Protein AF-A0A0Q8J7Z1-F1 (afdb_monomer)

Foldseek 3Di:
DPPVVVLVVLLVVLLPQLLVVLVVLLVVCCVPQLEPPHDLVNVVVSVVVVVVVLVVSLVVSQVVCVVVVRNVSSVVSSVNSVVSSVVCVVVSVVSSLVSLVVVVVVLLVLLQVLLVVLVVLPLVVNLVSQCVRPPRDQLLLSLCLCQFFFNDWDDDNDDDIDTDGHDRDDLVSSLSSLLSLLPDPDQLLSSLSSLLLSVLSCLVVVVLVCLLVSLQSNLSSDPHSPDAAAAQAHGPDPDDNSPSGPHGVLQSQLVRPQLSSLVSCVVSRYDDDPVSLLSNLLSHQFPVSVVVNCVSPVVNLVCQAPPQVSLQSSLLSCQQCLLVCLVVDPQLQRNLVNLLNSLVSHDAQADDPPPAGSLRSNLVSVVVDDPPDDDPRSVVSSVSNNCSNPPPPRDDDPDPPPDPDDDDDDDDDDDDDDDDDDDDDDDDD

Sequence (429 aa):
MPAARSDWRVFWYSLAVYPIAAALWLLWITLTYGTAEAEVFDYVDAVLVSLAVAAALPVPVLIWGAYMRKPLQALAGLAFGAIAAVIALPLSMELVGSRRYGQFEHDKAQFAAFEQTVRGGDRARIRAQLRALPGGFSAPRALCGLGGGATYTFERWLWFNDHAYGEALPSKDLHTAATAVVEGDWPRAEKQAALLTVLRYLLDREETARFPAWARLWRATLEQPDAPGAMLTAPDFEGDYGGCDLGDPAGPVFRRWHDEGLRMWMQAGFVFADDQHRPALRAVRSKAMLDALFAADPTFAKLLGDEHYLGQEALSAQVDELSARLDRSEHPGELADLVEALAKASVDPTRSVSGVSPCRRFDQTEAQRDTIKDAPQRRAAAERIRTALCPAGSKRSIAPARQPEAKAESAATPGDATQPAPTQPAPQP

Mean predicted aligned error: 13.48 Å

Solvent-accessible surface area (backbone atoms only — not comparable to full-atom values): 24010 Å² total; per-residue (Å²): 142,69,65,72,67,58,55,53,49,51,28,52,52,34,29,45,52,48,35,51,53,43,49,55,49,42,51,48,47,40,66,68,52,18,43,88,84,49,52,74,63,60,52,53,50,50,52,52,50,46,52,55,51,62,65,54,63,53,54,64,49,46,53,50,17,49,76,72,73,39,48,70,47,25,50,50,15,42,53,57,13,49,54,53,37,63,63,45,53,62,54,39,51,52,51,23,50,51,44,35,49,52,50,50,57,48,50,52,51,52,49,54,52,47,53,55,39,36,72,68,61,46,38,69,58,38,46,57,46,52,76,65,42,76,90,75,54,41,65,18,17,49,54,17,9,43,59,41,26,45,64,48,75,47,78,45,92,89,81,53,71,47,70,43,59,35,67,63,50,56,71,70,40,52,50,48,49,45,49,22,47,62,76,43,99,60,58,57,35,50,40,48,43,24,46,42,28,51,48,45,53,34,59,78,67,68,43,67,89,50,45,67,64,52,46,54,55,58,29,67,62,42,97,57,54,82,49,82,62,40,71,71,66,58,58,91,53,94,70,64,32,42,84,37,71,58,64,53,51,52,54,61,41,16,69,74,45,21,49,58,32,51,50,52,40,52,74,66,44,41,44,76,52,84,83,39,50,63,43,49,54,47,18,52,71,40,40,70,49,48,55,49,46,36,72,75,38,58,62,56,52,49,42,19,53,72,35,55,66,58,29,40,49,31,49,38,56,46,34,81,52,39,60,66,46,38,74,72,42,95,56,24,52,51,55,23,49,27,49,40,51,50,37,71,46,22,68,55,45,68,57,54,94,79,87,61,22,41,37,59,52,39,53,53,54,54,71,74,50,90,66,92,80,65,53,70,60,40,55,54,17,52,52,50,34,46,52,47,30,44,54,94,85,62,76,86,76,85,69,75,80,82,70,86,77,76,92,72,87,81,91,79,85,88,82,89,82,86,88,83,85,88,87,81,84,83,89,85,134

pLDDT: mean 79.47, std 17.7, range [27.7, 98.25]

Nearest PDB structures (foldseek):
  8ras-assembly1_F  TM=4.101E-01  e=8.465E+00  Sinapis alba
  3wyf-assembly1_C  TM=2.257E-01  e=3.944E+00  Saccharomyces cerevisiae S288C
  5dhf-assembly1_C  TM=2.117E-01  e=6.028E+00  Saccharomyces cerevisiae S288C

Radius of gyration: 35.11 Å; Cα contacts (8 Å, |Δi|>4): 520; chains: 1; bounding box: 84×71×108 Å

Structure (mmCIF, N/CA/C/O backbone):
data_AF-A0A0Q8J7Z1-F1
#
_entry.id   AF-A0A0Q8J7Z1-F1
#
loop_
_atom_site.group_PDB
_atom_site.id
_atom_site.type_symbol
_atom_site.label_atom_id
_atom_site.label_alt_id
_atom_site.label_comp_id
_atom_site.label_asym_id
_atom_site.label_entity_id
_atom_site.label_seq_id
_atom_site.pdbx_PDB_ins_code
_atom_site.Cartn_x
_atom_site.Cartn_y
_atom_site.Cartn_z
_atom_site.occupancy
_atom_site.B_iso_or_equiv
_atom_site.auth_seq_id
_atom_site.auth_comp_id
_atom_site.auth_asym_id
_atom_site.auth_atom_id
_atom_site.pdbx_PDB_model_num
ATOM 1 N N . MET A 1 1 ? 49.586 25.189 -65.960 1.00 43.09 1 MET A N 1
ATOM 2 C CA . MET A 1 1 ? 48.642 25.574 -64.884 1.00 43.09 1 MET A CA 1
ATOM 3 C C . MET A 1 1 ? 48.133 24.332 -64.131 1.00 43.09 1 MET A C 1
ATOM 5 O O . MET A 1 1 ? 47.144 23.757 -64.562 1.00 43.09 1 MET A O 1
ATOM 9 N N . PRO A 1 2 ? 48.796 23.878 -63.044 1.00 46.88 2 PRO A N 1
ATOM 10 C CA . PRO A 1 2 ? 48.271 22.817 -62.166 1.00 46.88 2 PRO A CA 1
ATOM 11 C C . PRO A 1 2 ? 48.008 23.253 -60.704 1.00 46.88 2 PRO A C 1
ATOM 13 O O . PRO A 1 2 ? 47.405 22.493 -59.950 1.00 46.88 2 PRO A O 1
ATOM 16 N N . ALA A 1 3 ? 48.422 24.457 -60.286 1.00 46.84 3 ALA A N 1
ATOM 17 C CA . ALA A 1 3 ? 48.429 24.872 -58.876 1.00 46.84 3 ALA A CA 1
ATOM 18 C C . ALA A 1 3 ? 47.023 24.946 -58.239 1.00 46.84 3 ALA A C 1
ATOM 20 O O . ALA A 1 3 ? 46.800 24.334 -57.191 1.00 46.84 3 ALA A O 1
ATOM 21 N N . ALA A 1 4 ? 46.053 25.551 -58.938 1.00 51.19 4 ALA A N 1
ATOM 22 C CA . ALA A 1 4 ? 44.705 25.822 -58.423 1.00 51.19 4 ALA A CA 1
ATOM 23 C C . ALA A 1 4 ? 43.892 24.565 -58.042 1.00 51.19 4 ALA A C 1
ATOM 25 O O . ALA A 1 4 ? 43.064 24.608 -57.135 1.00 51.19 4 ALA A O 1
ATOM 26 N N . ARG A 1 5 ? 44.141 23.408 -58.682 1.00 56.38 5 ARG A N 1
ATOM 27 C CA . ARG A 1 5 ? 43.462 22.143 -58.328 1.00 56.38 5 ARG A CA 1
ATOM 28 C C . ARG A 1 5 ? 43.949 21.557 -57.000 1.00 56.38 5 ARG A C 1
ATOM 30 O O . ARG A 1 5 ? 43.199 20.822 -56.363 1.00 56.38 5 ARG A O 1
ATOM 37 N N . SER A 1 6 ? 45.185 21.851 -56.591 1.00 57.88 6 SER A N 1
ATOM 38 C CA . SER A 1 6 ? 45.747 21.360 -55.325 1.00 57.88 6 SER A CA 1
ATOM 39 C C . SER A 1 6 ? 45.312 22.210 -54.126 1.00 57.88 6 SER A C 1
ATOM 41 O O . SER A 1 6 ? 45.139 21.668 -53.040 1.00 57.88 6 SER A O 1
ATOM 43 N N . ASP A 1 7 ? 45.111 23.523 -54.321 1.00 57.31 7 ASP A N 1
ATOM 44 C CA . ASP A 1 7 ? 44.580 24.460 -53.311 1.00 57.31 7 ASP A CA 1
ATOM 45 C C . ASP A 1 7 ? 43.166 24.066 -52.886 1.00 57.31 7 ASP A C 1
ATOM 47 O O . ASP A 1 7 ? 42.866 23.917 -51.704 1.00 57.31 7 ASP A O 1
ATOM 51 N N . TRP A 1 8 ? 42.321 23.787 -53.877 1.00 66.75 8 TRP A N 1
ATOM 52 C CA . TRP A 1 8 ? 40.935 23.396 -53.662 1.00 66.75 8 TRP A CA 1
ATOM 53 C C . TRP A 1 8 ? 40.816 22.082 -52.881 1.00 66.75 8 TRP A C 1
ATOM 55 O O . TRP A 1 8 ? 40.016 21.973 -51.960 1.00 66.75 8 TRP A O 1
ATOM 65 N N . ARG A 1 9 ? 41.653 21.084 -53.191 1.00 70.50 9 ARG A N 1
ATOM 66 C CA . ARG A 1 9 ? 41.617 19.782 -52.506 1.00 70.50 9 ARG A CA 1
ATOM 67 C C . ARG A 1 9 ? 41.949 19.895 -51.019 1.00 70.50 9 ARG A C 1
ATOM 69 O O . ARG A 1 9 ? 41.230 19.312 -50.220 1.00 70.50 9 ARG A O 1
ATOM 76 N N . VAL A 1 10 ? 42.997 20.637 -50.647 1.00 65.00 10 VAL A N 1
ATOM 77 C CA . VAL A 1 10 ? 43.378 20.806 -49.230 1.00 65.00 10 VAL A CA 1
ATOM 78 C C . VAL A 1 10 ? 42.255 21.498 -48.460 1.00 65.00 10 VAL A C 1
ATOM 80 O O . VAL A 1 10 ? 41.877 21.013 -47.402 1.00 65.00 10 VAL A O 1
ATOM 83 N N . PHE A 1 11 ? 41.652 22.543 -49.032 1.00 66.94 11 PHE A N 1
ATOM 84 C CA . PHE A 1 11 ? 40.491 23.204 -48.439 1.00 66.94 11 PHE A CA 1
ATOM 85 C C . PHE A 1 11 ? 39.309 22.243 -48.220 1.00 66.94 11 PHE A C 1
ATOM 87 O O . PHE A 1 11 ? 38.809 22.167 -47.104 1.00 66.94 11 PHE A O 1
ATOM 94 N N . TRP A 1 12 ? 38.894 21.461 -49.226 1.00 72.25 12 TRP A N 1
ATOM 95 C CA . TRP A 1 12 ? 37.756 20.536 -49.083 1.00 72.25 12 TRP A CA 1
ATOM 96 C C . TRP A 1 12 ? 38.023 19.370 -48.132 1.00 72.25 12 TRP A C 1
ATOM 98 O O . TRP A 1 12 ? 37.123 18.986 -47.392 1.00 72.25 12 TRP A O 1
ATOM 108 N N . TYR A 1 13 ? 39.244 18.828 -48.102 1.00 71.06 13 TYR A N 1
ATOM 109 C CA . TYR A 1 13 ? 39.602 17.796 -47.125 1.00 71.06 13 TYR A CA 1
ATOM 110 C C . TYR A 1 13 ? 39.607 18.358 -45.700 1.00 71.06 13 TYR A C 1
ATOM 112 O O . TYR A 1 13 ? 39.004 17.762 -44.812 1.00 71.06 13 TYR A O 1
ATOM 120 N N . SER A 1 14 ? 40.211 19.529 -45.478 1.00 65.00 14 SER A N 1
ATOM 121 C CA . SER A 1 14 ? 40.196 20.200 -44.172 1.00 65.00 14 SER A CA 1
ATOM 122 C C . SER A 1 14 ? 38.784 20.607 -43.739 1.00 65.00 14 SER A C 1
ATOM 124 O O . SER A 1 14 ? 38.459 20.496 -42.560 1.00 65.00 14 SER A O 1
ATOM 126 N N . LEU A 1 15 ? 37.942 21.026 -44.688 1.00 69.56 15 LEU A N 1
ATOM 127 C CA . LEU A 1 15 ? 36.541 21.369 -44.457 1.00 69.56 15 LEU A CA 1
ATOM 128 C C . LEU A 1 15 ? 35.694 20.143 -44.108 1.00 69.56 15 LEU A C 1
ATOM 130 O O . LEU A 1 15 ? 34.785 20.277 -43.306 1.00 69.56 15 LEU A O 1
ATOM 134 N N . ALA A 1 16 ? 35.960 18.973 -44.698 1.00 67.75 16 ALA A N 1
ATOM 135 C CA . ALA A 1 16 ? 35.136 17.776 -44.521 1.00 67.75 16 ALA A CA 1
ATOM 136 C C . ALA A 1 16 ? 35.501 16.948 -43.277 1.00 67.75 16 ALA A C 1
ATOM 138 O O . ALA A 1 16 ? 34.620 16.346 -42.668 1.00 67.75 16 ALA A O 1
ATOM 139 N N . VAL A 1 17 ? 36.777 16.917 -42.876 1.00 70.00 17 VAL A N 1
ATOM 140 C CA . VAL A 1 17 ? 37.250 16.076 -41.757 1.00 70.00 17 VAL A CA 1
ATOM 141 C C . VAL A 1 17 ? 36.538 16.412 -40.447 1.00 70.00 17 VAL A C 1
ATOM 143 O O . VAL A 1 17 ? 36.077 15.514 -39.746 1.00 70.00 17 VAL A O 1
ATOM 146 N N . TYR A 1 18 ? 36.408 17.699 -40.134 1.00 66.25 18 TYR A N 1
ATOM 147 C CA . TYR A 1 18 ? 35.798 18.153 -38.888 1.00 66.25 18 TYR A CA 1
ATOM 148 C C . TYR A 1 18 ? 34.280 17.873 -38.798 1.00 66.25 18 TYR A C 1
ATOM 150 O O . TYR A 1 18 ? 33.862 17.254 -37.822 1.00 66.25 18 TYR A O 1
ATOM 158 N N . 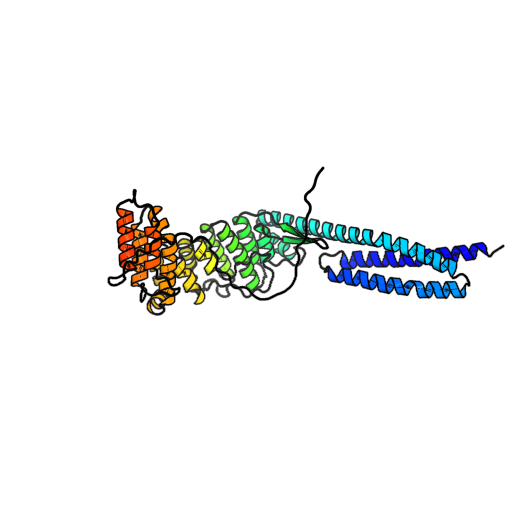PRO A 1 19 ? 33.438 18.226 -39.793 1.00 64.94 19 PRO A N 1
ATOM 159 C CA . PRO A 1 19 ? 32.010 17.919 -39.757 1.00 64.94 19 PRO A CA 1
ATOM 160 C C . PRO A 1 19 ? 31.709 16.421 -39.873 1.00 64.94 19 PRO A C 1
ATOM 162 O O . PRO A 1 19 ? 30.730 15.981 -39.284 1.00 64.94 19 PRO A O 1
ATOM 165 N N . ILE A 1 20 ? 32.529 15.616 -40.566 1.00 71.06 20 ILE A N 1
ATOM 166 C CA . ILE A 1 20 ? 32.345 14.152 -40.589 1.00 71.06 20 ILE A CA 1
ATOM 167 C C . ILE A 1 20 ? 32.663 13.550 -39.217 1.00 71.06 20 ILE A C 1
ATOM 169 O O . ILE A 1 20 ? 31.884 12.740 -38.718 1.00 71.06 20 ILE A O 1
ATOM 173 N N . ALA A 1 21 ? 33.770 13.956 -38.587 1.00 69.31 21 ALA A N 1
ATOM 174 C CA . ALA A 1 21 ? 34.113 13.503 -37.240 1.00 69.31 21 ALA A CA 1
ATOM 175 C C . ALA A 1 21 ? 33.041 13.922 -36.222 1.00 69.31 21 ALA A C 1
ATOM 177 O O . ALA A 1 21 ? 32.598 13.094 -35.430 1.00 69.31 21 ALA A O 1
ATOM 178 N N . ALA A 1 22 ? 32.561 15.167 -36.301 1.00 67.25 22 ALA A N 1
ATOM 179 C CA . ALA A 1 22 ? 31.456 15.650 -35.482 1.00 67.25 22 ALA A CA 1
ATOM 180 C C . ALA A 1 22 ? 30.166 14.855 -35.744 1.00 67.25 22 ALA A C 1
ATOM 182 O O . ALA A 1 22 ? 29.536 14.406 -34.798 1.00 67.25 22 ALA A O 1
ATOM 183 N N . ALA A 1 23 ? 29.792 14.602 -37.001 1.00 67.00 23 ALA A N 1
ATOM 184 C CA . ALA A 1 23 ? 28.587 13.842 -37.335 1.00 67.00 23 ALA A CA 1
ATOM 185 C C . ALA A 1 23 ? 28.642 12.389 -36.835 1.00 67.00 23 ALA A C 1
ATOM 187 O O . ALA A 1 23 ? 27.664 11.904 -36.272 1.00 67.00 23 ALA A O 1
ATOM 188 N N . LEU A 1 24 ? 29.778 11.701 -36.995 1.00 71.81 24 LEU A N 1
ATOM 189 C CA . LEU A 1 24 ? 29.973 10.340 -36.478 1.00 71.81 24 LEU A CA 1
ATOM 190 C C . LEU A 1 24 ? 29.922 10.304 -34.949 1.00 71.81 24 LEU A C 1
ATOM 192 O O . LEU A 1 24 ? 29.344 9.387 -34.369 1.00 71.81 24 LEU A O 1
ATOM 196 N N . TRP A 1 25 ? 30.490 11.317 -34.302 1.00 70.88 25 TRP A N 1
ATOM 197 C CA . TRP A 1 25 ? 30.471 11.444 -32.854 1.00 70.88 25 TRP A CA 1
ATOM 198 C C . TRP A 1 25 ? 29.067 11.748 -32.314 1.00 70.88 25 TRP A C 1
ATOM 200 O O . TRP A 1 25 ? 28.621 11.110 -31.366 1.00 70.88 25 TRP A O 1
ATOM 210 N N . LEU A 1 26 ? 28.316 12.640 -32.963 1.00 65.62 26 LEU A N 1
ATOM 211 C CA . LEU A 1 26 ? 26.919 12.928 -32.626 1.00 65.62 26 LEU A CA 1
ATOM 212 C C . LEU A 1 26 ? 26.000 11.723 -32.872 1.00 65.62 26 LEU A C 1
ATOM 214 O O . LEU A 1 26 ? 25.079 11.476 -32.093 1.00 65.62 26 LEU A O 1
ATOM 218 N N . LEU A 1 27 ? 26.260 10.941 -33.926 1.00 70.31 27 LEU A N 1
ATOM 219 C CA . LEU A 1 27 ? 25.575 9.672 -34.178 1.00 70.31 27 LEU A CA 1
ATOM 220 C C . LEU A 1 27 ? 25.856 8.667 -33.052 1.00 70.31 27 LEU A C 1
ATOM 222 O O . LEU A 1 27 ? 24.944 8.001 -32.572 1.00 70.31 27 LEU A O 1
ATOM 226 N N . TRP A 1 28 ? 27.109 8.576 -32.608 1.00 74.44 28 TRP A N 1
ATOM 227 C CA . TRP A 1 28 ? 27.479 7.725 -31.484 1.00 74.44 28 TRP A CA 1
ATOM 228 C C . TRP A 1 28 ? 26.811 8.191 -30.183 1.00 74.44 28 TRP A C 1
ATOM 230 O O . TRP A 1 28 ? 26.184 7.378 -29.513 1.00 74.44 28 TRP A O 1
ATOM 240 N N . ILE A 1 29 ? 26.830 9.492 -29.873 1.00 69.12 29 ILE A N 1
ATOM 241 C CA . ILE A 1 29 ? 26.147 10.054 -28.697 1.00 69.12 29 ILE A CA 1
ATOM 242 C C . ILE A 1 29 ? 24.642 9.758 -28.736 1.00 69.12 29 ILE A C 1
ATOM 244 O O . ILE A 1 29 ? 24.079 9.303 -27.748 1.00 69.12 29 ILE A O 1
ATOM 248 N N . THR A 1 30 ? 23.978 9.972 -29.874 1.00 67.06 30 THR A N 1
ATOM 249 C CA . THR A 1 30 ? 22.532 9.710 -30.014 1.00 67.06 30 THR A CA 1
ATOM 250 C C . THR A 1 30 ? 22.170 8.229 -29.924 1.00 67.06 30 THR A C 1
ATOM 252 O O . THR A 1 30 ? 21.032 7.906 -29.586 1.00 67.06 30 THR A O 1
ATOM 255 N N . LEU A 1 31 ? 23.082 7.316 -30.265 1.00 69.50 31 LEU A N 1
ATOM 256 C CA . LEU A 1 31 ? 22.872 5.871 -30.124 1.00 69.50 31 LEU A CA 1
ATOM 257 C C . LEU A 1 31 ? 23.146 5.387 -28.699 1.00 69.50 31 LEU A C 1
ATOM 259 O O . LEU A 1 31 ? 22.404 4.546 -28.204 1.00 69.50 31 LEU A O 1
ATOM 263 N N . THR A 1 32 ? 24.174 5.929 -28.051 1.00 68.88 32 THR A N 1
ATOM 264 C CA . THR A 1 32 ? 24.625 5.486 -26.726 1.00 68.88 32 THR A CA 1
ATOM 265 C C . THR A 1 32 ? 23.832 6.152 -25.600 1.00 68.88 32 THR A C 1
ATOM 267 O O . THR A 1 32 ? 23.402 5.475 -24.677 1.00 68.88 32 THR A O 1
ATOM 270 N N . TYR A 1 33 ? 23.577 7.460 -25.705 1.00 67.69 33 TYR A N 1
ATOM 271 C CA . TYR A 1 33 ? 22.907 8.272 -24.677 1.00 67.69 33 TYR A CA 1
ATOM 272 C C . TYR A 1 33 ? 21.481 8.698 -25.063 1.00 67.69 33 TYR A C 1
ATOM 274 O O . TYR A 1 33 ? 20.801 9.401 -24.318 1.00 67.69 33 TYR A O 1
ATOM 282 N N . GLY A 1 34 ? 21.004 8.271 -26.238 1.00 60.28 34 GLY A N 1
ATOM 283 C CA . GLY A 1 34 ? 19.600 8.398 -26.645 1.00 60.28 34 GLY A CA 1
ATOM 284 C C . GLY A 1 34 ? 18.663 7.382 -25.988 1.00 60.28 34 GLY A C 1
ATOM 285 O O . GLY A 1 34 ? 17.490 7.326 -26.353 1.00 60.28 34 GLY A O 1
ATOM 286 N N . THR A 1 35 ? 19.178 6.561 -25.072 1.00 63.41 35 THR A N 1
ATOM 287 C CA . THR A 1 35 ? 18.427 5.550 -24.324 1.00 63.41 35 THR A CA 1
ATOM 288 C C . THR A 1 35 ? 17.868 6.138 -23.026 1.00 63.41 35 THR A C 1
ATOM 290 O O . THR A 1 35 ? 18.269 7.214 -22.579 1.00 63.41 35 THR A O 1
ATOM 293 N N . ALA A 1 36 ? 16.895 5.449 -22.425 1.00 57.75 36 ALA A N 1
ATOM 294 C CA . ALA A 1 36 ? 16.278 5.879 -21.170 1.00 57.75 36 ALA A CA 1
ATOM 295 C C . ALA A 1 36 ? 17.212 5.746 -19.949 1.00 57.75 36 ALA A C 1
ATOM 297 O O . ALA A 1 36 ? 16.973 6.421 -18.956 1.00 57.75 36 ALA A O 1
ATOM 298 N N . GLU A 1 37 ? 18.259 4.918 -20.046 1.00 57.44 37 GLU A N 1
ATOM 299 C CA . GLU A 1 37 ? 19.202 4.595 -18.961 1.00 57.44 37 GLU A CA 1
ATOM 300 C C . GLU A 1 37 ? 20.342 5.614 -18.801 1.00 57.44 37 GLU A C 1
ATOM 302 O O . GLU A 1 37 ? 21.023 5.605 -17.784 1.00 57.44 37 GLU A O 1
ATOM 307 N N . ALA A 1 38 ? 20.570 6.479 -19.793 1.00 56.28 38 ALA A N 1
ATOM 308 C CA . ALA A 1 38 ? 21.654 7.456 -19.755 1.00 56.28 38 ALA A CA 1
ATOM 309 C C . ALA A 1 38 ? 21.315 8.652 -18.853 1.00 56.28 38 ALA A C 1
ATOM 311 O O . ALA A 1 38 ? 20.352 9.390 -19.120 1.00 56.28 38 ALA A O 1
ATOM 312 N N . GLU A 1 39 ? 22.140 8.872 -17.827 1.00 60.62 39 GLU A N 1
ATOM 313 C CA . GLU A 1 39 ? 21.974 9.984 -16.896 1.00 60.62 39 GLU A CA 1
ATOM 314 C C . GLU A 1 39 ? 22.362 11.324 -17.542 1.00 60.62 39 GLU A C 1
ATOM 316 O O . GLU A 1 39 ? 23.131 11.410 -18.504 1.00 60.62 39 GLU A O 1
ATOM 321 N N . VAL A 1 40 ? 21.839 12.423 -16.992 1.00 61.00 40 VAL A N 1
ATOM 322 C CA . VAL A 1 40 ? 22.130 13.783 -17.481 1.00 61.00 40 VAL A CA 1
ATOM 323 C C . VAL A 1 40 ? 23.632 14.094 -17.427 1.00 61.00 40 VAL A C 1
ATOM 325 O O . VAL A 1 40 ? 24.163 14.741 -18.334 1.00 61.00 40 VAL A O 1
ATOM 328 N N . PHE A 1 41 ? 24.323 13.612 -16.391 1.00 59.41 41 PHE A N 1
ATOM 329 C CA . PHE A 1 41 ? 25.760 13.818 -16.215 1.00 59.41 41 PHE A CA 1
ATOM 330 C C . PHE A 1 41 ? 26.592 13.080 -17.268 1.00 59.41 41 PHE A C 1
ATOM 332 O O . PHE A 1 41 ? 27.568 13.648 -17.755 1.00 59.41 41 PHE A O 1
ATOM 339 N N . ASP A 1 42 ? 26.144 11.910 -17.729 1.00 64.50 42 ASP A N 1
ATOM 340 C CA . ASP A 1 42 ? 26.841 11.137 -18.761 1.00 64.50 42 ASP A CA 1
ATOM 341 C C . ASP A 1 42 ? 26.920 11.881 -20.100 1.00 64.50 42 ASP A C 1
ATOM 343 O O . ASP A 1 42 ? 27.913 11.804 -20.825 1.00 64.50 42 ASP A O 1
ATOM 347 N N . TYR A 1 43 ? 25.887 12.651 -20.440 1.00 64.00 43 TYR A N 1
ATOM 348 C CA . TYR A 1 43 ? 25.890 13.461 -21.658 1.00 64.00 43 TYR A CA 1
ATOM 349 C C . TYR A 1 43 ? 26.663 14.765 -21.494 1.00 64.00 43 TYR A C 1
ATOM 351 O O . TYR A 1 43 ? 27.283 15.219 -22.453 1.00 64.00 43 TYR A O 1
ATOM 359 N N . VAL A 1 44 ? 26.652 15.379 -20.305 1.00 64.81 44 VAL A N 1
ATOM 360 C CA . VAL A 1 44 ? 27.527 16.528 -20.021 1.00 64.81 44 VAL A CA 1
ATOM 361 C C . VAL A 1 44 ? 28.985 16.103 -20.176 1.00 64.81 44 VAL A C 1
ATOM 363 O O . VAL A 1 44 ? 29.738 16.779 -20.880 1.00 64.81 44 VAL A O 1
ATOM 366 N N . ASP A 1 45 ? 29.354 14.942 -19.637 1.00 66.69 45 ASP A N 1
ATOM 367 C CA . ASP A 1 45 ? 30.673 14.346 -19.830 1.00 66.69 45 ASP A CA 1
ATOM 368 C C . ASP A 1 45 ? 30.937 14.024 -21.303 1.00 66.69 45 ASP A C 1
ATOM 370 O O . ASP A 1 45 ? 31.995 14.378 -21.826 1.00 66.69 45 ASP A O 1
ATOM 374 N N . ALA A 1 46 ? 29.968 13.463 -22.032 1.00 66.31 46 ALA A N 1
ATOM 375 C CA . ALA A 1 46 ? 30.108 13.232 -23.467 1.00 66.31 46 ALA A CA 1
ATOM 376 C C . ALA A 1 46 ? 30.334 14.537 -24.251 1.00 66.31 46 ALA A C 1
ATOM 378 O O . ALA A 1 46 ? 31.178 14.573 -25.149 1.00 66.31 46 ALA A O 1
ATOM 379 N N . VAL A 1 47 ? 29.647 15.633 -23.911 1.00 65.25 47 VAL A N 1
ATOM 380 C CA . VAL A 1 47 ? 29.843 16.961 -24.520 1.00 65.25 47 VAL A CA 1
ATOM 381 C C . VAL A 1 47 ? 31.212 17.544 -24.150 1.00 65.25 47 VAL A C 1
ATOM 383 O O . VAL A 1 47 ? 31.894 18.089 -25.018 1.00 65.25 47 VAL A O 1
ATOM 386 N N . LEU A 1 48 ? 31.673 17.388 -22.908 1.00 67.38 48 LEU A N 1
ATOM 387 C CA . LEU A 1 48 ? 33.008 17.827 -22.481 1.00 67.38 48 LEU A CA 1
ATOM 388 C C . LEU A 1 48 ? 34.123 17.043 -23.187 1.00 67.38 48 LEU A C 1
ATOM 390 O O . LEU A 1 48 ? 35.076 17.636 -23.697 1.00 67.38 48 LEU A O 1
ATOM 394 N N . VAL A 1 49 ? 33.973 15.723 -23.307 1.00 66.81 49 VAL A N 1
ATOM 395 C CA . VAL A 1 49 ? 34.860 14.870 -24.109 1.00 66.81 49 VAL A CA 1
ATOM 396 C C . VAL A 1 49 ? 34.806 15.285 -25.582 1.00 66.81 49 VAL A C 1
ATOM 398 O O . VAL A 1 49 ? 35.849 15.353 -26.233 1.00 66.81 49 VAL A O 1
ATOM 401 N N . SER A 1 50 ? 33.628 15.662 -26.097 1.00 63.75 50 SER A N 1
ATOM 402 C CA . SER A 1 50 ? 33.478 16.203 -27.457 1.00 63.75 50 SER A CA 1
ATOM 403 C C . SER A 1 50 ? 34.326 17.455 -27.656 1.00 63.75 50 SER A C 1
ATOM 405 O O . SER A 1 50 ? 35.013 17.565 -28.667 1.00 63.75 50 SER A O 1
ATOM 407 N N . LEU A 1 51 ? 34.318 18.383 -26.693 1.00 65.62 51 LEU A N 1
ATOM 408 C CA . LEU A 1 51 ? 35.123 19.606 -26.740 1.00 65.62 51 LEU A CA 1
ATOM 409 C C . LEU A 1 51 ? 36.627 19.293 -26.707 1.00 65.62 51 LEU A C 1
ATOM 411 O O . LEU A 1 51 ? 37.393 19.891 -27.464 1.00 65.62 51 LEU A O 1
ATOM 415 N N . ALA A 1 52 ? 37.048 18.320 -25.895 1.00 66.81 52 ALA A N 1
ATOM 416 C CA . ALA A 1 52 ? 38.443 17.886 -25.822 1.00 66.81 52 ALA A CA 1
ATOM 417 C C . ALA A 1 52 ? 38.923 17.218 -27.129 1.00 66.81 52 ALA A C 1
ATOM 419 O O . ALA A 1 52 ? 39.991 17.552 -27.646 1.00 66.81 52 ALA A O 1
ATOM 420 N N . VAL A 1 53 ? 38.119 16.324 -27.718 1.00 66.12 53 VAL A N 1
ATOM 421 C CA . VAL A 1 53 ? 38.417 15.664 -29.006 1.00 66.12 53 VAL A CA 1
ATOM 422 C C . VAL A 1 53 ? 38.395 16.674 -30.159 1.00 66.12 53 VAL A C 1
ATOM 424 O O . VAL A 1 53 ? 39.285 16.672 -31.015 1.00 66.12 53 VAL A O 1
ATOM 427 N N . ALA A 1 54 ? 37.428 17.594 -30.152 1.00 64.31 54 ALA A N 1
ATOM 428 C CA . ALA A 1 54 ? 37.323 18.692 -31.107 1.00 64.31 54 ALA A CA 1
ATOM 429 C C . ALA A 1 54 ? 38.522 19.652 -31.053 1.00 64.31 54 ALA A C 1
ATOM 431 O O . ALA A 1 54 ? 38.878 20.222 -32.083 1.00 64.31 54 ALA A O 1
ATOM 432 N N . ALA A 1 55 ? 39.169 19.811 -29.894 1.00 67.25 55 ALA A N 1
ATOM 433 C CA . ALA A 1 55 ? 40.398 20.591 -29.752 1.00 67.25 55 ALA A CA 1
ATOM 434 C C . ALA A 1 55 ? 41.648 19.855 -30.277 1.00 67.25 55 ALA A C 1
ATOM 436 O O . ALA A 1 55 ? 42.602 20.502 -30.709 1.00 67.25 55 ALA A O 1
ATOM 437 N N . ALA A 1 56 ? 41.644 18.516 -30.291 1.00 71.19 56 ALA A N 1
ATOM 438 C CA . ALA A 1 56 ? 42.767 17.695 -30.757 1.00 71.19 56 ALA A CA 1
ATOM 439 C C . ALA A 1 56 ? 42.764 17.450 -32.284 1.00 71.19 56 ALA A C 1
ATOM 441 O O . ALA A 1 56 ? 43.821 17.436 -32.918 1.00 71.19 56 ALA A O 1
ATOM 442 N N . LEU A 1 57 ? 41.582 17.306 -32.896 1.00 69.19 57 LEU A N 1
ATOM 443 C CA . LEU A 1 57 ? 41.385 17.069 -34.340 1.00 69.19 57 LEU A CA 1
ATOM 444 C C . LEU A 1 57 ? 42.026 18.101 -35.302 1.00 69.19 57 LEU A C 1
ATOM 446 O O . LEU A 1 57 ? 42.444 17.706 -36.393 1.00 69.19 57 LEU A O 1
ATOM 450 N N . PRO A 1 58 ? 42.142 19.401 -34.965 1.00 70.31 58 PRO A N 1
ATOM 451 C CA . PRO A 1 58 ? 42.800 20.396 -35.811 1.00 70.31 58 PRO A CA 1
ATOM 452 C C . PRO A 1 58 ? 44.309 20.177 -35.976 1.00 70.31 58 PRO A C 1
ATOM 454 O O . PRO A 1 58 ? 44.874 20.586 -36.990 1.00 70.31 58 PRO A O 1
ATOM 457 N N . VAL A 1 59 ? 44.978 19.530 -35.014 1.00 76.31 59 VAL A N 1
ATOM 458 C CA . VAL A 1 59 ? 46.450 19.444 -34.962 1.00 76.31 59 VAL A CA 1
ATOM 459 C C . VAL A 1 59 ? 47.044 18.720 -36.185 1.00 76.31 59 VAL A C 1
ATOM 461 O O . VAL A 1 59 ? 47.907 19.303 -36.846 1.00 76.31 59 VAL A O 1
ATOM 464 N N . PRO A 1 60 ? 46.574 17.523 -36.592 1.00 75.56 60 PRO A N 1
ATOM 465 C CA . PRO A 1 60 ? 47.085 16.839 -37.784 1.00 75.56 60 PRO A CA 1
ATOM 466 C C . PRO A 1 60 ? 46.787 17.594 -39.085 1.00 75.56 60 PRO A C 1
ATOM 468 O O . PRO A 1 60 ? 47.611 17.604 -40.000 1.00 75.56 60 PRO A O 1
ATOM 471 N N . VAL A 1 61 ? 45.630 18.262 -39.166 1.00 71.56 61 VAL A N 1
ATOM 472 C CA . VAL A 1 61 ? 45.216 19.040 -40.345 1.00 71.56 61 VAL A CA 1
ATOM 473 C C . VAL A 1 61 ? 46.082 20.291 -40.504 1.00 71.56 61 VAL A C 1
ATOM 475 O O . VAL A 1 61 ? 46.460 20.639 -41.623 1.00 71.56 61 VAL A O 1
ATOM 478 N N . LEU A 1 62 ? 46.455 20.936 -39.397 1.00 74.12 62 LEU A N 1
ATOM 479 C CA . LEU A 1 62 ? 47.375 22.073 -39.389 1.00 74.12 62 LEU A CA 1
ATOM 480 C C . LEU A 1 62 ? 48.815 21.650 -39.708 1.00 74.12 62 LEU A C 1
ATOM 482 O O . LEU A 1 62 ? 49.472 22.335 -40.491 1.00 74.12 62 LEU A O 1
ATOM 486 N N . ILE A 1 63 ? 49.287 20.508 -39.190 1.00 80.12 63 ILE A N 1
ATOM 487 C CA . ILE A 1 63 ? 50.599 19.931 -39.542 1.00 80.12 63 ILE A CA 1
ATOM 488 C C . ILE A 1 63 ? 50.656 19.612 -41.043 1.00 80.12 63 ILE A C 1
ATOM 490 O O . ILE A 1 63 ? 51.615 19.980 -41.723 1.00 80.12 63 ILE A O 1
ATOM 494 N N . TRP A 1 64 ? 49.605 18.996 -41.586 1.00 78.00 64 TRP A N 1
ATOM 495 C CA . TRP A 1 64 ? 49.484 18.711 -43.016 1.00 78.00 64 TRP A CA 1
ATOM 496 C C . TRP A 1 64 ? 49.413 19.990 -43.863 1.00 78.00 64 TRP A C 1
ATOM 498 O O . TRP A 1 64 ? 50.110 20.118 -44.871 1.00 78.00 64 TRP A O 1
ATOM 508 N N . GLY A 1 65 ? 48.614 20.973 -43.440 1.00 71.00 65 GLY A N 1
ATOM 509 C CA . GLY A 1 65 ? 48.518 22.282 -44.085 1.00 71.00 65 GLY A CA 1
ATOM 510 C C . GLY A 1 65 ? 49.851 23.035 -44.089 1.00 71.00 65 GLY A C 1
ATOM 511 O O . GLY A 1 65 ? 50.203 23.646 -45.099 1.00 71.00 65 GLY A O 1
ATOM 512 N N . ALA A 1 66 ? 50.626 22.948 -43.004 1.00 77.19 66 ALA A N 1
ATOM 513 C CA . ALA A 1 66 ? 51.970 23.510 -42.904 1.00 77.19 66 ALA A CA 1
ATOM 514 C C . ALA A 1 66 ? 52.966 22.783 -43.824 1.00 77.19 66 ALA A C 1
ATOM 516 O O . ALA A 1 66 ? 53.701 23.441 -44.563 1.00 77.19 66 ALA A O 1
ATOM 517 N N . TYR A 1 67 ? 52.932 21.445 -43.860 1.00 83.31 67 TYR A N 1
ATOM 518 C CA . TYR A 1 67 ? 53.742 20.626 -44.771 1.00 83.31 67 TYR A CA 1
ATOM 519 C C . TYR A 1 67 ? 53.467 20.961 -46.246 1.00 83.31 67 TYR A C 1
ATOM 521 O O . TYR A 1 67 ? 54.390 21.113 -47.045 1.00 83.31 67 TYR A O 1
ATOM 529 N N . MET A 1 68 ? 52.197 21.190 -46.593 1.00 78.06 68 MET A N 1
ATOM 530 C CA . MET A 1 68 ? 51.763 21.587 -47.938 1.00 78.06 68 MET A CA 1
ATOM 531 C C . MET A 1 68 ? 51.932 23.090 -48.231 1.00 78.06 68 MET A C 1
ATOM 533 O O . MET A 1 68 ? 51.565 23.533 -49.320 1.00 78.06 68 MET A O 1
ATOM 537 N N . ARG A 1 69 ? 52.494 23.875 -47.294 1.00 78.62 69 ARG A N 1
ATOM 538 C CA . ARG A 1 69 ? 52.687 25.341 -47.363 1.00 78.62 69 ARG A CA 1
ATOM 539 C C . ARG A 1 69 ? 51.395 26.154 -47.557 1.00 78.62 69 ARG A C 1
ATOM 541 O O . ARG A 1 69 ? 51.422 27.225 -48.159 1.00 78.62 69 ARG A O 1
ATOM 548 N N . LYS A 1 70 ? 50.260 25.671 -47.040 1.00 78.31 70 LYS A N 1
ATOM 549 C CA . LYS A 1 70 ? 48.931 26.315 -47.143 1.00 78.31 70 LYS A CA 1
ATOM 550 C C . LYS A 1 70 ? 48.196 26.406 -45.793 1.00 78.31 70 LYS A C 1
ATOM 552 O O . LYS A 1 70 ? 47.052 25.961 -45.683 1.00 78.31 70 LYS A O 1
ATOM 557 N N . PRO A 1 71 ? 48.806 27.006 -44.754 1.00 73.56 71 PRO A N 1
ATOM 558 C CA . PRO A 1 71 ? 48.222 27.047 -43.410 1.00 73.56 71 PRO A CA 1
ATOM 559 C C . PRO A 1 71 ? 46.923 27.866 -43.345 1.00 73.56 71 PRO A C 1
ATOM 561 O O . PRO A 1 71 ? 45.991 27.476 -42.652 1.00 73.56 71 PRO A O 1
ATOM 564 N N . LEU A 1 72 ? 46.820 28.957 -44.116 1.00 72.81 72 LEU A N 1
ATOM 565 C CA . LEU A 1 72 ? 45.629 29.819 -44.162 1.00 72.81 72 LEU A CA 1
ATOM 566 C C . LEU A 1 72 ? 44.388 29.100 -44.715 1.00 72.81 72 LEU A C 1
ATOM 568 O O . LEU A 1 72 ? 43.289 29.301 -44.209 1.00 72.81 72 LEU A O 1
ATOM 572 N N . GLN A 1 73 ? 44.552 28.235 -45.720 1.00 73.75 73 GLN A N 1
ATOM 573 C CA . GLN A 1 73 ? 43.442 27.463 -46.296 1.00 73.75 73 GLN A CA 1
ATOM 574 C C . GLN A 1 73 ? 43.000 26.327 -45.363 1.00 73.75 73 GLN A C 1
ATOM 576 O O . GLN A 1 73 ? 41.805 26.067 -45.247 1.00 73.75 73 GLN A O 1
ATOM 581 N N . ALA A 1 74 ? 43.949 25.689 -44.667 1.00 69.88 74 ALA A N 1
ATOM 582 C CA . ALA A 1 74 ? 43.650 24.698 -43.635 1.00 69.88 74 ALA A CA 1
ATOM 583 C C . ALA A 1 74 ? 42.915 25.335 -42.441 1.00 69.88 74 ALA A C 1
ATOM 585 O O . ALA A 1 74 ? 41.914 24.788 -41.989 1.00 69.88 74 ALA A O 1
ATOM 586 N N . LEU A 1 75 ? 43.350 26.520 -41.989 1.00 75.62 75 LEU A N 1
ATOM 587 C CA . LEU A 1 75 ? 42.664 27.305 -40.955 1.00 75.62 75 LEU A CA 1
ATOM 588 C C . LEU A 1 75 ? 41.250 27.710 -41.381 1.00 75.62 75 LEU A C 1
ATOM 590 O O . LEU A 1 75 ? 40.318 27.547 -40.600 1.00 75.62 75 LEU A O 1
ATOM 594 N N . ALA A 1 76 ? 41.069 28.188 -42.617 1.00 74.50 76 ALA A N 1
ATOM 595 C CA . ALA A 1 76 ? 39.748 28.532 -43.136 1.00 74.50 76 ALA A CA 1
ATOM 596 C C . ALA A 1 76 ? 38.821 27.303 -43.193 1.00 74.50 76 ALA A C 1
ATOM 598 O O . ALA A 1 76 ? 37.688 27.375 -42.723 1.00 74.50 76 ALA A O 1
ATOM 599 N N . GLY A 1 77 ? 39.305 26.162 -43.700 1.00 71.88 77 GLY A N 1
ATOM 600 C CA . GLY A 1 77 ? 38.543 24.908 -43.723 1.00 71.88 77 GLY A CA 1
ATOM 601 C C . GLY A 1 77 ? 38.149 24.424 -42.322 1.00 71.88 77 GLY A C 1
ATOM 602 O O . GLY A 1 77 ? 36.999 24.050 -42.107 1.00 71.88 77 GLY A O 1
ATOM 603 N N . LEU A 1 78 ? 39.065 24.513 -41.352 1.00 72.94 78 LEU A N 1
ATOM 604 C CA . LEU A 1 78 ? 38.800 24.174 -39.950 1.00 72.94 78 LEU A CA 1
ATOM 605 C C . LEU A 1 78 ? 37.790 25.128 -39.294 1.00 72.94 78 LEU A C 1
ATOM 607 O O . LEU A 1 78 ? 36.909 24.665 -38.578 1.00 72.94 78 LEU A O 1
ATOM 611 N N . ALA A 1 79 ? 37.870 26.435 -39.561 1.00 72.56 79 ALA A N 1
ATOM 612 C CA . ALA A 1 79 ? 36.940 27.422 -39.010 1.00 72.56 79 ALA A CA 1
ATOM 613 C C . ALA A 1 79 ? 35.505 27.216 -39.526 1.00 72.56 79 ALA A C 1
ATOM 615 O O . ALA A 1 79 ? 34.560 27.209 -38.740 1.00 72.56 79 ALA A O 1
ATOM 616 N N . PHE A 1 80 ? 35.333 26.982 -40.832 1.00 70.81 80 PHE A N 1
ATOM 617 C CA . PHE A 1 80 ? 34.017 26.667 -41.398 1.00 70.81 80 PHE A CA 1
ATOM 618 C C . PHE A 1 80 ? 33.493 25.301 -40.929 1.00 70.81 80 PHE A C 1
ATOM 620 O O . PHE A 1 80 ? 32.302 25.169 -40.649 1.00 70.81 80 PHE A O 1
ATOM 627 N N . GLY A 1 81 ? 34.373 24.306 -40.773 1.00 67.50 81 GLY A N 1
ATOM 628 C CA . GLY A 1 81 ? 34.024 23.014 -40.178 1.00 67.50 81 GLY A CA 1
ATOM 629 C C . GLY A 1 81 ? 33.556 23.139 -38.723 1.00 67.50 81 GLY A C 1
ATOM 630 O O . GLY A 1 81 ? 32.563 22.515 -38.348 1.00 67.50 81 GLY A O 1
ATOM 631 N N . ALA A 1 82 ? 34.210 23.991 -37.925 1.00 68.50 82 ALA A N 1
ATOM 632 C CA . ALA A 1 82 ? 33.836 24.265 -36.538 1.00 68.50 82 ALA A CA 1
ATOM 633 C C . ALA A 1 82 ? 32.433 24.867 -36.418 1.00 68.50 82 ALA A C 1
ATOM 635 O O . ALA A 1 82 ? 31.632 24.403 -35.610 1.00 68.50 82 ALA A O 1
ATOM 636 N N . ILE A 1 83 ? 32.099 25.834 -37.275 1.00 70.38 83 ILE A N 1
ATOM 637 C CA . ILE A 1 83 ? 30.757 26.432 -37.322 1.00 70.38 83 ILE A CA 1
ATOM 638 C C . ILE A 1 83 ? 29.698 25.366 -37.645 1.00 70.38 83 ILE A C 1
ATOM 640 O O . ILE A 1 83 ? 28.665 25.309 -36.980 1.00 70.38 83 ILE A O 1
ATOM 644 N N . ALA A 1 84 ? 29.965 24.482 -38.612 1.00 68.25 84 ALA A N 1
ATOM 645 C CA . ALA A 1 84 ? 29.042 23.403 -38.965 1.00 68.25 84 ALA A CA 1
ATOM 646 C C . ALA A 1 84 ? 28.802 22.422 -37.801 1.00 68.25 84 ALA A C 1
ATOM 648 O O . ALA A 1 84 ? 27.671 21.989 -37.591 1.00 68.25 84 ALA A O 1
ATOM 649 N N . ALA A 1 85 ? 29.831 22.104 -37.010 1.00 65.88 85 ALA A N 1
ATOM 650 C CA . ALA A 1 85 ? 29.680 21.234 -35.843 1.00 65.88 85 ALA A CA 1
ATOM 651 C C . ALA A 1 85 ? 28.922 21.904 -34.688 1.00 65.88 85 ALA A C 1
ATOM 653 O O . ALA A 1 85 ? 28.107 21.253 -34.039 1.00 65.88 85 ALA A O 1
ATOM 654 N N . VAL A 1 86 ? 29.143 23.205 -34.455 1.00 68.38 86 VAL A N 1
ATOM 655 C CA . VAL A 1 86 ? 28.392 23.976 -33.448 1.00 68.38 86 VAL A CA 1
ATOM 656 C C . VAL A 1 86 ? 26.899 23.991 -33.779 1.00 68.38 86 VAL A C 1
ATOM 658 O O . VAL A 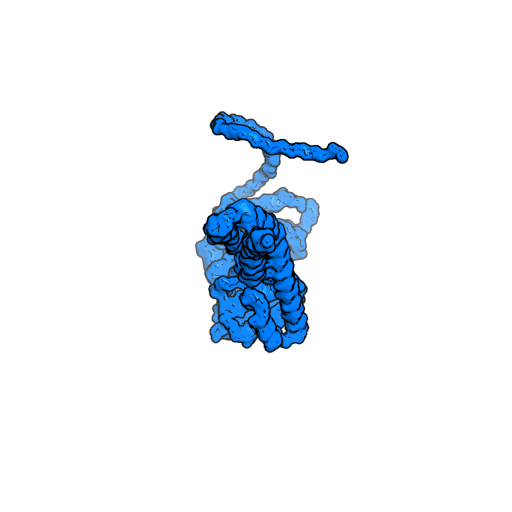1 86 ? 26.073 23.847 -32.884 1.00 68.38 86 VAL A O 1
ATOM 661 N N . ILE A 1 87 ? 26.547 24.087 -35.064 1.00 68.81 87 ILE A N 1
ATOM 662 C CA . ILE A 1 87 ? 25.155 24.010 -35.533 1.00 68.81 87 ILE A CA 1
ATOM 663 C C . ILE A 1 87 ? 24.584 22.583 -35.407 1.00 68.81 87 ILE A C 1
ATOM 665 O O . ILE A 1 87 ? 23.381 22.419 -35.227 1.00 68.81 87 ILE A O 1
ATOM 669 N N . ALA A 1 88 ? 25.417 21.542 -35.462 1.00 67.19 88 ALA A N 1
ATOM 670 C CA . ALA A 1 88 ? 24.970 20.152 -35.352 1.00 67.19 88 ALA A CA 1
ATOM 671 C C . ALA A 1 88 ? 24.661 19.704 -33.905 1.00 67.19 88 ALA A C 1
ATOM 673 O O . ALA A 1 88 ? 23.851 18.799 -33.710 1.00 67.19 88 ALA A O 1
ATOM 674 N N . LEU A 1 89 ? 25.250 20.348 -32.890 1.00 67.19 89 LEU A N 1
ATOM 675 C CA . LEU A 1 89 ? 24.998 20.068 -31.465 1.00 67.19 89 LEU A CA 1
ATOM 676 C C . LEU A 1 89 ? 23.526 20.232 -31.016 1.00 67.19 89 LEU A C 1
ATOM 678 O O . LEU A 1 89 ? 23.017 19.343 -30.334 1.00 67.19 89 LEU A O 1
ATOM 682 N N . PRO A 1 90 ? 22.794 21.310 -31.363 1.00 67.81 90 PRO A N 1
ATOM 683 C CA . PRO A 1 90 ? 21.372 21.400 -31.019 1.00 67.81 90 PRO A CA 1
ATOM 684 C C . PRO A 1 90 ? 20.533 20.321 -31.724 1.00 67.81 90 PRO A C 1
ATOM 686 O O . PRO A 1 90 ? 19.620 19.769 -31.117 1.00 67.81 90 PRO A O 1
ATOM 689 N N . LEU A 1 91 ? 20.889 19.936 -32.956 1.00 69.31 91 LEU A N 1
ATOM 690 C CA . LEU A 1 91 ? 20.201 18.860 -33.681 1.00 69.31 91 LEU A CA 1
ATOM 691 C C . LEU A 1 91 ? 20.381 17.498 -32.998 1.00 69.31 91 LEU A C 1
ATOM 693 O O . LEU A 1 91 ? 19.442 16.705 -32.952 1.00 69.31 91 LEU A O 1
ATOM 697 N N . SER A 1 92 ? 21.560 17.210 -32.436 1.00 66.38 92 SER A N 1
ATOM 698 C CA . SER A 1 92 ? 21.761 15.966 -31.685 1.00 66.38 92 SER A CA 1
ATOM 699 C C . SER A 1 92 ? 20.963 15.937 -30.386 1.00 66.38 92 SER A C 1
ATOM 701 O O . SER A 1 92 ? 20.450 14.880 -30.029 1.00 66.38 92 SER A O 1
ATOM 703 N N . MET A 1 93 ? 20.810 17.079 -29.706 1.00 68.19 93 MET A N 1
ATOM 704 C CA . MET A 1 93 ? 19.944 17.186 -28.526 1.00 68.19 93 MET A CA 1
ATOM 705 C C . MET A 1 93 ? 18.477 16.914 -28.883 1.00 68.19 93 MET A C 1
ATOM 707 O O . MET A 1 93 ? 17.813 16.148 -28.187 1.00 68.19 93 MET A O 1
ATOM 711 N N . GLU A 1 94 ? 17.982 17.465 -29.995 1.00 73.50 94 GLU A N 1
ATOM 712 C CA . GLU A 1 94 ? 16.625 17.184 -30.487 1.00 73.50 94 GLU A CA 1
ATOM 713 C C . GLU A 1 94 ? 16.440 15.708 -30.880 1.00 73.50 94 GLU A C 1
ATOM 715 O O . GLU A 1 94 ? 15.418 15.093 -30.567 1.00 73.50 94 GLU A O 1
ATOM 720 N N . LEU A 1 95 ? 17.441 15.093 -31.516 1.00 73.38 95 LEU A N 1
ATOM 721 C CA . LEU A 1 95 ? 17.424 13.670 -31.876 1.00 73.38 95 LEU A CA 1
ATOM 722 C C . LEU A 1 95 ? 17.439 12.751 -30.644 1.00 73.38 95 LEU A C 1
ATOM 724 O O . LEU A 1 95 ? 16.677 11.786 -30.602 1.00 73.38 95 LEU A O 1
ATOM 728 N N . VAL A 1 96 ? 18.252 13.056 -29.626 1.00 72.88 96 VAL A N 1
ATOM 729 C CA . VAL A 1 96 ? 18.232 12.351 -28.330 1.00 72.88 96 VAL A CA 1
ATOM 730 C C . VAL A 1 96 ? 16.861 12.499 -27.672 1.00 72.88 96 VAL A C 1
ATOM 732 O O . VAL A 1 96 ? 16.257 11.500 -27.284 1.00 72.88 96 VAL A O 1
ATOM 735 N N . GLY A 1 97 ? 16.338 13.726 -27.601 1.00 74.94 97 GLY A N 1
ATOM 736 C CA . GLY A 1 97 ? 15.032 14.010 -27.010 1.00 74.94 97 GLY A CA 1
ATOM 737 C C . GLY A 1 97 ? 13.894 13.264 -27.708 1.00 74.94 97 GLY A C 1
ATOM 738 O O . GLY A 1 97 ? 13.088 12.617 -27.046 1.00 74.94 97 GLY A O 1
ATOM 739 N N . SER A 1 98 ? 13.860 13.285 -29.043 1.00 79.19 98 SER A N 1
ATOM 740 C CA . SER A 1 98 ? 12.838 12.584 -29.833 1.00 79.19 98 SER A CA 1
ATOM 741 C C . SER A 1 98 ? 12.916 11.062 -29.696 1.00 79.19 98 SER A C 1
ATOM 743 O O . SER A 1 98 ? 11.875 10.418 -29.581 1.00 79.19 98 SER A O 1
ATOM 745 N N . ARG A 1 99 ? 14.122 10.476 -29.639 1.00 78.56 99 ARG A N 1
ATOM 746 C CA . ARG A 1 99 ? 14.295 9.038 -29.377 1.00 78.56 99 ARG A CA 1
ATOM 747 C C . ARG A 1 99 ? 13.814 8.650 -27.986 1.00 78.56 99 ARG A C 1
ATOM 749 O O . ARG A 1 99 ? 13.048 7.698 -27.872 1.00 78.56 99 ARG A O 1
ATOM 756 N N . ARG A 1 100 ? 14.200 9.400 -26.949 1.00 78.25 100 ARG A N 1
ATOM 757 C CA . ARG A 1 100 ? 13.751 9.138 -25.572 1.00 78.25 100 ARG A CA 1
ATOM 758 C C . ARG A 1 100 ? 12.240 9.302 -25.434 1.00 78.25 100 ARG A C 1
ATOM 760 O O . ARG A 1 100 ? 11.604 8.483 -24.784 1.00 78.25 100 ARG A O 1
ATOM 767 N N . TYR A 1 101 ? 11.659 10.309 -26.085 1.00 82.44 101 TYR A N 1
ATOM 768 C CA . TYR A 1 101 ? 10.210 10.498 -26.098 1.00 82.44 101 TYR A CA 1
ATOM 769 C C . TYR A 1 101 ? 9.491 9.359 -26.837 1.00 82.44 101 TYR A C 1
ATOM 771 O O . TYR A 1 101 ? 8.501 8.827 -26.343 1.00 82.44 101 TYR A O 1
ATOM 779 N N . GLY A 1 102 ? 10.021 8.924 -27.985 1.00 84.06 102 GLY A N 1
ATOM 780 C CA . GLY A 1 102 ? 9.503 7.767 -28.716 1.00 84.06 102 GLY A CA 1
ATOM 781 C C . GLY A 1 102 ? 9.560 6.474 -27.897 1.00 84.06 102 GLY A C 1
ATOM 782 O O . GLY A 1 102 ? 8.593 5.716 -27.899 1.00 84.06 102 GLY A O 1
ATOM 783 N N . GLN A 1 103 ? 10.651 6.250 -27.156 1.00 84.31 103 GLN A N 1
ATOM 784 C CA . GLN A 1 103 ? 10.779 5.128 -26.224 1.00 84.31 103 GLN A CA 1
ATOM 785 C C . GLN A 1 103 ? 9.755 5.228 -25.086 1.00 84.31 103 GLN A C 1
ATOM 787 O O . GLN A 1 103 ? 9.064 4.258 -24.802 1.00 84.31 103 GLN A O 1
ATOM 792 N N . PHE A 1 104 ? 9.596 6.408 -24.487 1.00 86.19 104 PHE A N 1
ATOM 793 C CA . PHE A 1 104 ? 8.617 6.638 -23.426 1.00 86.19 104 PHE A CA 1
ATOM 794 C C . PHE A 1 104 ? 7.175 6.358 -23.878 1.00 86.19 104 PHE A C 1
ATOM 796 O O . PHE A 1 104 ? 6.444 5.649 -23.188 1.00 86.19 104 PHE A O 1
ATOM 803 N N . GLU A 1 105 ? 6.757 6.854 -25.049 1.00 88.81 105 GLU A N 1
ATOM 804 C CA . GLU A 1 105 ? 5.420 6.553 -25.584 1.00 88.81 105 GLU A CA 1
ATOM 805 C C . GLU A 1 105 ? 5.273 5.070 -25.959 1.00 88.81 105 GLU A C 1
ATOM 807 O O . GLU A 1 105 ? 4.193 4.499 -25.791 1.00 88.81 105 GLU A O 1
ATOM 812 N N . HIS A 1 106 ? 6.347 4.421 -26.421 1.00 90.19 106 HIS A N 1
ATOM 813 C CA . HIS A 1 106 ? 6.349 2.981 -26.667 1.00 90.19 106 HIS A CA 1
ATOM 814 C C . HIS A 1 106 ? 6.134 2.183 -25.374 1.00 90.19 106 HIS A C 1
ATOM 816 O O . HIS A 1 106 ? 5.243 1.337 -25.323 1.00 90.19 106 HIS A O 1
ATOM 822 N N . ASP A 1 107 ? 6.888 2.487 -24.320 1.00 90.69 107 ASP A N 1
ATOM 823 C CA . ASP A 1 107 ? 6.810 1.807 -23.024 1.00 90.69 107 ASP A CA 1
ATOM 824 C C . ASP A 1 107 ? 5.443 2.025 -22.360 1.00 90.69 107 ASP A C 1
ATOM 826 O O . ASP A 1 107 ? 4.800 1.083 -21.887 1.00 90.69 107 ASP A O 1
ATOM 830 N N . LYS A 1 108 ? 4.921 3.252 -22.434 1.00 90.62 108 LYS A N 1
ATOM 831 C CA . LYS A 1 108 ? 3.554 3.590 -22.022 1.00 90.62 108 LYS A CA 1
ATOM 832 C C . LYS A 1 108 ? 2.504 2.779 -22.786 1.00 90.62 108 LYS A C 1
ATOM 834 O O . LYS A 1 108 ? 1.568 2.266 -22.174 1.00 90.62 108 LYS A O 1
ATOM 839 N N . ALA A 1 109 ? 2.650 2.621 -24.103 1.00 92.44 109 ALA A N 1
ATOM 840 C CA . ALA A 1 109 ? 1.741 1.799 -24.900 1.00 92.44 109 ALA A CA 1
ATOM 841 C C . ALA A 1 109 ? 1.828 0.307 -24.531 1.00 92.44 109 ALA A C 1
ATOM 843 O O . ALA A 1 109 ? 0.803 -0.379 -24.514 1.00 92.44 109 ALA A O 1
ATOM 844 N N . GLN A 1 110 ? 3.019 -0.197 -24.190 1.00 93.69 110 GLN A N 1
ATOM 845 C CA . GLN A 1 110 ? 3.177 -1.564 -23.692 1.00 93.69 110 GLN A CA 1
ATOM 846 C C . GLN A 1 110 ? 2.473 -1.767 -22.345 1.00 93.69 110 GLN A C 1
ATOM 848 O O . GLN A 1 110 ? 1.797 -2.781 -22.156 1.00 93.69 110 GLN A O 1
ATOM 853 N N . PHE A 1 111 ? 2.553 -0.793 -21.437 1.00 94.94 111 PHE A N 1
ATOM 854 C CA . PHE A 1 111 ? 1.827 -0.857 -20.169 1.00 94.94 111 PHE A CA 1
ATOM 855 C C . PHE A 1 111 ? 0.311 -0.801 -20.364 1.00 94.94 111 PHE A C 1
ATOM 857 O O . PHE A 1 111 ? -0.412 -1.609 -19.785 1.00 94.94 111 PHE A O 1
ATOM 864 N N . ALA A 1 112 ? -0.181 0.061 -21.255 1.00 94.81 112 ALA A N 1
ATOM 865 C CA . ALA A 1 112 ? -1.598 0.086 -21.614 1.00 94.81 112 ALA A CA 1
ATOM 866 C C . ALA A 1 112 ? -2.068 -1.263 -22.202 1.00 94.81 112 ALA A C 1
ATOM 868 O O . ALA A 1 112 ? -3.176 -1.725 -21.928 1.00 94.81 112 ALA A O 1
ATOM 869 N N . ALA A 1 113 ? -1.223 -1.955 -22.975 1.00 95.06 113 ALA A N 1
ATOM 870 C CA . ALA A 1 113 ? -1.523 -3.308 -23.449 1.00 95.06 113 ALA A CA 1
ATOM 871 C C . ALA A 1 113 ? -1.557 -4.340 -22.304 1.00 95.06 113 ALA A C 1
ATOM 873 O O . ALA A 1 113 ? -2.404 -5.239 -22.311 1.00 95.06 113 ALA A O 1
ATOM 874 N N . PHE A 1 114 ? -0.677 -4.198 -21.310 1.00 96.56 114 PHE A N 1
ATOM 875 C CA . PHE A 1 114 ? -0.699 -5.006 -20.092 1.00 96.56 114 PHE A CA 1
ATOM 876 C C . PHE A 1 114 ? -1.986 -4.787 -19.281 1.00 96.56 114 PHE A C 1
ATOM 878 O O . PHE A 1 114 ? -2.612 -5.763 -18.866 1.00 96.56 114 PHE A O 1
ATOM 885 N N . GLU A 1 115 ? -2.462 -3.547 -19.148 1.00 96.94 115 GLU A N 1
ATOM 886 C CA . GLU A 1 115 ? -3.753 -3.238 -18.516 1.00 96.94 115 GLU A CA 1
ATOM 887 C C . GLU A 1 115 ? -4.920 -3.963 -19.203 1.00 96.94 115 GLU A C 1
ATOM 889 O O . GLU A 1 115 ? -5.765 -4.560 -18.531 1.00 96.94 115 GLU A O 1
ATOM 894 N N . GLN A 1 116 ? -4.952 -3.988 -20.542 1.00 96.88 116 GLN A N 1
ATOM 895 C CA . GLN A 1 116 ? -5.987 -4.727 -21.280 1.00 96.88 116 GLN A CA 1
ATOM 896 C C . GLN A 1 116 ? -5.910 -6.238 -21.032 1.00 96.88 116 GLN A C 1
ATOM 898 O O . GLN A 1 116 ? -6.940 -6.906 -20.913 1.00 96.88 116 GLN A O 1
ATOM 903 N N . THR A 1 117 ? -4.705 -6.793 -20.905 1.00 96.81 117 THR A N 1
ATOM 904 C CA . THR A 1 117 ? -4.523 -8.201 -20.529 1.00 96.81 117 THR A CA 1
ATOM 905 C C . THR A 1 117 ? -5.037 -8.483 -19.121 1.00 96.81 117 THR A C 1
ATOM 907 O O . THR A 1 117 ? -5.695 -9.504 -18.913 1.00 96.81 117 THR A O 1
ATOM 910 N N . VAL A 1 118 ? -4.795 -7.580 -18.166 1.00 97.25 118 VAL A N 1
ATOM 911 C CA . VAL A 1 118 ? -5.307 -7.707 -16.795 1.00 97.25 118 VAL A CA 1
ATOM 912 C C . VAL A 1 118 ? -6.836 -7.697 -16.780 1.00 97.25 118 VAL A C 1
ATOM 914 O O . VAL A 1 118 ? -7.434 -8.568 -16.148 1.00 97.25 118 VAL A O 1
ATOM 917 N N . ARG A 1 119 ? -7.475 -6.804 -17.547 1.00 96.19 119 ARG A N 1
ATOM 918 C CA . ARG A 1 119 ? -8.942 -6.777 -17.720 1.00 96.19 119 ARG A CA 1
ATOM 919 C C . ARG A 1 119 ? -9.500 -8.069 -18.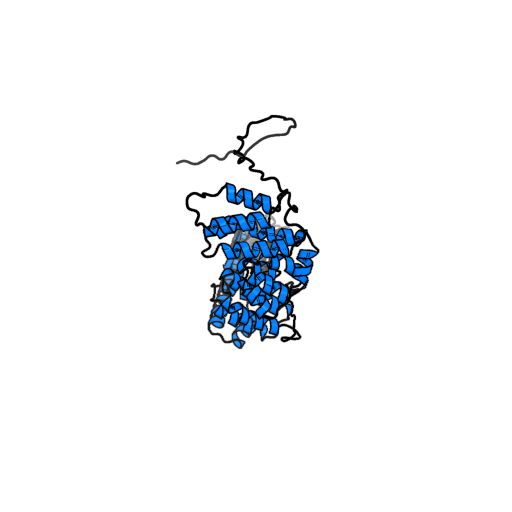316 1.00 96.19 119 ARG A C 1
ATOM 921 O O . ARG A 1 119 ? -10.608 -8.477 -17.977 1.00 96.19 119 ARG A O 1
ATOM 928 N N . GLY A 1 120 ? -8.735 -8.724 -19.191 1.00 94.25 120 GLY A N 1
ATOM 929 C CA . GLY A 1 120 ? -9.086 -10.026 -19.763 1.00 94.25 120 GLY A CA 1
ATOM 930 C C . GLY A 1 120 ? -9.071 -11.180 -18.750 1.00 94.25 120 GLY A C 1
ATOM 931 O O . GLY A 1 120 ? -9.709 -12.202 -18.988 1.00 94.25 120 GLY A O 1
ATOM 932 N N . GLY A 1 121 ? -8.374 -11.027 -17.619 1.00 94.31 121 GLY A N 1
ATOM 933 C CA . GLY A 1 121 ? -8.406 -11.958 -16.486 1.00 94.31 121 GLY A CA 1
ATOM 934 C C . GLY A 1 121 ? -7.618 -13.265 -16.652 1.00 94.31 121 GLY A C 1
ATOM 935 O O . GLY A 1 121 ? -7.643 -14.108 -15.753 1.00 94.31 121 GLY A O 1
ATOM 936 N N . ASP A 1 122 ? -6.897 -13.451 -17.761 1.00 96.44 122 ASP A N 1
ATOM 937 C CA . ASP A 1 122 ? -6.040 -14.622 -17.977 1.00 96.44 122 ASP A CA 1
ATOM 938 C C . ASP A 1 122 ? -4.743 -14.500 -17.166 1.00 96.44 122 ASP A C 1
ATOM 940 O O . ASP A 1 122 ? -3.806 -13.795 -17.543 1.00 96.44 122 ASP A O 1
ATOM 944 N N . ARG A 1 123 ? -4.669 -15.236 -16.053 1.00 96.69 123 ARG A N 1
ATOM 945 C CA . ARG A 1 123 ? -3.526 -15.207 -15.128 1.00 96.69 123 ARG A CA 1
ATOM 946 C C . ARG A 1 123 ? -2.214 -15.622 -15.787 1.00 96.69 123 ARG A C 1
ATOM 948 O O . ARG A 1 123 ? -1.186 -15.024 -15.487 1.00 96.69 123 ARG A O 1
ATOM 955 N N . ALA A 1 124 ? -2.217 -16.611 -16.682 1.00 96.62 124 ALA A N 1
ATOM 956 C CA . ALA A 1 124 ? -0.988 -17.051 -17.339 1.00 96.62 124 ALA A CA 1
ATOM 957 C C . ALA A 1 124 ? -0.456 -15.961 -18.277 1.00 96.62 124 ALA A C 1
ATOM 959 O O . ALA A 1 124 ? 0.743 -15.669 -18.275 1.00 96.62 124 ALA A O 1
ATOM 960 N N . ARG A 1 125 ? -1.360 -15.303 -19.009 1.00 97.00 125 ARG A N 1
ATOM 961 C CA . ARG A 1 125 ? -1.018 -14.174 -19.877 1.00 97.00 125 ARG A CA 1
ATOM 962 C C . ARG A 1 125 ? -0.574 -12.944 -19.087 1.00 97.00 125 ARG A C 1
ATOM 964 O O . ARG A 1 125 ? 0.404 -12.316 -19.480 1.00 97.00 125 ARG A O 1
ATOM 971 N N . ILE A 1 126 ? -1.230 -12.636 -17.964 1.00 97.50 126 ILE A N 1
ATOM 972 C CA . ILE A 1 126 ? -0.813 -11.565 -17.043 1.00 97.50 126 ILE A CA 1
ATOM 973 C C . ILE A 1 126 ? 0.619 -11.819 -16.571 1.00 97.50 126 ILE A C 1
ATOM 975 O O . ILE A 1 126 ? 1.455 -10.928 -16.680 1.00 97.50 126 ILE A O 1
ATOM 979 N N . ARG A 1 127 ? 0.937 -13.040 -16.116 1.00 96.06 127 ARG A N 1
ATOM 980 C CA . ARG A 1 127 ? 2.300 -13.386 -15.681 1.00 96.06 127 ARG A CA 1
ATOM 981 C C . ARG A 1 127 ? 3.333 -13.208 -16.791 1.00 96.06 127 ARG A C 1
ATOM 983 O O . ARG A 1 127 ? 4.392 -12.633 -16.555 1.00 96.06 127 ARG A O 1
ATOM 990 N N . ALA A 1 128 ? 3.028 -13.715 -17.985 1.00 95.50 128 ALA A N 1
ATOM 991 C CA . ALA A 1 128 ? 3.930 -13.636 -19.127 1.00 95.50 128 ALA A CA 1
ATOM 992 C C . ALA A 1 128 ? 4.194 -12.183 -19.546 1.00 95.50 128 ALA A C 1
ATOM 994 O O . ALA A 1 128 ? 5.342 -11.818 -19.775 1.00 95.50 128 ALA A O 1
ATOM 995 N N . GLN A 1 129 ? 3.151 -11.350 -19.605 1.00 95.62 129 GLN A N 1
ATOM 996 C CA . GLN A 1 129 ? 3.300 -9.946 -19.984 1.00 95.62 129 GLN A CA 1
ATOM 997 C C . GLN A 1 129 ? 3.962 -9.101 -18.902 1.00 95.62 129 GLN A C 1
ATOM 999 O O . GLN A 1 129 ? 4.782 -8.259 -19.243 1.00 95.62 129 GLN A O 1
ATOM 1004 N N . LEU A 1 130 ? 3.678 -9.356 -17.622 1.00 94.94 130 LEU A N 1
ATOM 1005 C CA . LEU A 1 130 ? 4.332 -8.666 -16.511 1.00 94.94 130 LEU A CA 1
ATOM 1006 C C . LEU A 1 130 ? 5.859 -8.821 -16.580 1.00 94.94 130 LEU A C 1
ATOM 1008 O O . LEU A 1 130 ? 6.580 -7.837 -16.481 1.00 94.94 130 LEU A O 1
ATOM 1012 N N . ARG A 1 131 ? 6.353 -10.042 -16.830 1.00 92.31 131 ARG A N 1
ATOM 1013 C CA . ARG A 1 131 ? 7.794 -10.310 -17.006 1.00 92.31 131 ARG A CA 1
ATOM 1014 C C . ARG A 1 131 ? 8.388 -9.671 -18.267 1.00 92.31 131 ARG A C 1
ATOM 1016 O O . ARG A 1 131 ? 9.602 -9.530 -18.351 1.00 92.31 131 ARG A O 1
ATOM 1023 N N . ALA A 1 132 ? 7.553 -9.345 -19.251 1.00 92.62 132 ALA A N 1
ATOM 1024 C CA . ALA A 1 132 ? 7.966 -8.745 -20.514 1.00 92.62 132 ALA A CA 1
ATOM 1025 C C . ALA A 1 132 ? 7.875 -7.209 -20.512 1.00 92.62 132 ALA A C 1
ATOM 1027 O O . ALA A 1 132 ? 8.200 -6.600 -21.530 1.00 92.62 132 ALA A O 1
ATOM 1028 N N . LEU A 1 133 ? 7.427 -6.584 -19.413 1.00 92.25 133 LEU A N 1
ATOM 1029 C CA . LEU A 1 133 ? 7.339 -5.128 -19.327 1.00 92.25 133 LEU A CA 1
ATOM 1030 C C . LEU A 1 133 ? 8.737 -4.479 -19.442 1.00 92.25 133 LEU A C 1
ATOM 1032 O O . LEU A 1 133 ? 9.680 -4.939 -18.788 1.00 92.25 133 LEU A O 1
ATOM 1036 N N . PRO A 1 134 ? 8.884 -3.392 -20.224 1.00 86.56 134 PRO A N 1
ATOM 1037 C CA . PRO A 1 134 ? 10.143 -2.667 -20.373 1.00 86.56 134 PRO A CA 1
ATOM 1038 C C . PRO A 1 134 ? 10.635 -2.079 -19.055 1.00 86.56 134 PRO A C 1
ATOM 1040 O O . PRO A 1 134 ? 9.830 -1.710 -18.199 1.00 86.56 134 PRO A O 1
ATOM 1043 N N . GLY A 1 135 ? 11.954 -1.927 -18.921 1.00 78.19 135 GLY A N 1
ATOM 1044 C CA . GLY A 1 135 ? 12.573 -1.250 -17.777 1.00 78.19 135 GLY A CA 1
ATOM 1045 C C . GLY A 1 135 ? 12.640 -2.083 -16.495 1.00 78.19 135 GLY A C 1
ATOM 1046 O O . GLY A 1 135 ? 12.851 -1.520 -15.427 1.00 78.19 135 GLY A O 1
ATOM 1047 N N . GLY A 1 136 ? 12.448 -3.405 -16.582 1.00 77.88 136 GLY A N 1
ATOM 1048 C CA . GLY A 1 136 ? 12.641 -4.308 -15.444 1.00 77.88 136 GLY A CA 1
ATOM 1049 C C . GLY A 1 136 ? 11.636 -4.080 -14.315 1.00 77.88 136 GLY A C 1
ATOM 1050 O O . GLY A 1 136 ? 12.020 -4.026 -13.150 1.00 77.88 136 GLY A O 1
ATOM 1051 N N . PHE A 1 137 ? 10.353 -3.920 -14.653 1.00 86.75 137 PHE A N 1
ATOM 1052 C CA . PHE A 1 137 ? 9.306 -3.721 -13.652 1.00 86.75 137 PHE A CA 1
ATOM 1053 C C . PHE A 1 137 ? 9.283 -4.870 -12.647 1.00 86.75 137 PHE A C 1
ATOM 1055 O O . PHE A 1 137 ? 9.078 -6.030 -13.008 1.00 86.75 137 PHE A O 1
ATOM 1062 N N . SER A 1 138 ? 9.406 -4.520 -11.371 1.00 92.44 138 SER A N 1
ATOM 1063 C CA . SER A 1 138 ? 9.022 -5.414 -10.289 1.00 92.44 138 SER A CA 1
ATOM 1064 C C . SER A 1 138 ? 7.504 -5.632 -10.315 1.00 92.44 138 SER A C 1
ATOM 1066 O O . SER A 1 138 ? 6.730 -4.770 -10.759 1.00 92.44 138 SER A O 1
ATOM 1068 N N . ALA A 1 139 ? 7.050 -6.770 -9.792 1.00 95.31 139 ALA A N 1
ATOM 1069 C CA . ALA A 1 139 ? 5.625 -7.005 -9.595 1.00 95.31 139 ALA A CA 1
ATOM 1070 C C . ALA A 1 139 ? 4.929 -5.873 -8.798 1.00 95.31 139 ALA A C 1
ATOM 1072 O O . ALA A 1 139 ? 3.915 -5.368 -9.288 1.00 95.31 139 ALA A O 1
ATOM 1073 N N . PRO A 1 140 ? 5.436 -5.406 -7.634 1.00 96.31 140 PRO A N 1
ATOM 1074 C CA . PRO A 1 140 ? 4.805 -4.304 -6.903 1.00 96.31 140 PRO A CA 1
ATOM 1075 C C . PRO A 1 140 ? 4.716 -3.003 -7.707 1.00 96.31 140 PRO A C 1
ATOM 1077 O O . PRO A 1 140 ? 3.644 -2.399 -7.734 1.00 96.31 140 PRO A O 1
ATOM 1080 N N . ARG A 1 141 ? 5.765 -2.599 -8.440 1.00 95.44 141 ARG A N 1
ATOM 1081 C CA . ARG A 1 141 ? 5.714 -1.404 -9.301 1.00 95.44 141 ARG A CA 1
ATOM 1082 C C . ARG A 1 141 ? 4.649 -1.530 -10.388 1.00 95.44 141 ARG A C 1
ATOM 1084 O O . ARG A 1 141 ? 3.907 -0.583 -10.640 1.00 95.44 141 ARG A O 1
ATOM 1091 N N . ALA A 1 142 ? 4.525 -2.697 -11.018 1.00 95.94 142 ALA A N 1
ATOM 1092 C CA . ALA A 1 142 ? 3.492 -2.907 -12.027 1.00 95.94 142 ALA A CA 1
ATOM 1093 C C . ALA A 1 142 ? 2.081 -2.833 -11.429 1.00 95.94 142 ALA A C 1
ATOM 1095 O O . ALA A 1 142 ? 1.214 -2.172 -11.995 1.00 95.94 142 ALA A O 1
ATOM 1096 N N . LEU A 1 143 ? 1.847 -3.452 -10.267 1.00 96.88 143 LEU A N 1
ATOM 1097 C CA . LEU A 1 143 ? 0.562 -3.359 -9.565 1.00 96.88 143 LEU A CA 1
ATOM 1098 C C . LEU A 1 143 ? 0.256 -1.939 -9.068 1.00 96.88 143 LEU A C 1
ATOM 1100 O O . LEU A 1 143 ? -0.911 -1.553 -9.058 1.00 96.88 143 LEU A O 1
ATOM 1104 N N . CYS A 1 144 ? 1.278 -1.155 -8.719 1.00 96.31 144 CYS A N 1
ATOM 1105 C CA . CYS A 1 144 ? 1.150 0.276 -8.448 1.00 96.31 144 CYS A CA 1
ATOM 1106 C C . CYS A 1 144 ? 0.650 1.018 -9.695 1.00 96.31 144 CYS A C 1
ATOM 1108 O O . CYS A 1 144 ? -0.357 1.719 -9.650 1.00 96.31 144 CYS A O 1
ATOM 1110 N N . GLY A 1 145 ? 1.269 0.778 -10.852 1.00 95.19 145 GLY A N 1
ATOM 1111 C CA . GLY A 1 145 ? 0.795 1.326 -12.123 1.00 95.19 145 GLY A CA 1
ATOM 1112 C C . GLY A 1 145 ? -0.672 0.984 -12.413 1.00 95.19 145 GLY A C 1
ATOM 1113 O O . GLY A 1 145 ? -1.465 1.881 -12.683 1.00 95.19 145 GLY A O 1
ATOM 1114 N N . LEU A 1 146 ? -1.073 -0.285 -12.248 1.00 96.69 146 LEU A N 1
ATOM 1115 C CA . LEU A 1 146 ? -2.459 -0.732 -12.470 1.00 96.69 146 LEU A CA 1
ATOM 1116 C C . LEU A 1 146 ? -3.482 -0.049 -11.547 1.00 96.69 146 LEU A C 1
ATOM 1118 O O . LEU A 1 146 ? -4.677 -0.054 -11.836 1.00 96.69 146 LEU A O 1
ATOM 1122 N N . GLY A 1 147 ? -3.056 0.489 -10.403 1.00 94.25 147 GLY A N 1
ATOM 1123 C CA . GLY A 1 147 ? -3.927 1.227 -9.492 1.00 94.25 147 GLY A CA 1
ATOM 1124 C C . GLY A 1 147 ? -3.961 2.738 -9.742 1.00 94.25 147 GLY A C 1
ATOM 1125 O O . GLY A 1 147 ? -4.614 3.450 -8.980 1.00 94.25 147 GLY A O 1
ATOM 1126 N N . GLY A 1 148 ? -3.307 3.224 -10.802 1.00 92.12 148 GLY A N 1
ATOM 1127 C CA . GLY A 1 148 ? -3.202 4.645 -11.150 1.00 92.12 148 GLY A CA 1
ATOM 1128 C C . GLY A 1 148 ? -1.896 5.308 -10.705 1.00 92.12 148 GLY A C 1
ATOM 1129 O O . GLY A 1 148 ? -1.779 6.530 -10.758 1.00 92.12 148 GLY A O 1
ATOM 1130 N N . GLY A 1 149 ? -0.932 4.523 -10.216 1.00 90.88 149 GLY A N 1
ATOM 1131 C CA . GLY A 1 149 ? 0.397 4.997 -9.841 1.00 90.88 149 GLY A CA 1
ATOM 1132 C C . GLY A 1 149 ? 1.277 5.342 -11.045 1.00 90.88 149 GLY A C 1
ATOM 1133 O O . GLY A 1 149 ? 0.922 5.095 -12.202 1.00 90.88 149 GLY A O 1
ATOM 1134 N N . ALA A 1 150 ? 2.443 5.924 -10.758 1.00 86.81 150 ALA A N 1
ATOM 1135 C CA . ALA A 1 150 ? 3.435 6.236 -11.780 1.00 86.81 150 ALA A CA 1
ATOM 1136 C C . ALA A 1 150 ? 4.012 4.941 -12.376 1.00 86.81 150 ALA A C 1
ATOM 1138 O O . ALA A 1 150 ? 4.334 4.000 -11.651 1.00 86.81 150 ALA A O 1
ATOM 1139 N N . THR A 1 151 ? 4.151 4.893 -13.699 1.00 86.06 151 THR A N 1
ATOM 1140 C CA . THR A 1 151 ? 4.700 3.738 -14.422 1.00 86.06 151 THR A CA 1
ATOM 1141 C C . THR A 1 151 ? 6.104 4.050 -14.917 1.00 86.06 151 THR A C 1
ATOM 1143 O O . THR A 1 151 ? 7.084 3.499 -14.410 1.00 86.06 151 THR A O 1
ATOM 1146 N N . TYR A 1 152 ? 6.216 4.977 -15.863 1.00 82.69 152 TYR A N 1
ATOM 1147 C CA . TYR A 1 152 ? 7.472 5.399 -16.476 1.00 82.69 152 TYR A CA 1
ATOM 1148 C C . TYR A 1 152 ? 7.728 6.876 -16.215 1.00 82.69 152 TYR A C 1
ATOM 1150 O O . TYR A 1 152 ? 6.798 7.679 -16.164 1.00 82.69 152 TYR A O 1
ATOM 1158 N N . THR A 1 153 ? 8.999 7.237 -16.096 1.00 80.94 153 THR A N 1
ATOM 1159 C CA . THR A 1 153 ? 9.431 8.626 -15.959 1.00 80.94 153 THR A CA 1
ATOM 1160 C C . THR A 1 153 ? 10.149 9.039 -17.232 1.00 80.94 153 THR A C 1
ATOM 1162 O O . THR A 1 153 ? 11.090 8.382 -17.669 1.00 80.94 153 THR A O 1
ATOM 1165 N N . PHE A 1 154 ? 9.700 10.134 -17.826 1.00 76.44 154 PHE A N 1
ATOM 1166 C CA . PHE A 1 154 ? 10.401 10.854 -18.868 1.00 76.44 154 PHE A CA 1
ATOM 1167 C C . PHE A 1 154 ? 11.169 12.012 -18.233 1.00 76.44 154 PHE A C 1
ATOM 1169 O O . PHE A 1 154 ? 10.613 13.063 -17.912 1.00 76.44 154 PHE A O 1
ATOM 1176 N N . GLU A 1 155 ? 12.467 11.812 -18.034 1.00 67.44 155 GLU A N 1
ATOM 1177 C CA . GLU A 1 155 ? 13.347 12.861 -17.527 1.00 67.44 155 GLU A CA 1
ATOM 1178 C C . GLU A 1 155 ? 13.628 13.877 -18.634 1.00 67.44 155 GLU A C 1
ATOM 1180 O O . GLU A 1 155 ? 14.390 13.625 -19.577 1.00 67.44 155 GLU A O 1
ATOM 1185 N N . ARG A 1 156 ? 12.985 15.044 -18.547 1.00 60.72 156 ARG A N 1
ATOM 1186 C CA . ARG A 1 156 ? 13.193 16.113 -19.515 1.00 60.72 156 ARG A CA 1
ATOM 1187 C C . ARG A 1 156 ? 14.410 16.918 -19.090 1.00 60.72 156 ARG A C 1
ATOM 1189 O O . ARG A 1 156 ? 14.360 17.661 -18.111 1.00 60.72 156 ARG A O 1
ATOM 1196 N N . TRP A 1 157 ? 15.488 16.751 -19.858 1.00 59.22 157 TRP A N 1
ATOM 1197 C CA . TRP A 1 157 ? 16.767 17.452 -19.747 1.00 59.22 157 TRP A CA 1
ATOM 1198 C C . TRP A 1 157 ? 16.582 18.877 -19.198 1.00 59.22 157 TRP A C 1
ATOM 1200 O O . TRP A 1 157 ? 16.118 19.774 -19.902 1.00 59.22 157 TRP A O 1
ATOM 1210 N N . LEU A 1 158 ? 16.949 19.027 -17.922 1.00 48.88 158 LEU A N 1
ATOM 1211 C CA . LEU A 1 158 ? 17.136 20.240 -17.119 1.00 48.88 158 LEU A CA 1
ATOM 1212 C C . LEU A 1 158 ? 16.035 20.766 -16.188 1.00 48.88 158 LEU A C 1
ATOM 1214 O O . LEU A 1 158 ? 16.440 21.483 -15.279 1.00 48.88 158 LEU A O 1
ATOM 1218 N N . TRP A 1 159 ? 14.731 20.461 -16.291 1.00 46.88 159 TRP A N 1
ATOM 1219 C CA . TRP A 1 159 ? 13.786 21.169 -15.386 1.00 46.88 159 TRP A CA 1
ATOM 1220 C C . TRP A 1 159 ? 12.551 20.412 -14.883 1.00 46.88 159 TRP A C 1
ATOM 1222 O O . TRP A 1 159 ? 12.051 20.787 -13.824 1.00 46.88 159 TRP A O 1
ATOM 1232 N N . PHE A 1 160 ? 12.063 19.360 -15.553 1.00 55.50 160 PHE A N 1
ATOM 1233 C CA . PHE A 1 160 ? 10.866 18.631 -15.100 1.00 55.50 160 PHE A CA 1
ATOM 1234 C C . PHE A 1 160 ? 10.904 17.158 -15.517 1.00 55.50 160 PHE A C 1
ATOM 1236 O O . PHE A 1 160 ? 11.228 16.843 -16.661 1.00 55.50 160 PHE A O 1
ATOM 1243 N N . ASN A 1 161 ? 10.528 16.273 -14.598 1.00 66.00 161 ASN A N 1
ATOM 1244 C CA . ASN A 1 161 ? 10.234 14.879 -14.906 1.00 66.00 161 ASN A CA 1
ATOM 1245 C C . ASN A 1 161 ? 8.752 14.783 -15.278 1.00 66.00 161 ASN A C 1
ATOM 1247 O O . ASN A 1 161 ? 7.895 15.120 -14.462 1.00 66.00 161 ASN A O 1
ATOM 1251 N N . ASP A 1 162 ? 8.452 14.347 -16.499 1.00 71.69 162 ASP A N 1
ATOM 1252 C CA . ASP A 1 162 ? 7.092 13.965 -16.870 1.00 71.69 162 ASP A CA 1
ATOM 1253 C C . ASP A 1 162 ? 6.885 12.504 -16.463 1.00 71.69 162 ASP A C 1
ATOM 1255 O O . ASP A 1 162 ? 7.732 11.650 -16.716 1.00 71.69 162 ASP A O 1
ATOM 1259 N N . HIS A 1 163 ? 5.763 12.189 -15.826 1.00 81.38 163 HIS A N 1
ATOM 1260 C CA . HIS A 1 163 ? 5.442 10.819 -15.434 1.00 81.38 163 HIS A CA 1
ATOM 1261 C C . HIS A 1 163 ? 4.293 10.288 -16.289 1.00 81.38 163 HIS A C 1
ATOM 1263 O O . HIS A 1 163 ? 3.263 10.944 -16.455 1.00 81.38 163 HIS A O 1
ATOM 1269 N N . ALA A 1 164 ? 4.459 9.078 -16.818 1.00 84.00 164 ALA A N 1
ATOM 1270 C CA . ALA A 1 164 ? 3.330 8.272 -17.244 1.00 84.00 164 ALA A CA 1
ATOM 1271 C C . ALA A 1 164 ? 2.662 7.677 -16.004 1.00 84.00 164 ALA A C 1
ATOM 1273 O O . ALA A 1 164 ? 3.326 7.280 -15.044 1.00 84.00 164 ALA A O 1
ATOM 1274 N N . TYR A 1 165 ? 1.342 7.585 -16.064 1.00 86.75 165 TYR A N 1
ATOM 1275 C CA . TYR A 1 165 ? 0.521 6.936 -15.054 1.00 86.75 165 TYR A CA 1
ATOM 1276 C C . TYR A 1 165 ? -0.286 5.840 -15.729 1.00 86.75 165 TYR A C 1
ATOM 1278 O O . TYR A 1 165 ? -0.691 5.995 -16.885 1.00 86.75 165 TYR A O 1
ATOM 1286 N N . GLY A 1 166 ? -0.492 4.735 -15.018 1.00 88.19 166 GLY A N 1
ATOM 1287 C CA . GLY A 1 166 ? -1.434 3.719 -15.470 1.00 88.19 166 GLY A CA 1
ATOM 1288 C C . GLY A 1 166 ? -2.880 4.189 -15.310 1.00 88.19 166 GLY A C 1
ATOM 1289 O O . GLY A 1 166 ? -3.178 5.130 -14.568 1.00 88.19 166 GLY A O 1
ATOM 1290 N N . GLU A 1 167 ? -3.801 3.530 -16.001 1.00 91.12 167 GLU A N 1
ATOM 1291 C CA . GLU A 1 167 ? -5.226 3.708 -15.753 1.00 91.12 167 GLU A CA 1
ATOM 1292 C C . GLU A 1 167 ? -5.599 3.039 -14.423 1.00 91.12 167 GLU A C 1
ATOM 1294 O O . GLU A 1 167 ? -5.280 1.874 -14.186 1.00 91.12 167 GLU A O 1
ATOM 1299 N N . ALA A 1 168 ? -6.308 3.757 -13.545 1.00 93.38 168 ALA A N 1
ATOM 1300 C CA . ALA A 1 168 ? -6.723 3.225 -12.251 1.00 93.38 168 ALA A CA 1
ATOM 1301 C C . ALA A 1 168 ? -7.769 2.106 -12.412 1.00 93.38 168 ALA A C 1
ATOM 1303 O O . ALA A 1 168 ? -8.975 2.356 -12.472 1.00 93.38 168 ALA A O 1
ATOM 1304 N N . LEU A 1 169 ? -7.311 0.853 -12.449 1.00 96.25 169 LEU A N 1
ATOM 1305 C CA . LEU A 1 169 ? -8.177 -0.306 -12.619 1.00 96.25 169 LEU A CA 1
ATOM 1306 C C . LEU A 1 169 ? -9.000 -0.601 -11.354 1.00 96.25 169 LEU A C 1
ATOM 1308 O O . LEU A 1 169 ? -8.529 -0.379 -10.228 1.00 96.25 169 LEU A O 1
ATOM 1312 N N . PRO A 1 170 ? -10.213 -1.168 -11.497 1.00 96.06 170 PRO A N 1
ATOM 1313 C CA . PRO A 1 170 ? -11.019 -1.627 -10.372 1.00 96.06 170 PRO A CA 1
ATOM 1314 C C . PRO A 1 170 ? -10.288 -2.638 -9.482 1.00 96.06 170 PRO A C 1
ATOM 1316 O O . PRO A 1 170 ? -9.481 -3.447 -9.937 1.00 96.06 170 PRO A O 1
ATOM 1319 N N . SER A 1 171 ? -10.635 -2.676 -8.195 1.00 94.62 171 SER A N 1
ATOM 1320 C CA . SER A 1 171 ? -9.967 -3.537 -7.202 1.00 94.62 171 SER A CA 1
ATOM 1321 C C . SER A 1 171 ? -10.102 -5.035 -7.504 1.00 94.62 171 SER A C 1
ATOM 1323 O O . SER A 1 171 ? -9.273 -5.839 -7.084 1.00 94.62 171 SER A O 1
ATOM 1325 N N . LYS A 1 172 ? -11.126 -5.429 -8.274 1.00 95.88 172 LYS A N 1
ATOM 1326 C CA . LYS A 1 172 ? -11.284 -6.797 -8.797 1.00 95.88 172 LYS A CA 1
ATOM 1327 C C . LYS A 1 172 ? -10.142 -7.183 -9.744 1.00 95.88 172 LYS A C 1
ATOM 1329 O O . LYS A 1 172 ? -9.643 -8.308 -9.673 1.00 95.88 172 LYS A O 1
ATOM 1334 N N . ASP A 1 173 ? -9.733 -6.258 -10.598 1.00 97.06 173 ASP A N 1
ATOM 1335 C CA . ASP A 1 173 ? -8.711 -6.488 -11.613 1.00 97.06 173 ASP A CA 1
ATOM 1336 C C . ASP A 1 173 ? -7.325 -6.468 -10.959 1.00 97.06 173 ASP A C 1
ATOM 1338 O O . ASP A 1 173 ? -6.527 -7.375 -11.193 1.00 97.06 173 ASP A O 1
ATOM 1342 N N . LEU A 1 174 ? -7.100 -5.550 -10.006 1.00 96.62 174 LEU A N 1
ATOM 1343 C CA . LEU A 1 174 ? -5.916 -5.560 -9.132 1.00 96.62 174 LEU A CA 1
ATOM 1344 C C . LEU A 1 174 ? -5.766 -6.889 -8.381 1.00 96.62 174 LEU A C 1
ATOM 1346 O O . LEU A 1 174 ? -4.684 -7.471 -8.342 1.00 96.62 174 LEU A O 1
ATOM 1350 N N . HIS A 1 175 ? -6.859 -7.415 -7.824 1.00 96.50 175 HIS A N 1
ATOM 1351 C CA . HIS A 1 175 ? -6.844 -8.707 -7.140 1.00 96.50 175 HIS A CA 1
ATOM 1352 C C . HIS A 1 175 ? -6.538 -9.869 -8.099 1.00 96.50 175 HIS A C 1
ATOM 1354 O O . HIS A 1 175 ? -5.836 -10.813 -7.734 1.00 96.50 175 HIS A O 1
ATOM 1360 N N . THR A 1 176 ? -7.022 -9.793 -9.342 1.00 97.50 176 THR A N 1
ATOM 1361 C CA . THR A 1 176 ? -6.728 -10.786 -10.386 1.00 97.50 176 THR A CA 1
ATOM 1362 C C . THR A 1 176 ? -5.248 -10.762 -10.771 1.00 97.50 176 THR A C 1
ATOM 1364 O O . THR A 1 176 ? -4.621 -11.821 -10.838 1.00 97.50 176 THR A O 1
ATOM 1367 N N . ALA A 1 177 ? -4.665 -9.572 -10.933 1.00 97.56 177 ALA A N 1
ATOM 1368 C CA . ALA A 1 177 ? -3.236 -9.403 -11.178 1.00 97.56 177 ALA A CA 1
ATOM 1369 C C . ALA A 1 177 ? -2.383 -9.913 -10.004 1.00 97.56 177 ALA A C 1
ATOM 1371 O O . ALA A 1 177 ? -1.444 -10.678 -10.214 1.00 97.56 177 ALA A O 1
ATOM 1372 N N . ALA A 1 178 ? -2.751 -9.587 -8.761 1.00 98.00 178 ALA A N 1
ATOM 1373 C CA . ALA A 1 178 ? -2.055 -10.087 -7.575 1.00 98.00 178 ALA A CA 1
ATOM 1374 C C . ALA A 1 178 ? -2.130 -11.613 -7.451 1.00 98.00 178 ALA A C 1
ATOM 1376 O O . ALA A 1 178 ? -1.138 -12.255 -7.115 1.00 98.00 178 ALA A O 1
ATOM 1377 N N . THR A 1 179 ? -3.278 -12.210 -7.780 1.00 98.25 179 THR A N 1
ATOM 1378 C CA . THR A 1 179 ? -3.413 -13.672 -7.829 1.00 98.25 179 THR A CA 1
ATOM 1379 C C . THR A 1 179 ? -2.441 -14.270 -8.846 1.00 98.25 179 THR A C 1
ATOM 1381 O O . THR A 1 179 ? -1.763 -15.250 -8.546 1.00 98.25 179 THR A O 1
ATOM 1384 N N . ALA A 1 180 ? -2.320 -13.656 -10.028 1.00 98.00 180 ALA A N 1
ATOM 1385 C CA . ALA A 1 180 ? -1.380 -14.098 -11.050 1.00 98.00 180 ALA A CA 1
ATOM 1386 C C . ALA A 1 180 ? 0.077 -14.049 -10.552 1.00 98.00 180 ALA A C 1
ATOM 1388 O O . ALA A 1 180 ? 0.817 -15.001 -10.799 1.00 98.00 180 ALA A O 1
ATOM 1389 N N . VAL A 1 181 ? 0.464 -12.997 -9.817 1.00 97.75 181 VAL A N 1
ATOM 1390 C CA . VAL A 1 181 ? 1.796 -12.860 -9.193 1.00 97.75 181 VAL A CA 1
ATOM 1391 C C . VAL A 1 181 ? 2.037 -13.928 -8.126 1.00 97.75 181 VAL A C 1
ATOM 1393 O O . VAL A 1 181 ? 3.059 -14.608 -8.146 1.00 97.75 181 VAL A O 1
ATOM 1396 N N . VAL A 1 182 ? 1.092 -14.138 -7.211 1.00 97.81 182 VAL A N 1
ATOM 1397 C CA . VAL A 1 182 ? 1.245 -15.130 -6.132 1.00 97.81 182 VAL A CA 1
ATOM 1398 C C . VAL A 1 182 ? 1.393 -16.552 -6.684 1.00 97.81 182 VAL A C 1
ATOM 1400 O O . VAL A 1 182 ? 2.220 -17.318 -6.186 1.00 97.81 182 VAL A O 1
ATOM 1403 N N . GLU A 1 183 ? 0.655 -16.885 -7.744 1.00 96.12 183 GLU A N 1
ATOM 1404 C CA . GLU A 1 183 ? 0.719 -18.184 -8.425 1.00 96.12 183 GLU A CA 1
ATOM 1405 C C . GLU A 1 183 ? 1.983 -18.400 -9.276 1.00 96.12 183 GLU A C 1
ATOM 1407 O O . GLU A 1 183 ? 2.264 -19.538 -9.640 1.00 96.12 183 GLU A O 1
ATOM 1412 N N . GLY A 1 184 ? 2.713 -17.349 -9.660 1.00 94.31 184 GLY A N 1
ATOM 1413 C CA . GLY A 1 184 ? 3.908 -17.504 -10.496 1.00 94.31 184 GLY A CA 1
ATOM 1414 C C . GLY A 1 184 ? 5.209 -17.630 -9.710 1.00 94.31 184 GLY A C 1
ATOM 1415 O O . GLY A 1 184 ? 5.240 -17.571 -8.480 1.00 94.31 184 GLY A O 1
ATOM 1416 N N . ASP A 1 185 ? 6.313 -17.761 -10.443 1.00 94.19 185 ASP A N 1
ATOM 1417 C CA . ASP A 1 185 ? 7.646 -18.001 -9.871 1.00 94.19 185 ASP A CA 1
ATOM 1418 C C . ASP A 1 185 ? 8.353 -16.683 -9.520 1.00 94.19 185 ASP A C 1
ATOM 1420 O O . ASP A 1 185 ? 9.360 -16.324 -10.124 1.00 94.19 185 ASP A O 1
ATOM 1424 N N . TRP A 1 186 ? 7.781 -15.923 -8.586 1.00 94.75 186 TRP A N 1
ATOM 1425 C CA . TRP A 1 186 ? 8.444 -14.768 -7.969 1.00 94.75 186 TRP A CA 1
ATOM 1426 C C . TRP A 1 186 ? 8.983 -15.114 -6.576 1.00 94.75 186 TRP A C 1
ATOM 1428 O O . TRP A 1 186 ? 8.404 -15.971 -5.894 1.00 94.75 186 TRP A O 1
ATOM 1438 N N . PRO A 1 187 ? 10.047 -14.438 -6.109 1.00 95.31 187 PRO A N 1
ATOM 1439 C CA . PRO A 1 187 ? 10.488 -14.531 -4.723 1.00 95.31 187 PRO A CA 1
ATOM 1440 C C . PRO A 1 187 ? 9.371 -14.156 -3.742 1.00 95.31 187 PRO A C 1
ATOM 1442 O O . PRO A 1 187 ? 8.530 -13.300 -4.025 1.00 95.31 187 PRO A O 1
ATOM 1445 N N . ARG A 1 188 ? 9.379 -14.767 -2.552 1.00 95.44 188 ARG A N 1
ATOM 1446 C CA . ARG A 1 188 ? 8.365 -14.520 -1.512 1.00 95.44 188 ARG A CA 1
ATOM 1447 C C . ARG A 1 188 ? 8.243 -13.036 -1.151 1.00 95.44 188 ARG A C 1
ATOM 1449 O O . ARG A 1 188 ? 7.123 -12.536 -1.097 1.00 95.44 188 ARG A O 1
ATOM 1456 N N . ALA A 1 189 ? 9.368 -12.348 -0.955 1.00 95.94 189 ALA A N 1
ATOM 1457 C CA . ALA A 1 189 ? 9.388 -10.928 -0.606 1.00 95.94 189 ALA A CA 1
ATOM 1458 C C . ALA A 1 189 ? 8.700 -10.063 -1.678 1.00 95.94 189 ALA A C 1
ATOM 1460 O O . ALA A 1 189 ? 7.887 -9.207 -1.348 1.00 95.94 189 ALA A O 1
ATOM 1461 N N . GLU A 1 190 ? 8.924 -10.357 -2.963 1.00 96.62 190 GLU A N 1
ATOM 1462 C CA . GLU A 1 190 ? 8.291 -9.637 -4.073 1.00 96.62 190 GLU A CA 1
ATOM 1463 C C . GLU A 1 190 ? 6.783 -9.924 -4.176 1.00 96.62 190 GLU A C 1
ATOM 1465 O O . GLU A 1 190 ? 5.989 -9.009 -4.397 1.00 96.62 190 GLU A O 1
ATOM 1470 N N . LYS A 1 191 ? 6.355 -11.175 -3.943 1.00 97.44 191 LYS A N 1
ATOM 1471 C CA . LYS A 1 191 ? 4.923 -11.525 -3.860 1.00 97.44 191 LYS A CA 1
ATOM 1472 C C . LYS A 1 191 ? 4.226 -10.764 -2.733 1.00 97.44 191 LYS A C 1
ATOM 1474 O O . LYS A 1 191 ? 3.125 -10.253 -2.920 1.00 97.44 191 LYS A O 1
ATOM 1479 N N . GLN A 1 192 ? 4.860 -10.695 -1.566 1.00 97.00 192 GLN A N 1
ATOM 1480 C CA . GLN A 1 192 ? 4.337 -9.981 -0.405 1.00 97.00 192 GLN A CA 1
ATOM 1481 C C . GLN A 1 192 ? 4.298 -8.467 -0.647 1.00 97.00 192 GLN A C 1
ATOM 1483 O O . GLN A 1 192 ? 3.268 -7.848 -0.393 1.00 97.00 192 GLN A O 1
ATOM 1488 N N . ALA A 1 193 ? 5.349 -7.888 -1.230 1.00 97.31 193 ALA A N 1
ATOM 1489 C CA . ALA A 1 193 ? 5.391 -6.480 -1.618 1.00 97.31 193 ALA A CA 1
ATOM 1490 C C . ALA A 1 193 ? 4.255 -6.128 -2.596 1.00 97.31 193 ALA A C 1
ATOM 1492 O O . ALA A 1 193 ? 3.504 -5.180 -2.367 1.00 97.31 193 ALA A O 1
ATOM 1493 N N . ALA A 1 194 ? 4.045 -6.954 -3.627 1.00 97.44 194 ALA A N 1
ATOM 1494 C CA . ALA A 1 194 ? 2.932 -6.816 -4.567 1.00 97.44 194 ALA A CA 1
ATOM 1495 C C . ALA A 1 194 ? 1.558 -6.854 -3.875 1.00 97.44 194 ALA A C 1
ATOM 1497 O O . ALA A 1 194 ? 0.655 -6.085 -4.216 1.00 97.44 194 ALA A O 1
ATOM 1498 N N . LEU A 1 195 ? 1.387 -7.730 -2.881 1.00 98.12 195 LEU A N 1
ATOM 1499 C CA . LEU A 1 195 ? 0.161 -7.785 -2.092 1.00 98.12 195 LEU A CA 1
ATOM 1500 C C . LEU A 1 195 ? -0.016 -6.541 -1.215 1.00 98.12 195 LEU A C 1
ATOM 1502 O O . LEU A 1 195 ? -1.138 -6.041 -1.146 1.00 98.12 195 LEU A O 1
ATOM 1506 N N . LEU A 1 196 ? 1.038 -6.004 -0.594 1.00 97.56 196 LEU A N 1
ATOM 1507 C CA . LEU A 1 196 ? 0.945 -4.751 0.166 1.00 97.56 196 LEU A CA 1
ATOM 1508 C C . LEU A 1 196 ? 0.566 -3.562 -0.725 1.00 97.56 196 LEU A C 1
ATOM 1510 O O . LEU A 1 196 ? -0.270 -2.751 -0.325 1.00 97.56 196 LEU A O 1
ATOM 1514 N N . THR A 1 197 ? 1.066 -3.507 -1.963 1.00 97.06 197 THR A N 1
ATOM 1515 C CA . THR A 1 197 ? 0.620 -2.517 -2.955 1.00 97.06 197 THR A CA 1
ATOM 1516 C C . THR A 1 197 ? -0.881 -2.625 -3.233 1.00 97.06 197 THR A C 1
ATOM 1518 O O . THR A 1 197 ? -1.580 -1.615 -3.269 1.00 97.06 197 THR A O 1
ATOM 1521 N N . VAL A 1 198 ? -1.432 -3.838 -3.364 1.00 97.56 198 VAL A N 1
ATOM 1522 C CA . VAL A 1 198 ? -2.891 -4.006 -3.512 1.00 97.56 198 VAL A CA 1
ATOM 1523 C C . VAL A 1 198 ? -3.640 -3.627 -2.239 1.00 97.56 198 VAL A C 1
ATOM 1525 O O . VAL A 1 198 ? -4.691 -2.995 -2.332 1.00 97.56 198 VAL A O 1
ATOM 1528 N N . LEU A 1 199 ? -3.114 -3.964 -1.058 1.00 97.56 199 LEU A N 1
ATOM 1529 C CA . LEU A 1 199 ? -3.725 -3.588 0.218 1.00 97.56 199 LEU A CA 1
ATOM 1530 C C . LEU A 1 199 ? -3.837 -2.068 0.356 1.00 97.56 199 LEU A C 1
ATOM 1532 O O . LEU A 1 199 ? -4.884 -1.583 0.779 1.00 97.56 199 LEU A O 1
ATOM 1536 N N . ARG A 1 200 ? -2.815 -1.319 -0.072 1.00 96.44 200 ARG A N 1
ATOM 1537 C CA . ARG A 1 200 ? -2.862 0.146 -0.140 1.00 96.44 200 ARG A CA 1
ATOM 1538 C C . ARG A 1 200 ? -4.080 0.635 -0.926 1.00 96.44 200 ARG A C 1
ATOM 1540 O O . ARG A 1 200 ? -4.839 1.451 -0.417 1.00 96.44 200 ARG A O 1
ATOM 1547 N N . TYR A 1 201 ? -4.333 0.089 -2.116 1.00 96.06 201 TYR A N 1
ATOM 1548 C CA . TYR A 1 201 ? -5.507 0.481 -2.905 1.00 96.06 201 TYR A CA 1
ATOM 1549 C C . TYR A 1 201 ? -6.833 0.079 -2.268 1.00 96.06 201 TYR A C 1
ATOM 1551 O O . TYR A 1 201 ? -7.805 0.825 -2.378 1.00 96.06 201 TYR A O 1
ATOM 1559 N N . LEU A 1 202 ? -6.896 -1.070 -1.589 1.00 96.31 202 LEU A N 1
ATOM 1560 C CA . LEU A 1 202 ? -8.089 -1.435 -0.822 1.00 96.31 202 LEU A CA 1
ATOM 1561 C C . LEU A 1 202 ? -8.348 -0.422 0.302 1.00 96.31 202 LEU A C 1
ATOM 1563 O O . LEU A 1 202 ? -9.500 -0.058 0.528 1.00 96.31 202 LEU A O 1
ATOM 1567 N N . LEU A 1 203 ? -7.296 0.059 0.973 1.00 95.88 203 LEU A N 1
ATOM 1568 C CA . LEU A 1 203 ? -7.388 1.079 2.022 1.00 95.88 203 LEU A CA 1
ATOM 1569 C C . LEU A 1 203 ? -7.831 2.436 1.474 1.00 95.88 203 LEU A C 1
ATOM 1571 O O . LEU A 1 203 ? -8.735 3.056 2.039 1.00 95.88 203 LEU A O 1
ATOM 1575 N N . ASP A 1 204 ? -7.230 2.875 0.369 1.00 94.19 204 ASP A N 1
ATOM 1576 C CA . ASP A 1 204 ? -7.552 4.148 -0.280 1.00 94.19 204 ASP A CA 1
ATOM 1577 C C . ASP A 1 204 ? -9.015 4.175 -0.750 1.00 94.19 204 ASP A C 1
ATOM 1579 O O . ASP A 1 204 ? -9.691 5.195 -0.617 1.00 94.19 204 ASP A O 1
ATOM 1583 N N . ARG A 1 205 ? -9.524 3.030 -1.227 1.00 94.94 205 ARG A N 1
ATOM 1584 C CA . ARG A 1 205 ? -10.897 2.852 -1.735 1.00 94.94 205 ARG A CA 1
ATOM 1585 C C . ARG A 1 205 ? -11.913 2.413 -0.674 1.00 94.94 205 ARG A C 1
ATOM 1587 O O . ARG A 1 205 ? -13.073 2.210 -1.012 1.00 94.94 205 ARG A O 1
ATOM 1594 N N . GLU A 1 206 ? -11.490 2.253 0.581 1.00 94.06 206 GLU A N 1
ATOM 1595 C CA . GLU A 1 206 ? -12.330 1.790 1.700 1.00 94.06 206 GLU A CA 1
ATOM 1596 C C . GLU A 1 206 ? -13.030 0.429 1.443 1.00 94.06 206 GLU A C 1
ATOM 1598 O O . GLU A 1 206 ? -14.145 0.178 1.889 1.00 94.06 206 GLU A O 1
ATOM 1603 N N . GLU A 1 207 ? -12.365 -0.498 0.743 1.00 94.44 207 GLU A N 1
ATOM 1604 C CA . GLU A 1 207 ? -12.938 -1.790 0.325 1.00 94.44 207 GLU A CA 1
ATOM 1605 C C . GLU A 1 207 ? -12.651 -2.945 1.309 1.00 94.44 207 GLU A C 1
ATOM 1607 O O . GLU A 1 207 ? -12.064 -3.975 0.952 1.00 94.44 207 GLU A O 1
ATOM 1612 N N . THR A 1 208 ? -13.111 -2.810 2.554 1.00 92.62 208 THR A N 1
ATOM 1613 C CA . THR A 1 208 ? -12.923 -3.808 3.632 1.00 92.62 208 THR A CA 1
ATOM 1614 C C . THR A 1 208 ? -13.401 -5.214 3.250 1.00 92.62 208 THR A C 1
ATOM 1616 O O . THR A 1 208 ? -12.740 -6.208 3.553 1.00 92.62 208 THR A O 1
ATOM 1619 N N . ALA A 1 209 ? -14.506 -5.319 2.505 1.00 91.88 209 ALA A N 1
ATOM 1620 C CA . ALA A 1 209 ? -15.104 -6.588 2.084 1.00 91.88 209 ALA A CA 1
ATOM 1621 C C . ALA A 1 209 ? -14.174 -7.469 1.223 1.00 91.88 209 ALA A C 1
ATOM 1623 O O . ALA A 1 209 ? -14.388 -8.679 1.119 1.00 91.88 209 ALA A O 1
ATOM 1624 N N . ARG A 1 210 ? -13.133 -6.896 0.600 1.00 94.00 210 ARG A N 1
ATOM 1625 C CA . ARG A 1 210 ? -12.140 -7.652 -0.184 1.00 94.00 210 ARG A CA 1
ATOM 1626 C C . ARG A 1 210 ? -10.965 -8.160 0.642 1.00 94.00 210 ARG A C 1
ATOM 1628 O O . ARG A 1 210 ? -10.237 -9.034 0.161 1.00 94.00 210 ARG A O 1
ATOM 1635 N N . PHE A 1 211 ? -10.794 -7.675 1.871 1.00 94.69 211 PHE A N 1
ATOM 1636 C CA . PHE A 1 211 ? -9.686 -8.068 2.737 1.00 94.69 211 PHE A CA 1
ATOM 1637 C C . PHE A 1 211 ? -9.589 -9.588 2.947 1.00 94.69 211 PHE A C 1
ATOM 1639 O O . PHE A 1 211 ? -8.487 -10.110 2.807 1.00 94.69 211 PHE A O 1
ATOM 1646 N N . PRO A 1 212 ? -10.682 -10.355 3.157 1.00 93.50 212 PRO A N 1
ATOM 1647 C CA . PRO A 1 212 ? -10.571 -11.806 3.319 1.00 93.50 212 PRO A CA 1
ATOM 1648 C C . PRO A 1 212 ? -9.997 -12.519 2.088 1.00 93.50 212 PRO A C 1
ATOM 1650 O O . PRO A 1 212 ? -9.268 -13.500 2.216 1.00 93.50 212 PRO A O 1
ATOM 1653 N N . ALA A 1 213 ? -10.312 -12.040 0.881 1.00 94.94 213 ALA A N 1
ATOM 1654 C CA . ALA A 1 213 ? -9.745 -12.599 -0.343 1.00 94.94 213 ALA A CA 1
ATOM 1655 C C . ALA A 1 213 ? -8.258 -12.260 -0.467 1.00 94.94 213 ALA A C 1
ATOM 1657 O O . ALA A 1 213 ? -7.453 -13.128 -0.799 1.00 94.94 213 ALA A O 1
ATOM 1658 N N . TRP A 1 214 ? -7.892 -11.018 -0.153 1.00 97.19 214 TRP A N 1
ATOM 1659 C CA . TRP A 1 214 ? -6.502 -10.574 -0.113 1.00 97.19 214 TRP A CA 1
ATOM 1660 C C . TRP A 1 214 ? -5.672 -11.349 0.926 1.00 97.19 214 TRP A C 1
ATOM 1662 O O . TRP A 1 214 ? -4.597 -11.848 0.605 1.00 97.19 214 TRP A O 1
ATOM 1672 N N . ALA A 1 215 ? -6.205 -11.555 2.131 1.00 95.50 215 ALA A N 1
ATOM 1673 C CA . ALA A 1 215 ? -5.531 -12.277 3.205 1.00 95.50 215 ALA A CA 1
ATOM 1674 C C . ALA A 1 215 ? -5.238 -13.737 2.830 1.00 95.50 215 ALA A C 1
ATOM 1676 O O . ALA A 1 215 ? -4.167 -14.251 3.144 1.00 95.50 215 ALA A O 1
ATOM 1677 N N . ARG A 1 216 ? -6.141 -14.402 2.090 1.00 95.00 216 ARG A N 1
ATOM 1678 C CA . ARG A 1 216 ? -5.878 -15.749 1.552 1.00 95.00 216 ARG A CA 1
ATOM 1679 C C . ARG A 1 216 ? -4.681 -15.771 0.601 1.00 95.00 216 ARG A C 1
ATOM 1681 O O . ARG A 1 216 ? -3.881 -16.699 0.672 1.00 95.00 216 ARG A O 1
ATOM 1688 N N . LEU A 1 217 ? -4.534 -14.754 -0.251 1.00 96.69 217 LEU A N 1
ATOM 1689 C CA . LEU A 1 217 ? -3.366 -14.636 -1.127 1.00 96.69 217 LEU A CA 1
ATOM 1690 C C . LEU A 1 217 ? -2.082 -14.416 -0.323 1.00 96.69 217 LEU A C 1
ATOM 1692 O O . LEU A 1 217 ? -1.079 -15.056 -0.615 1.00 96.69 217 LEU A O 1
ATOM 1696 N N . TRP A 1 218 ? -2.120 -13.576 0.716 1.00 96.25 218 TRP A N 1
ATOM 1697 C CA . TRP A 1 218 ? -0.975 -13.378 1.609 1.00 96.25 218 TRP A CA 1
ATOM 1698 C C . TRP A 1 218 ? -0.535 -14.681 2.264 1.00 96.25 218 TRP A C 1
ATOM 1700 O O . TRP A 1 218 ? 0.640 -15.038 2.216 1.00 96.25 218 TRP A O 1
ATOM 1710 N N . ARG A 1 219 ? -1.486 -15.436 2.814 1.00 94.38 219 ARG A N 1
ATOM 1711 C CA . ARG A 1 219 ? -1.211 -16.734 3.435 1.00 94.38 219 ARG A CA 1
ATOM 1712 C C . ARG A 1 219 ? -0.594 -17.721 2.447 1.00 94.38 219 ARG A C 1
ATOM 1714 O O . ARG A 1 219 ? 0.354 -18.405 2.804 1.00 94.38 219 ARG A O 1
ATOM 1721 N N . ALA A 1 220 ? -1.034 -17.720 1.189 1.00 94.88 220 ALA A N 1
ATOM 1722 C CA . ALA A 1 220 ? -0.441 -18.551 0.141 1.00 94.88 220 ALA A CA 1
ATOM 1723 C C . ALA A 1 220 ? 1.034 -18.220 -0.178 1.00 94.88 220 ALA A C 1
ATOM 1725 O O . ALA A 1 220 ? 1.704 -19.021 -0.823 1.00 94.88 220 ALA A O 1
ATOM 1726 N N . THR A 1 221 ? 1.562 -17.073 0.270 1.00 94.88 221 THR A N 1
ATOM 1727 C CA . THR A 1 221 ? 2.999 -16.754 0.155 1.00 94.88 221 THR A CA 1
ATOM 1728 C C . THR A 1 221 ? 3.851 -17.304 1.300 1.00 94.88 221 THR A C 1
ATOM 1730 O O . THR A 1 221 ? 5.079 -17.284 1.210 1.00 94.88 221 THR A O 1
ATOM 1733 N N . LEU A 1 222 ? 3.228 -17.758 2.390 1.00 92.75 222 LEU A N 1
ATOM 1734 C CA . LEU A 1 222 ? 3.928 -18.284 3.557 1.00 92.75 222 LEU A CA 1
ATOM 1735 C C . LEU A 1 222 ? 4.387 -19.721 3.291 1.00 92.75 222 LEU A C 1
ATOM 1737 O O . LEU A 1 222 ? 3.732 -20.465 2.568 1.00 92.75 222 LEU A O 1
ATOM 1741 N N . GLU A 1 223 ? 5.479 -20.137 3.936 1.00 88.94 223 GLU A N 1
ATOM 1742 C CA . GLU A 1 223 ? 5.940 -21.538 3.894 1.00 88.94 223 GLU A CA 1
ATOM 1743 C C . GLU A 1 223 ? 4.873 -22.518 4.388 1.00 88.94 223 GLU A C 1
ATOM 1745 O O . GLU A 1 223 ? 4.737 -23.620 3.863 1.00 88.94 223 GLU A O 1
ATOM 1750 N N . GLN A 1 224 ? 4.102 -22.096 5.390 1.00 87.75 224 GLN A N 1
ATOM 1751 C CA . GLN A 1 224 ? 2.962 -22.828 5.922 1.00 87.75 224 GLN A CA 1
ATOM 1752 C C . GLN A 1 224 ? 1.709 -21.954 5.779 1.00 87.75 224 GLN A C 1
ATOM 1754 O O . GLN A 1 224 ? 1.413 -21.157 6.674 1.00 87.75 224 GLN A O 1
ATOM 1759 N N . PRO A 1 225 ? 0.959 -22.079 4.667 1.00 87.00 225 PRO A N 1
ATOM 1760 C CA . PRO A 1 225 ? -0.211 -21.241 4.410 1.00 87.00 225 PRO A CA 1
ATOM 1761 C C . PRO A 1 225 ? -1.278 -21.312 5.505 1.00 87.00 225 PRO A C 1
ATOM 1763 O O . PRO A 1 225 ? -1.929 -20.314 5.807 1.00 87.00 225 PRO A O 1
ATOM 1766 N N . ASP A 1 226 ? -1.407 -22.461 6.165 1.00 86.38 226 ASP A N 1
ATOM 1767 C CA . ASP A 1 226 ? -2.405 -22.706 7.211 1.00 86.38 226 ASP A CA 1
ATOM 1768 C C . ASP A 1 226 ? -1.835 -22.591 8.635 1.00 86.38 226 ASP A C 1
ATOM 1770 O O . ASP A 1 226 ? -2.515 -22.942 9.597 1.00 86.38 226 ASP A O 1
ATOM 1774 N N . ALA A 1 227 ? -0.608 -22.073 8.800 1.00 82.25 227 ALA A N 1
ATOM 1775 C CA . ALA A 1 227 ? -0.009 -21.922 10.125 1.00 82.25 227 ALA A CA 1
ATOM 1776 C C . ALA A 1 227 ? -0.880 -21.038 11.040 1.00 82.25 227 ALA A C 1
ATOM 1778 O O . ALA A 1 227 ? -1.197 -19.896 10.674 1.00 82.25 227 ALA A O 1
ATOM 1779 N N . PRO A 1 228 ? -1.273 -21.526 12.230 1.00 77.94 228 PRO A N 1
ATOM 1780 C CA . PRO A 1 228 ? -1.953 -20.687 13.202 1.00 77.94 228 PRO A CA 1
ATOM 1781 C C . PRO A 1 228 ? -1.006 -19.569 13.645 1.00 77.94 228 PRO A C 1
ATOM 1783 O O . PRO A 1 228 ? 0.187 -19.794 13.831 1.00 77.94 228 PRO A O 1
ATOM 1786 N N . GLY A 1 229 ? -1.539 -18.359 13.800 1.00 76.88 229 GLY A N 1
ATOM 1787 C CA . GLY A 1 229 ? -0.746 -17.219 14.256 1.00 76.88 229 GLY A CA 1
ATOM 1788 C C . GLY A 1 229 ? 0.280 -16.715 13.245 1.00 76.88 229 GLY A C 1
ATOM 1789 O O . GLY A 1 229 ? 1.382 -16.323 13.616 1.00 76.88 229 GLY A O 1
ATOM 1790 N N . ALA A 1 230 ? -0.077 -16.702 11.961 1.00 87.06 230 ALA A N 1
ATOM 1791 C CA . ALA A 1 230 ? 0.726 -16.012 10.963 1.00 87.06 230 ALA A CA 1
ATOM 1792 C C . ALA A 1 230 ? 0.793 -14.511 11.291 1.00 87.06 230 ALA A C 1
ATOM 1794 O O . ALA A 1 230 ? -0.237 -13.872 11.504 1.00 87.06 230 ALA A O 1
ATOM 1795 N N . MET A 1 231 ? 1.997 -13.948 11.305 1.00 87.12 231 MET A N 1
ATOM 1796 C CA . MET A 1 231 ? 2.185 -12.503 11.397 1.00 87.12 231 MET A CA 1
ATOM 1797 C C . MET A 1 231 ? 2.070 -11.873 10.009 1.00 87.12 231 MET A C 1
ATOM 1799 O O . MET A 1 231 ? 2.487 -12.451 8.998 1.00 87.12 231 MET A O 1
ATOM 1803 N N . LEU A 1 232 ? 1.495 -10.676 9.968 1.00 92.31 232 LEU A N 1
ATOM 1804 C CA . LEU A 1 232 ? 1.416 -9.848 8.775 1.00 92.31 232 LEU A CA 1
ATOM 1805 C C . LEU A 1 232 ? 2.257 -8.592 9.019 1.00 92.31 232 LEU A C 1
ATOM 1807 O O . LEU A 1 232 ? 1.793 -7.639 9.633 1.00 92.31 232 LEU A O 1
ATOM 1811 N N . THR A 1 233 ? 3.503 -8.628 8.555 1.00 90.81 233 THR A N 1
ATOM 1812 C CA . THR A 1 233 ? 4.495 -7.549 8.676 1.00 90.81 233 THR A CA 1
ATOM 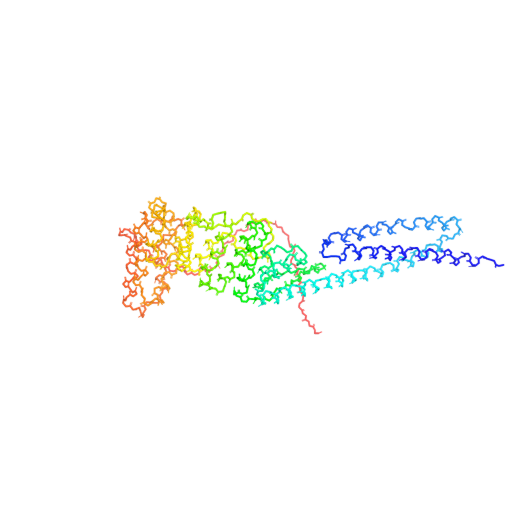1813 C C . THR A 1 233 ? 5.010 -7.155 7.293 1.00 90.81 233 THR A C 1
ATOM 1815 O O . THR A 1 233 ? 4.793 -7.874 6.311 1.00 90.81 233 THR A O 1
ATOM 1818 N N . ALA A 1 234 ? 5.706 -6.022 7.208 1.00 90.81 234 ALA A N 1
ATOM 1819 C CA . ALA A 1 234 ? 6.400 -5.636 5.983 1.00 90.81 234 ALA A CA 1
ATOM 1820 C C . ALA A 1 234 ? 7.431 -6.712 5.561 1.00 90.81 234 ALA A C 1
ATOM 1822 O O . ALA A 1 234 ? 8.128 -7.253 6.428 1.00 90.81 234 ALA A O 1
ATOM 1823 N N . PRO A 1 235 ? 7.522 -7.058 4.262 1.00 91.94 235 PRO A N 1
ATOM 1824 C CA . PRO A 1 235 ? 8.553 -7.952 3.753 1.00 91.94 235 PRO A CA 1
ATOM 1825 C C . PRO A 1 235 ? 9.901 -7.233 3.642 1.00 91.94 235 PRO A C 1
ATOM 1827 O O . PRO A 1 235 ? 9.954 -6.025 3.417 1.00 91.94 235 PRO A O 1
ATOM 1830 N N . ASP A 1 236 ? 10.985 -8.002 3.699 1.00 91.06 236 ASP A N 1
ATOM 1831 C CA . ASP A 1 236 ? 12.333 -7.526 3.378 1.00 91.06 236 ASP A CA 1
ATOM 1832 C C . ASP A 1 236 ? 12.528 -7.492 1.850 1.00 91.06 236 ASP A C 1
ATOM 1834 O O . ASP A 1 236 ? 13.123 -8.385 1.246 1.00 91.06 236 ASP A O 1
ATOM 1838 N N . PHE A 1 237 ? 11.873 -6.532 1.193 1.00 93.75 237 PHE A N 1
ATOM 1839 C CA . PHE A 1 237 ? 11.942 -6.337 -0.255 1.00 93.75 237 PHE A CA 1
ATOM 1840 C C . PHE A 1 237 ? 12.636 -5.012 -0.571 1.00 93.75 237 PHE A C 1
ATOM 1842 O O . PHE A 1 237 ? 12.081 -3.943 -0.327 1.00 93.75 237 PHE A O 1
ATOM 1849 N N . GLU A 1 238 ? 13.828 -5.102 -1.162 1.00 89.75 238 GLU A N 1
ATOM 1850 C CA . GLU A 1 238 ? 14.667 -3.954 -1.543 1.00 89.75 238 GLU A CA 1
ATOM 1851 C C . GLU A 1 238 ? 14.358 -3.404 -2.949 1.00 89.75 238 GLU A C 1
ATOM 1853 O O . GLU A 1 238 ? 15.014 -2.477 -3.421 1.00 89.75 238 GLU A O 1
ATOM 1858 N N . GLY A 1 239 ? 13.388 -3.991 -3.657 1.00 88.50 239 GLY A N 1
ATOM 1859 C CA . GLY A 1 239 ? 13.018 -3.549 -4.998 1.00 88.50 239 GLY A CA 1
ATOM 1860 C C . GLY A 1 239 ? 12.084 -2.337 -5.006 1.00 88.50 239 GLY A C 1
ATOM 1861 O O . GLY A 1 239 ? 11.600 -1.859 -3.983 1.00 88.50 239 GLY A O 1
ATOM 1862 N N . ASP A 1 240 ? 11.790 -1.850 -6.209 1.00 88.50 240 ASP A N 1
ATOM 1863 C CA . ASP A 1 240 ? 10.954 -0.666 -6.408 1.00 88.50 240 ASP A CA 1
ATOM 1864 C C . ASP A 1 240 ? 9.453 -0.972 -6.232 1.00 88.50 240 ASP A C 1
ATOM 1866 O O . ASP A 1 240 ? 8.942 -1.943 -6.791 1.00 88.50 240 ASP A O 1
ATOM 1870 N N . TYR A 1 241 ? 8.733 -0.121 -5.498 1.00 89.56 241 TYR A N 1
ATOM 1871 C CA . TYR A 1 241 ? 7.275 -0.177 -5.308 1.00 89.56 241 TYR A CA 1
ATOM 1872 C C . TYR A 1 241 ? 6.496 0.774 -6.234 1.00 89.56 241 TYR A C 1
ATOM 1874 O O . TYR A 1 241 ? 5.268 0.836 -6.156 1.00 89.56 241 TYR A O 1
ATOM 1882 N N . GLY A 1 242 ? 7.171 1.577 -7.062 1.00 82.56 242 GLY A N 1
ATOM 1883 C CA . GLY A 1 242 ? 6.542 2.607 -7.897 1.00 82.56 242 GLY A CA 1
ATOM 1884 C C . GLY A 1 242 ? 5.924 3.764 -7.101 1.00 82.56 242 GLY A C 1
ATOM 1885 O O . GLY A 1 242 ? 5.021 4.438 -7.587 1.00 82.56 242 GLY A O 1
ATOM 1886 N N . GLY A 1 243 ? 6.358 3.975 -5.852 1.00 85.31 243 GLY A N 1
ATOM 1887 C CA . GLY A 1 243 ? 5.763 4.951 -4.927 1.00 85.31 243 GLY A CA 1
ATOM 1888 C C . GLY A 1 243 ? 4.521 4.453 -4.173 1.00 85.31 243 GLY A C 1
ATOM 1889 O O . GLY A 1 243 ? 3.949 5.200 -3.379 1.00 85.31 243 GLY A O 1
ATOM 1890 N N . CYS A 1 244 ? 4.118 3.193 -4.368 1.00 91.81 244 CYS A N 1
ATOM 1891 C CA . CYS A 1 244 ? 2.997 2.570 -3.658 1.00 91.81 244 CYS A CA 1
ATOM 1892 C C . CYS A 1 244 ? 3.425 1.703 -2.467 1.00 91.81 244 CYS A C 1
ATOM 1894 O O . CYS A 1 244 ? 2.717 0.754 -2.115 1.00 91.81 244 CYS A O 1
ATOM 1896 N N . ASP A 1 245 ? 4.564 2.011 -1.850 1.00 92.56 245 ASP A N 1
ATOM 1897 C CA . ASP A 1 245 ? 4.951 1.352 -0.607 1.00 92.56 245 ASP A CA 1
ATOM 1898 C C . ASP A 1 245 ? 3.937 1.694 0.502 1.00 92.56 245 ASP A C 1
ATOM 1900 O O . ASP A 1 245 ? 3.449 2.828 0.614 1.00 92.56 245 ASP A O 1
ATOM 1904 N N . LEU A 1 246 ? 3.566 0.674 1.270 1.00 91.38 246 LEU A N 1
ATOM 1905 C CA . LEU A 1 246 ? 2.662 0.769 2.413 1.00 91.38 246 LEU A CA 1
ATOM 1906 C C . LEU A 1 246 ? 3.430 0.713 3.744 1.00 91.38 246 LEU A C 1
ATOM 1908 O O . LEU A 1 246 ? 2.903 1.176 4.756 1.00 91.38 246 LEU A O 1
ATOM 1912 N N . GLY A 1 247 ? 4.653 0.174 3.752 1.00 91.00 247 GLY A N 1
ATOM 1913 C CA . GLY A 1 247 ? 5.379 -0.167 4.971 1.00 91.00 247 GLY A CA 1
ATOM 1914 C C . GLY A 1 247 ? 4.658 -1.239 5.794 1.00 91.00 247 GLY A C 1
ATOM 1915 O O . GLY A 1 247 ? 3.999 -2.127 5.246 1.00 91.00 247 GLY A O 1
ATOM 1916 N N . ASP A 1 248 ? 4.771 -1.161 7.126 1.00 92.81 248 ASP A N 1
ATOM 1917 C CA . ASP A 1 248 ? 4.034 -2.065 8.013 1.00 92.81 248 ASP A CA 1
ATOM 1918 C C . ASP A 1 248 ? 2.510 -1.867 7.852 1.00 92.81 248 ASP A C 1
ATOM 1920 O O . ASP A 1 248 ? 2.003 -0.754 8.040 1.00 92.81 248 ASP A O 1
ATOM 1924 N N . PRO A 1 249 ? 1.755 -2.930 7.519 1.00 93.81 249 PRO A N 1
ATOM 1925 C CA . PRO A 1 249 ? 0.340 -2.813 7.182 1.00 93.81 249 PRO A CA 1
ATOM 1926 C C . PRO A 1 249 ? -0.573 -2.538 8.384 1.00 93.81 249 PRO A C 1
ATOM 1928 O O . PRO A 1 249 ? -1.673 -2.016 8.181 1.00 93.81 249 PRO A O 1
ATOM 1931 N N . ALA A 1 250 ? -0.169 -2.848 9.622 1.00 93.38 250 ALA A N 1
ATOM 1932 C CA . ALA A 1 250 ? -1.038 -2.700 10.790 1.00 93.38 250 ALA A CA 1
ATOM 1933 C C . ALA A 1 250 ? -1.422 -1.232 11.016 1.00 93.38 250 ALA A C 1
ATOM 1935 O O . ALA A 1 250 ? -2.593 -0.903 11.214 1.00 93.38 250 ALA A O 1
ATOM 1936 N N . GLY A 1 251 ? -0.450 -0.321 10.920 1.00 90.44 251 GLY A N 1
ATOM 1937 C CA . GLY A 1 251 ? -0.675 1.115 11.099 1.00 90.44 251 GLY A CA 1
ATOM 1938 C C . GLY A 1 251 ? -1.745 1.688 10.154 1.00 90.44 251 GLY A C 1
ATOM 1939 O O . GLY A 1 251 ? -2.743 2.235 10.640 1.00 90.44 251 GLY A O 1
ATOM 1940 N N . PRO A 1 252 ? -1.569 1.589 8.824 1.00 93.75 252 PRO A N 1
ATOM 1941 C CA . PRO A 1 252 ? -2.544 2.047 7.837 1.00 93.75 252 PRO A CA 1
ATOM 1942 C C . PRO A 1 252 ? -3.909 1.355 7.949 1.00 93.75 252 PRO A C 1
ATOM 1944 O O . PRO A 1 252 ? -4.929 2.046 7.962 1.00 93.75 252 PRO A O 1
ATOM 1947 N N . VAL A 1 253 ? -3.948 0.022 8.096 1.00 95.75 253 VAL A N 1
ATOM 1948 C CA . VAL A 1 253 ? -5.205 -0.745 8.183 1.00 95.75 253 VAL A CA 1
ATOM 1949 C C . VAL A 1 253 ? -6.024 -0.331 9.400 1.00 95.75 253 VAL A C 1
ATOM 1951 O O . VAL A 1 253 ? -7.193 0.038 9.275 1.00 95.75 253 VAL A O 1
ATOM 1954 N N . PHE A 1 254 ? -5.414 -0.336 10.583 1.00 94.94 254 PHE A N 1
ATOM 1955 C CA . PHE A 1 254 ? -6.116 -0.053 11.832 1.00 94.94 254 PHE A CA 1
ATOM 1956 C C . PHE A 1 254 ? -6.512 1.424 11.942 1.00 94.94 254 PHE A C 1
ATOM 1958 O O . PHE A 1 254 ? -7.585 1.757 12.452 1.00 94.94 254 PHE A O 1
ATOM 1965 N N . ARG A 1 255 ? -5.699 2.336 11.398 1.00 91.81 255 ARG A N 1
ATOM 1966 C CA . ARG A 1 255 ? -6.050 3.760 11.350 1.00 91.81 255 ARG A CA 1
ATOM 1967 C C . ARG A 1 255 ? -7.200 4.046 10.389 1.00 91.81 255 ARG A C 1
ATOM 1969 O O . ARG A 1 255 ? -8.003 4.916 10.696 1.00 91.81 255 ARG A O 1
ATOM 1976 N N . ARG A 1 256 ? -7.267 3.362 9.242 1.00 93.88 256 ARG A N 1
ATOM 1977 C CA . ARG A 1 256 ? -8.270 3.642 8.204 1.00 93.88 256 ARG A CA 1
ATOM 1978 C C . ARG A 1 256 ? -9.602 2.945 8.467 1.00 93.88 256 ARG A C 1
ATOM 1980 O O . ARG A 1 256 ? -10.642 3.562 8.277 1.00 93.88 256 ARG A O 1
ATOM 1987 N N . TRP A 1 257 ? -9.573 1.682 8.893 1.00 95.00 257 TRP A N 1
ATOM 1988 C CA . TRP A 1 257 ? -10.772 0.844 9.040 1.00 95.00 257 TRP A CA 1
ATOM 1989 C C . TRP A 1 257 ? -11.178 0.575 10.493 1.00 95.00 257 TRP A C 1
ATOM 1991 O O . TRP A 1 257 ? -12.235 -0.008 10.733 1.00 95.00 257 TRP A O 1
ATOM 2001 N N . HIS A 1 258 ? -10.368 0.990 11.471 1.00 93.50 258 HIS A N 1
ATOM 2002 C CA . HIS A 1 258 ? -10.690 0.898 12.899 1.00 93.50 258 HIS A CA 1
ATOM 2003 C C . HIS A 1 258 ? -11.138 -0.514 13.330 1.00 93.50 258 HIS A C 1
ATOM 2005 O O . HIS A 1 258 ? -10.462 -1.498 13.018 1.00 93.50 258 HIS A O 1
ATOM 2011 N N . ASP A 1 259 ? -12.282 -0.624 14.017 1.00 95.00 259 ASP A N 1
ATOM 2012 C CA . ASP A 1 259 ? -12.872 -1.886 14.472 1.00 95.00 259 ASP A CA 1
ATOM 2013 C C . ASP A 1 259 ? -13.066 -2.894 13.341 1.00 95.00 259 ASP A C 1
ATOM 2015 O O . ASP A 1 259 ? -12.911 -4.093 13.553 1.00 95.00 259 ASP A O 1
ATOM 2019 N N . GLU A 1 260 ? -13.413 -2.441 12.137 1.00 95.62 260 GLU A N 1
ATOM 2020 C CA . GLU A 1 260 ? -13.572 -3.350 11.008 1.00 95.62 260 GLU A CA 1
ATOM 2021 C C . GLU A 1 260 ? -12.237 -3.910 10.534 1.00 95.62 260 GLU A C 1
ATOM 2023 O O . GLU A 1 260 ? -12.142 -5.112 10.295 1.00 95.62 260 GLU A O 1
ATOM 2028 N N . GLY A 1 261 ? -11.192 -3.082 10.506 1.00 95.25 261 GLY A N 1
ATOM 2029 C CA . GLY A 1 261 ? -9.831 -3.531 10.222 1.00 95.25 261 GLY A CA 1
ATOM 2030 C C . GLY A 1 261 ? -9.352 -4.576 11.228 1.00 95.25 261 GLY A C 1
ATOM 2031 O O . GLY A 1 261 ? -8.901 -5.645 10.824 1.00 95.25 261 GLY A O 1
ATOM 2032 N N . LEU A 1 262 ? -9.525 -4.312 12.527 1.00 95.94 262 LEU A N 1
ATOM 2033 C CA . LEU A 1 262 ? -9.180 -5.256 13.599 1.00 95.94 262 LEU A CA 1
ATOM 2034 C C . LEU A 1 262 ? -9.961 -6.568 13.480 1.00 95.94 262 LEU A C 1
ATOM 2036 O O . LEU A 1 262 ? -9.385 -7.653 13.564 1.00 95.94 262 LEU A O 1
ATOM 2040 N N . ARG A 1 263 ? -11.272 -6.483 13.234 1.00 96.00 263 ARG A N 1
ATOM 2041 C CA . ARG A 1 263 ? -12.128 -7.660 13.059 1.00 96.00 263 ARG A CA 1
ATOM 2042 C C . ARG A 1 263 ? -11.660 -8.520 11.896 1.00 96.00 263 ARG A C 1
ATOM 2044 O O . ARG A 1 263 ? -11.523 -9.727 12.058 1.00 96.00 263 ARG A O 1
ATOM 2051 N N . MET A 1 264 ? -11.418 -7.903 10.742 1.00 94.06 264 MET A N 1
ATOM 2052 C CA . MET A 1 264 ? -10.981 -8.600 9.536 1.00 94.06 264 MET A CA 1
ATOM 2053 C C . MET A 1 264 ? -9.586 -9.209 9.714 1.00 94.06 264 MET A C 1
ATOM 2055 O O . MET A 1 264 ? -9.357 -10.332 9.273 1.00 94.06 264 MET A O 1
ATOM 2059 N N . TRP A 1 265 ? -8.683 -8.516 10.415 1.00 94.38 265 TRP A N 1
ATOM 2060 C CA . TRP A 1 265 ? -7.353 -9.016 10.769 1.00 94.38 265 TRP A CA 1
ATOM 2061 C C . TRP A 1 265 ? -7.425 -10.294 11.610 1.00 94.38 265 TRP A C 1
ATOM 2063 O O . TRP A 1 265 ? -6.860 -11.322 11.232 1.00 94.38 265 TRP A O 1
ATOM 2073 N N . MET A 1 266 ? -8.199 -10.260 12.700 1.00 94.00 266 MET A N 1
ATOM 2074 C CA . MET A 1 266 ? -8.392 -11.413 13.584 1.00 94.00 266 MET A CA 1
ATOM 2075 C C . MET A 1 266 ? -9.137 -12.558 12.881 1.00 94.00 266 MET A C 1
ATOM 2077 O O . MET A 1 266 ? -8.756 -13.718 13.015 1.00 94.00 266 MET A O 1
ATOM 2081 N N . GLN A 1 267 ? -10.163 -12.259 12.076 1.00 92.56 267 GLN A N 1
ATOM 2082 C CA . GLN A 1 267 ? -10.899 -13.267 11.298 1.00 92.56 267 GLN A CA 1
ATOM 2083 C C . GLN A 1 267 ? -10.043 -13.929 10.212 1.00 92.56 267 GLN A C 1
ATOM 2085 O O . GLN A 1 267 ? -10.261 -15.095 9.887 1.00 92.56 267 GLN A O 1
ATOM 2090 N N . ALA A 1 268 ? -9.058 -13.214 9.665 1.00 91.50 268 ALA A N 1
ATOM 2091 C CA . ALA A 1 268 ? -8.063 -13.775 8.756 1.00 91.50 268 ALA A CA 1
ATOM 2092 C C . ALA A 1 268 ? -7.016 -14.662 9.469 1.00 91.50 268 ALA A C 1
ATOM 2094 O O . ALA A 1 268 ? -6.177 -15.286 8.809 1.00 91.50 268 ALA A O 1
ATOM 2095 N N . GLY A 1 269 ? -7.071 -14.744 10.804 1.00 90.81 269 GLY A N 1
ATOM 2096 C CA . GLY A 1 2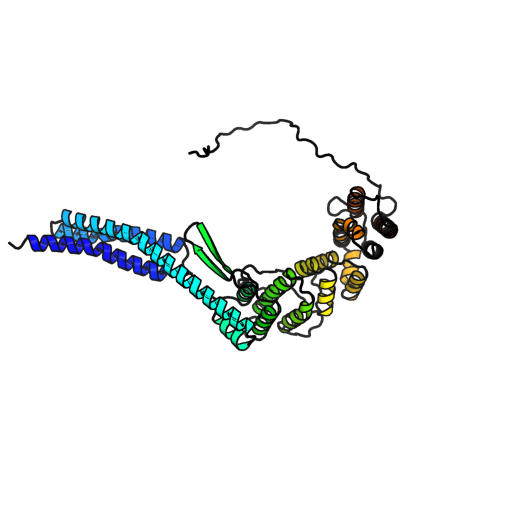69 ? -6.175 -15.557 11.622 1.00 90.81 269 GLY A CA 1
ATOM 2097 C C . GLY A 1 269 ? -4.769 -14.973 11.754 1.00 90.81 269 GLY A C 1
ATOM 2098 O O . GLY A 1 269 ? -3.827 -15.736 11.983 1.00 90.81 269 GLY A O 1
ATOM 2099 N N . PHE A 1 270 ? -4.618 -13.658 11.559 1.00 92.94 270 PHE A N 1
ATOM 2100 C CA . PHE A 1 270 ? -3.359 -12.964 11.806 1.00 92.94 270 PHE A CA 1
ATOM 2101 C C . PHE A 1 270 ? -3.216 -12.622 13.289 1.00 92.94 270 PHE A C 1
ATOM 2103 O O . PHE A 1 270 ? -4.164 -12.146 13.916 1.00 92.94 270 PHE A O 1
ATOM 2110 N N . VAL A 1 271 ? -2.023 -12.849 13.836 1.00 93.00 271 VAL A N 1
ATOM 2111 C CA . VAL A 1 271 ? -1.640 -12.371 15.176 1.00 93.00 271 VAL A CA 1
ATOM 2112 C C . VAL A 1 271 ? -0.926 -11.028 15.073 1.00 93.00 271 VAL A C 1
ATOM 2114 O O . VAL A 1 271 ? -0.589 -10.578 13.975 1.00 93.00 271 VAL A O 1
ATOM 2117 N N . PHE A 1 272 ? -0.729 -10.382 16.216 1.00 93.25 272 PHE A N 1
ATOM 2118 C CA . PHE A 1 272 ? -0.084 -9.082 16.315 1.00 93.25 272 PHE A CA 1
ATOM 2119 C C . PHE A 1 272 ? 1.397 -9.265 16.646 1.00 93.25 272 PHE A C 1
ATOM 2121 O O . PHE A 1 272 ? 1.749 -10.021 17.549 1.00 93.25 272 PHE A O 1
ATOM 2128 N N . ALA A 1 273 ? 2.267 -8.580 15.910 1.00 91.75 273 ALA A N 1
ATOM 2129 C CA . ALA A 1 273 ? 3.650 -8.400 16.337 1.00 91.75 273 ALA A CA 1
ATOM 2130 C C . ALA A 1 273 ? 3.732 -7.363 17.476 1.00 91.75 273 ALA A C 1
ATOM 2132 O O . ALA A 1 273 ? 2.811 -6.564 17.672 1.00 91.75 273 ALA A O 1
ATOM 2133 N N . ASP A 1 274 ? 4.836 -7.355 18.228 1.00 88.50 274 ASP A N 1
ATOM 2134 C CA . ASP A 1 274 ? 5.019 -6.487 19.402 1.00 88.50 274 ASP A CA 1
ATOM 2135 C C . ASP A 1 274 ? 4.762 -5.001 19.090 1.00 88.50 274 ASP A C 1
ATOM 2137 O O . ASP A 1 274 ? 4.039 -4.316 19.817 1.00 88.50 274 ASP A O 1
ATOM 2141 N N . ASP A 1 275 ? 5.256 -4.521 17.952 1.00 88.94 275 ASP A N 1
ATOM 2142 C CA . ASP A 1 275 ? 5.087 -3.153 17.460 1.00 88.94 275 ASP A CA 1
ATOM 2143 C C . ASP A 1 275 ? 3.667 -2.835 16.948 1.00 88.94 275 ASP A C 1
ATOM 2145 O O . ASP A 1 275 ? 3.279 -1.663 16.873 1.00 88.94 275 ASP A O 1
ATOM 2149 N N . GLN A 1 276 ? 2.847 -3.855 16.683 1.00 93.25 276 GLN A N 1
ATOM 2150 C CA . GLN A 1 276 ? 1.473 -3.725 16.189 1.00 93.25 276 GLN A CA 1
ATOM 2151 C C . GLN A 1 276 ? 0.433 -3.577 17.311 1.00 93.25 276 GLN A C 1
ATOM 2153 O O . GLN A 1 276 ? -0.690 -3.128 17.057 1.00 93.25 276 GLN A O 1
ATOM 2158 N N . HIS A 1 277 ? 0.795 -3.852 18.569 1.00 91.44 277 HIS A N 1
ATOM 2159 C CA . HIS A 1 277 ? -0.126 -3.702 19.701 1.00 91.44 277 HIS A CA 1
ATOM 2160 C C . HIS A 1 277 ? -0.573 -2.247 19.900 1.00 91.44 277 HIS A C 1
ATOM 2162 O O . HIS A 1 277 ? -1.753 -1.955 20.114 1.00 91.44 277 HIS A O 1
ATOM 2168 N N . ARG A 1 278 ? 0.363 -1.297 19.784 1.00 89.25 278 ARG A N 1
ATOM 2169 C CA . ARG A 1 278 ? 0.066 0.135 19.921 1.00 89.25 278 ARG A CA 1
ATOM 2170 C C . ARG A 1 278 ? -0.936 0.632 18.866 1.00 89.25 278 ARG A C 1
ATOM 2172 O O . ARG A 1 278 ? -1.937 1.236 19.264 1.00 89.25 278 ARG A O 1
ATOM 2179 N N . PRO A 1 279 ? -0.724 0.442 17.546 1.00 91.88 279 PRO A N 1
ATOM 2180 C CA . PRO A 1 279 ? -1.705 0.866 16.551 1.00 91.88 279 PRO A CA 1
ATOM 2181 C C . PRO A 1 279 ? -3.038 0.116 16.678 1.00 91.88 279 PRO A C 1
ATOM 2183 O O . PRO A 1 279 ? -4.076 0.742 16.464 1.00 91.88 279 PRO A O 1
ATOM 2186 N N . ALA A 1 280 ? -3.041 -1.157 17.092 1.00 93.88 280 ALA A N 1
ATOM 2187 C CA . ALA A 1 280 ? -4.274 -1.911 17.310 1.00 93.88 280 ALA A CA 1
ATOM 2188 C C . ALA A 1 280 ? -5.135 -1.308 18.434 1.00 93.88 280 ALA A C 1
ATOM 2190 O O . ALA A 1 280 ? -6.306 -0.998 18.216 1.00 93.88 280 ALA A O 1
ATOM 2191 N N . LEU A 1 281 ? -4.548 -1.028 19.604 1.00 92.19 281 LEU A N 1
ATOM 2192 C CA . LEU A 1 281 ? -5.260 -0.397 20.726 1.00 92.19 281 LEU A CA 1
ATOM 2193 C C . LEU A 1 281 ? -5.823 0.985 20.366 1.00 92.19 281 LEU A C 1
ATOM 2195 O O . LEU A 1 281 ? -6.943 1.326 20.746 1.00 92.19 281 LEU A O 1
ATOM 2199 N N . ARG A 1 282 ? -5.074 1.786 19.596 1.00 90.19 282 ARG A N 1
ATOM 2200 C CA . ARG A 1 282 ? -5.525 3.116 19.145 1.00 90.19 282 ARG A CA 1
ATOM 2201 C C . ARG A 1 282 ? -6.695 3.057 18.160 1.00 90.19 282 ARG A C 1
ATOM 2203 O O . ARG A 1 282 ? -7.411 4.050 18.014 1.00 90.19 282 ARG A O 1
ATOM 2210 N N . ALA A 1 283 ? -6.884 1.934 17.477 1.00 92.81 283 ALA A N 1
ATOM 2211 C CA . ALA A 1 283 ? -7.915 1.755 16.463 1.00 92.81 283 ALA A CA 1
ATOM 2212 C C . ALA A 1 283 ? -9.257 1.263 17.002 1.00 92.81 283 ALA A C 1
ATOM 2214 O O . ALA A 1 283 ? -10.253 1.384 16.294 1.00 92.81 283 ALA A O 1
ATOM 2215 N N . VAL A 1 284 ? -9.304 0.771 18.243 1.00 93.75 284 VAL A N 1
ATOM 2216 C CA . VAL A 1 284 ? -10.545 0.329 18.890 1.00 93.75 284 VAL A CA 1
ATOM 2217 C C . VAL A 1 284 ? -11.540 1.494 18.985 1.00 93.75 284 VAL A C 1
ATOM 2219 O O . VAL A 1 284 ? -11.178 2.617 19.349 1.00 93.75 284 VAL A O 1
ATOM 2222 N N . ARG A 1 285 ? -12.802 1.253 18.632 1.00 91.38 285 ARG A N 1
ATOM 2223 C CA . ARG A 1 285 ? -13.910 2.223 18.624 1.00 91.38 285 ARG A CA 1
ATOM 2224 C C . ARG A 1 285 ? -15.143 1.740 19.382 1.00 91.38 285 ARG A C 1
ATOM 2226 O O . ARG A 1 285 ? -15.990 2.585 19.675 1.00 91.38 285 ARG A O 1
ATOM 2233 N N . SER A 1 286 ? -15.200 0.467 19.775 1.00 93.38 286 SER A N 1
ATOM 2234 C CA . SER A 1 286 ? -16.266 -0.120 20.594 1.00 93.38 286 SER A CA 1
ATOM 2235 C C . SER A 1 286 ? -15.721 -1.028 21.699 1.00 93.38 286 SER A C 1
ATOM 2237 O O . SER A 1 286 ? -14.672 -1.659 21.556 1.00 93.38 286 SER A O 1
ATOM 2239 N N . LYS A 1 287 ? -16.467 -1.142 22.806 1.00 95.12 287 LYS A N 1
ATOM 2240 C CA . LYS A 1 287 ? -16.142 -2.079 23.893 1.00 95.12 287 LYS A CA 1
ATOM 2241 C C . LYS A 1 287 ? -16.106 -3.530 23.403 1.00 95.12 287 LYS A C 1
ATOM 2243 O O . LYS A 1 287 ? -15.200 -4.269 23.761 1.00 95.12 287 LYS A O 1
ATOM 2248 N N . ALA A 1 288 ? -17.048 -3.919 22.543 1.00 95.75 288 ALA A N 1
ATOM 2249 C CA . ALA A 1 288 ? -17.089 -5.269 21.986 1.00 95.75 288 ALA A CA 1
ATOM 2250 C C . ALA A 1 288 ? -15.803 -5.618 21.218 1.00 95.75 288 ALA A C 1
ATOM 2252 O O . ALA A 1 288 ? -15.330 -6.748 21.303 1.00 95.75 288 ALA A O 1
ATOM 2253 N N . MET A 1 289 ? -15.214 -4.653 20.500 1.00 96.19 289 MET A N 1
ATOM 2254 C CA . MET A 1 289 ? -13.930 -4.862 19.832 1.00 96.19 289 MET A CA 1
ATOM 2255 C C . MET A 1 289 ? -12.762 -4.938 20.819 1.00 96.19 289 MET A C 1
ATOM 2257 O O . MET A 1 289 ? -11.871 -5.755 20.619 1.00 96.19 289 MET A O 1
ATOM 2261 N N . LEU A 1 290 ? -12.773 -4.145 21.897 1.00 95.25 290 LEU A N 1
ATOM 2262 C CA . LEU A 1 290 ? -11.769 -4.256 22.963 1.00 95.25 290 LEU A CA 1
ATOM 2263 C C . LEU A 1 290 ? -11.784 -5.651 23.605 1.00 95.25 290 LEU A C 1
ATOM 2265 O O . LEU A 1 290 ? -10.741 -6.286 23.737 1.00 95.25 290 LEU A O 1
ATOM 2269 N N . ASP A 1 291 ? -12.975 -6.137 23.955 1.00 95.50 291 ASP A N 1
ATOM 2270 C CA . ASP A 1 291 ? -13.164 -7.459 24.552 1.00 95.50 291 ASP A CA 1
ATOM 2271 C C . ASP A 1 291 ? -12.733 -8.567 23.571 1.00 95.50 291 ASP A C 1
ATOM 2273 O O . ASP A 1 291 ? -12.062 -9.523 23.964 1.00 95.50 291 ASP A O 1
ATOM 2277 N N . ALA A 1 292 ? -13.056 -8.421 22.278 1.00 95.75 292 ALA A N 1
ATOM 2278 C CA . ALA A 1 292 ? -12.603 -9.339 21.232 1.00 95.75 292 ALA A CA 1
ATOM 2279 C C . ALA A 1 292 ? -11.074 -9.334 21.070 1.00 95.75 292 ALA A C 1
ATOM 2281 O O . ALA A 1 292 ? -10.482 -10.396 20.891 1.00 95.75 292 ALA A O 1
ATOM 2282 N N . LEU A 1 293 ? -10.437 -8.165 21.175 1.00 95.19 293 LEU A N 1
ATOM 2283 C CA . LEU A 1 293 ? -8.986 -8.023 21.093 1.00 95.19 293 LEU A CA 1
ATOM 2284 C C . LEU A 1 293 ? -8.290 -8.727 22.268 1.00 95.19 293 LEU A C 1
ATOM 2286 O O . LEU A 1 293 ? -7.339 -9.470 22.052 1.00 95.19 293 LEU A O 1
ATOM 2290 N N . PHE A 1 294 ? -8.806 -8.572 23.492 1.00 94.31 294 PHE A N 1
ATOM 2291 C CA . PHE A 1 294 ? -8.293 -9.286 24.671 1.00 94.31 294 PHE A CA 1
ATOM 2292 C C . PHE A 1 294 ? -8.497 -10.799 24.591 1.00 94.31 294 PHE A C 1
ATOM 2294 O O . PHE A 1 294 ? -7.666 -11.559 25.085 1.00 94.31 294 PHE A O 1
ATOM 2301 N N . ALA A 1 295 ? -9.602 -11.243 23.988 1.00 93.56 295 ALA A N 1
ATOM 2302 C CA . ALA A 1 295 ? -9.860 -12.661 23.774 1.00 93.56 295 ALA A CA 1
ATOM 2303 C C . ALA A 1 295 ? -8.938 -13.264 22.703 1.00 93.56 295 ALA A C 1
ATOM 2305 O O . ALA A 1 295 ? -8.551 -14.426 22.822 1.00 93.56 295 ALA A O 1
ATOM 2306 N N . ALA A 1 296 ? -8.595 -12.490 21.669 1.00 91.25 296 ALA A N 1
ATOM 2307 C CA . ALA A 1 296 ? -7.684 -12.913 20.612 1.00 91.25 296 ALA A CA 1
ATOM 2308 C C . ALA A 1 296 ? -6.223 -12.948 21.080 1.00 91.25 296 ALA A C 1
ATOM 2310 O O . ALA A 1 296 ? -5.500 -13.878 20.728 1.00 91.25 296 ALA A O 1
ATOM 2311 N N . ASP A 1 297 ? -5.802 -11.968 21.883 1.00 91.69 297 ASP A N 1
ATOM 2312 C CA . ASP A 1 297 ? -4.456 -11.909 22.447 1.00 91.69 297 ASP A CA 1
ATOM 2313 C C . ASP A 1 297 ? -4.466 -11.306 23.873 1.00 91.69 297 ASP A C 1
ATOM 2315 O O . ASP A 1 297 ? -4.619 -10.091 24.058 1.00 91.69 297 ASP A O 1
ATOM 2319 N N . PRO A 1 298 ? -4.271 -12.138 24.918 1.00 90.12 298 PRO A N 1
ATOM 2320 C CA . PRO A 1 298 ? -4.225 -11.684 26.309 1.00 90.12 298 PRO A CA 1
ATOM 2321 C C . PRO A 1 298 ? -3.106 -10.673 26.608 1.00 90.12 298 PRO A C 1
ATOM 2323 O O . PRO A 1 298 ? -3.171 -9.970 27.623 1.00 90.12 298 PRO A O 1
ATOM 2326 N N . THR A 1 299 ? -2.090 -10.574 25.744 1.00 90.62 299 THR A N 1
ATOM 2327 C CA . THR A 1 299 ? -0.977 -9.625 25.880 1.00 90.62 299 THR A CA 1
ATOM 2328 C C . THR A 1 299 ? -1.480 -8.188 25.904 1.00 90.62 299 THR A C 1
ATOM 2330 O O . THR A 1 299 ? -0.961 -7.383 26.669 1.00 90.62 299 THR A O 1
ATOM 2333 N N . PHE A 1 300 ? -2.561 -7.863 25.188 1.00 91.19 300 PHE A N 1
ATOM 2334 C CA . PHE A 1 300 ? -3.162 -6.527 25.234 1.00 91.19 300 PHE A CA 1
ATOM 2335 C C . PHE A 1 300 ? -3.627 -6.121 26.635 1.00 91.19 300 PHE A C 1
ATOM 2337 O O . PHE A 1 300 ? -3.366 -4.997 27.066 1.00 91.19 300 PHE A O 1
ATOM 2344 N N . ALA A 1 301 ? -4.289 -7.024 27.364 1.00 87.44 301 ALA A N 1
ATOM 2345 C CA . ALA A 1 301 ? -4.744 -6.742 28.724 1.00 87.44 301 ALA A CA 1
ATOM 2346 C C . ALA A 1 301 ? -3.552 -6.553 29.673 1.00 87.44 301 ALA A C 1
ATOM 2348 O O . ALA A 1 301 ? -3.552 -5.645 30.504 1.00 87.44 301 ALA A O 1
ATOM 2349 N N . LYS A 1 302 ? -2.507 -7.371 29.500 1.00 87.06 302 LYS A N 1
ATOM 2350 C CA . LYS A 1 302 ? -1.257 -7.245 30.251 1.00 87.06 302 LYS A CA 1
ATOM 2351 C C . LYS A 1 302 ? -0.554 -5.915 29.962 1.00 87.06 302 LYS A C 1
ATOM 2353 O O . LYS A 1 302 ? -0.193 -5.212 30.894 1.00 87.06 302 LYS A O 1
ATOM 2358 N N . LEU A 1 303 ? -0.419 -5.529 28.694 1.00 86.12 303 LEU A N 1
ATOM 2359 C CA . LEU A 1 303 ? 0.212 -4.272 28.283 1.00 86.12 303 LEU A CA 1
ATOM 2360 C C . LEU A 1 303 ? -0.522 -3.052 28.844 1.00 86.12 303 LEU A C 1
ATOM 2362 O O . LEU A 1 303 ? 0.119 -2.120 29.315 1.00 86.12 303 LEU A O 1
ATOM 2366 N N . LEU A 1 304 ? -1.857 -3.056 28.862 1.00 84.88 304 LEU A N 1
ATOM 2367 C CA . LEU A 1 304 ? -2.627 -1.972 29.482 1.00 84.88 304 LEU A CA 1
ATOM 2368 C C . LEU A 1 304 ? -2.430 -1.906 31.009 1.00 84.88 304 LEU A C 1
ATOM 2370 O O . LEU A 1 304 ? -2.407 -0.806 31.570 1.00 84.88 304 LEU A O 1
ATOM 2374 N N . GLY A 1 305 ? -2.271 -3.063 31.661 1.00 79.62 305 GLY A N 1
ATOM 2375 C CA . GLY A 1 305 ? -2.078 -3.201 33.108 1.00 79.62 305 GLY A CA 1
ATOM 2376 C C . GLY A 1 305 ? -0.634 -3.045 33.606 1.00 79.62 305 GLY A C 1
ATOM 2377 O O . GLY A 1 305 ? -0.436 -2.742 34.779 1.00 79.62 305 GLY A O 1
ATOM 2378 N N . ASP A 1 306 ? 0.368 -3.206 32.745 1.00 77.75 306 ASP A N 1
ATOM 2379 C CA . ASP A 1 306 ? 1.786 -3.100 33.113 1.00 77.75 306 ASP A CA 1
ATOM 2380 C C . ASP A 1 306 ? 2.407 -1.806 32.551 1.00 77.75 306 ASP A C 1
ATOM 2382 O O . ASP A 1 306 ? 3.165 -1.114 33.239 1.00 77.75 306 ASP A O 1
ATOM 2386 N N . GLU A 1 307 ? 2.041 -1.404 31.328 1.00 75.12 307 GLU A N 1
ATOM 2387 C CA . GLU A 1 307 ? 2.614 -0.248 30.635 1.00 75.12 307 GLU A CA 1
ATOM 2388 C C . GLU A 1 307 ? 1.693 0.974 30.687 1.00 75.12 307 GLU A C 1
ATOM 2390 O O . GLU A 1 307 ? 0.816 1.190 29.845 1.00 75.12 307 GLU A O 1
ATOM 2395 N N . HIS A 1 308 ? 1.955 1.862 31.650 1.00 68.62 308 HIS A N 1
ATOM 2396 C CA . HIS A 1 308 ? 1.153 3.076 31.855 1.00 68.62 308 HIS A CA 1
ATOM 2397 C C . HIS A 1 308 ? 1.056 3.952 30.595 1.00 68.62 308 HIS A C 1
ATOM 2399 O O . HIS A 1 308 ? 0.038 4.602 30.360 1.00 68.62 308 HIS A O 1
ATOM 2405 N N . TYR A 1 309 ? 2.112 3.963 29.776 1.00 76.44 309 TYR A N 1
ATOM 2406 C CA . TYR A 1 309 ? 2.173 4.732 28.538 1.00 76.44 309 TYR A CA 1
ATOM 2407 C C . TYR A 1 309 ? 1.148 4.241 27.506 1.00 76.44 309 TYR A C 1
ATOM 2409 O O . TYR A 1 309 ? 0.411 5.057 26.959 1.00 76.44 309 TYR A O 1
ATOM 2417 N N . LEU A 1 310 ? 1.038 2.928 27.271 1.00 76.94 310 LEU A N 1
ATOM 2418 C CA . LEU A 1 310 ? 0.140 2.376 26.250 1.00 76.94 310 LEU A CA 1
ATOM 2419 C C . LEU A 1 310 ? -1.336 2.568 26.608 1.00 76.94 310 LEU A C 1
ATOM 2421 O O . LEU A 1 310 ? -2.122 2.982 25.754 1.00 76.94 310 LEU A O 1
ATOM 2425 N N . GLY A 1 311 ? -1.708 2.332 27.871 1.00 76.06 311 GLY A N 1
ATOM 2426 C CA . GLY A 1 311 ? -3.075 2.574 28.342 1.00 76.06 311 GLY A CA 1
ATOM 2427 C C . GLY A 1 311 ? -3.478 4.040 28.233 1.00 76.06 311 GLY A C 1
ATOM 2428 O O . GLY A 1 311 ? -4.565 4.363 27.750 1.00 76.06 311 GLY A O 1
ATOM 2429 N N . GLN A 1 312 ? -2.564 4.943 28.583 1.00 77.12 312 GLN A N 1
ATOM 2430 C CA . GLN A 1 312 ? -2.789 6.364 28.398 1.00 77.12 312 GLN A CA 1
ATOM 2431 C C . GLN A 1 312 ? -2.922 6.750 26.921 1.00 77.12 312 GLN A C 1
ATOM 2433 O O . GLN A 1 312 ? -3.811 7.527 26.580 1.00 77.12 312 GLN A O 1
ATOM 2438 N N . GLU A 1 313 ? -2.049 6.260 26.046 1.00 79.69 313 GLU A N 1
ATOM 2439 C CA . GLU A 1 313 ? -2.117 6.583 24.624 1.00 79.69 313 GLU A CA 1
ATOM 2440 C C . GLU A 1 313 ? -3.410 6.090 23.978 1.00 79.69 313 GLU A C 1
ATOM 2442 O O . GLU A 1 313 ? -3.998 6.814 23.175 1.00 79.69 313 GLU A O 1
ATOM 2447 N N . ALA A 1 314 ? -3.875 4.894 24.350 1.00 82.75 314 ALA A N 1
ATOM 2448 C CA . ALA A 1 314 ? -5.154 4.362 23.898 1.00 82.75 314 ALA A CA 1
ATOM 2449 C C . ALA A 1 314 ? -6.317 5.265 24.341 1.00 82.75 314 ALA A C 1
ATOM 2451 O O . ALA A 1 314 ? -7.157 5.626 23.517 1.00 82.75 314 ALA A O 1
ATOM 2452 N N . LEU A 1 315 ? -6.330 5.704 25.607 1.00 84.31 315 LEU A N 1
ATOM 2453 C CA . LEU A 1 315 ? -7.323 6.654 26.123 1.00 84.31 315 LEU A CA 1
ATOM 2454 C C . LEU A 1 315 ? -7.229 8.023 25.433 1.00 84.31 315 LEU A C 1
ATOM 2456 O O . LEU A 1 315 ? -8.245 8.574 25.017 1.00 84.31 315 LEU A O 1
ATOM 2460 N N . SER A 1 316 ? -6.025 8.572 25.265 1.00 81.06 316 SER A N 1
ATOM 2461 C CA . SER A 1 316 ? -5.806 9.842 24.562 1.00 81.06 316 SER A CA 1
ATOM 2462 C C . SER A 1 316 ? -6.279 9.785 23.110 1.00 81.06 316 SER A C 1
ATOM 2464 O O . SER A 1 316 ? -6.927 10.726 22.663 1.00 81.06 316 SER A O 1
ATOM 2466 N N . ALA A 1 317 ? -6.035 8.676 22.406 1.00 80.69 317 ALA A N 1
ATOM 2467 C CA . ALA A 1 317 ? -6.503 8.479 21.036 1.00 80.69 317 ALA A CA 1
ATOM 2468 C C . ALA A 1 317 ? -8.036 8.457 20.920 1.00 80.69 317 ALA A C 1
ATOM 2470 O O . ALA A 1 317 ? -8.567 8.812 19.871 1.00 80.69 317 ALA A O 1
ATOM 2471 N N . GLN A 1 318 ? -8.760 8.068 21.979 1.00 83.81 318 GLN A N 1
ATOM 2472 C CA . GLN A 1 318 ? -10.219 8.199 21.992 1.00 83.81 318 GLN A CA 1
ATOM 2473 C C . GLN A 1 318 ? -10.650 9.649 22.202 1.00 83.81 318 GLN A C 1
ATOM 2475 O O . GLN A 1 318 ? -11.554 10.116 21.515 1.00 83.81 318 GLN A O 1
ATOM 2480 N N . VAL A 1 319 ? -10.024 10.344 23.156 1.00 81.50 319 VAL A N 1
ATOM 2481 C CA . VAL A 1 319 ? -10.498 11.632 23.680 1.00 81.50 319 VAL A CA 1
ATOM 2482 C C . VAL A 1 319 ? -10.460 12.763 22.652 1.00 81.50 319 VAL A C 1
ATOM 2484 O O . VAL A 1 319 ? -11.372 13.588 22.666 1.00 81.50 319 VAL A O 1
ATOM 2487 N N . ASP A 1 320 ? -9.470 12.790 21.756 1.00 75.19 320 ASP A N 1
ATOM 2488 C CA . ASP A 1 320 ? -9.283 13.904 20.810 1.00 75.19 320 ASP A CA 1
ATOM 2489 C C . ASP A 1 320 ? -10.514 14.123 19.896 1.00 75.19 320 ASP A C 1
ATOM 2491 O O . ASP A 1 320 ? -10.839 15.258 19.553 1.00 75.19 320 ASP A O 1
ATOM 2495 N N . GLU A 1 321 ? -11.262 13.062 19.576 1.00 81.81 321 GLU A N 1
ATOM 2496 C CA . GLU A 1 321 ? -12.482 13.128 18.754 1.00 81.81 321 GLU A CA 1
ATOM 2497 C C . GLU A 1 321 ? -13.763 12.764 19.527 1.00 81.81 321 GLU A C 1
ATOM 2499 O O . GLU A 1 321 ? -14.861 12.777 18.963 1.00 81.81 321 GLU A O 1
ATOM 2504 N N . LEU A 1 322 ? -13.656 12.420 20.815 1.00 86.88 322 LEU A N 1
ATOM 2505 C CA . LEU A 1 322 ? -14.748 11.806 21.580 1.00 86.88 322 LEU A CA 1
ATOM 2506 C C . LEU A 1 322 ? -15.968 12.716 21.710 1.00 86.88 322 LEU A C 1
ATOM 2508 O O . LEU A 1 322 ? -17.094 12.253 21.548 1.00 86.88 322 LEU A O 1
ATOM 2512 N N . SER A 1 323 ? -15.745 14.008 21.957 1.00 85.62 323 SER A N 1
ATOM 2513 C CA . SER A 1 323 ? -16.817 15.003 22.070 1.00 85.62 323 SER A CA 1
ATOM 2514 C C . SER A 1 323 ? -17.633 15.107 20.770 1.00 85.62 323 SER A C 1
ATOM 2516 O O . SER A 1 323 ? -18.855 14.964 20.784 1.00 85.62 323 SER A O 1
ATOM 2518 N N . ALA A 1 324 ? -16.953 15.208 19.621 1.00 86.06 324 ALA A N 1
ATOM 2519 C CA . ALA A 1 324 ? -17.591 15.242 18.302 1.00 86.06 324 ALA A CA 1
ATOM 2520 C C . ALA A 1 324 ? -18.242 13.900 17.910 1.00 86.06 324 ALA A C 1
ATOM 2522 O O . ALA A 1 324 ? -19.207 13.864 17.143 1.00 86.06 324 ALA A O 1
ATOM 2523 N N . ARG A 1 325 ? -17.722 12.770 18.406 1.00 87.94 325 ARG A N 1
ATOM 2524 C CA . ARG A 1 325 ? -18.348 11.448 18.234 1.00 87.94 325 ARG A CA 1
ATOM 2525 C C . ARG A 1 325 ? -19.619 11.314 19.071 1.00 87.94 325 ARG A C 1
ATOM 2527 O O . ARG A 1 325 ? -20.592 10.768 18.566 1.00 87.94 325 ARG A O 1
ATOM 2534 N N . LEU A 1 326 ? -19.643 11.840 20.297 1.00 89.94 326 LEU A N 1
ATOM 2535 C CA . LEU A 1 326 ? -20.841 11.868 21.144 1.00 89.94 326 LEU A CA 1
ATOM 2536 C C . LEU A 1 326 ? -21.984 12.662 20.502 1.00 89.94 326 LEU A C 1
ATOM 2538 O O . LEU A 1 326 ? -23.136 12.263 20.637 1.00 89.94 326 LEU A O 1
ATOM 2542 N N . ASP A 1 327 ? -21.673 13.749 19.794 1.00 87.56 327 ASP A N 1
ATOM 2543 C CA . ASP A 1 327 ? -22.684 14.581 19.127 1.00 87.56 327 ASP A CA 1
ATOM 2544 C C . ASP A 1 327 ? -23.294 13.915 17.889 1.00 87.56 327 ASP A C 1
ATOM 2546 O O . ASP A 1 327 ? -24.465 14.126 17.584 1.00 87.56 327 ASP A O 1
ATOM 2550 N N . ARG A 1 328 ? -22.496 13.123 17.163 1.00 88.56 328 ARG A N 1
ATOM 2551 C CA . ARG A 1 328 ? -22.917 12.443 15.928 1.00 88.56 328 ARG A CA 1
ATOM 2552 C C . ARG A 1 328 ? -23.470 11.035 16.160 1.00 88.56 328 ARG A C 1
ATOM 2554 O O . ARG A 1 328 ? -23.981 10.438 15.220 1.00 88.56 328 ARG A O 1
ATOM 2561 N N . SER A 1 329 ? -23.323 10.485 17.365 1.00 87.75 329 SER A N 1
ATOM 2562 C CA . SER A 1 329 ? -23.695 9.101 17.663 1.00 87.75 329 SER A CA 1
ATOM 2563 C C . SER A 1 329 ? -25.180 8.963 17.988 1.00 87.75 329 SER A C 1
ATOM 2565 O O . SER A 1 329 ? -25.711 9.674 18.840 1.00 87.75 329 SER A O 1
ATOM 2567 N N . GLU A 1 330 ? -25.826 7.970 17.379 1.00 88.88 330 GLU A N 1
ATOM 2568 C CA . GLU A 1 330 ? -27.170 7.517 17.758 1.00 88.88 330 GLU A CA 1
ATOM 2569 C C . GLU A 1 330 ? -27.163 6.751 19.094 1.00 88.88 330 GLU A C 1
ATOM 2571 O O . GLU A 1 330 ? -28.185 6.659 19.778 1.00 88.88 330 GLU A O 1
ATOM 2576 N N . HIS A 1 331 ? -25.993 6.248 19.511 1.00 90.62 331 HIS A N 1
ATOM 2577 C CA . HIS A 1 331 ? -25.793 5.486 20.745 1.00 90.62 331 HIS A CA 1
ATOM 2578 C C . HIS A 1 331 ? -24.607 6.027 21.570 1.00 90.62 331 HIS A C 1
ATOM 2580 O O . HIS A 1 331 ? -23.578 5.363 21.712 1.00 90.62 331 HIS A O 1
ATOM 2586 N N . PRO A 1 332 ? -24.713 7.231 22.173 1.00 90.31 332 PRO A N 1
ATOM 2587 C CA . PRO A 1 332 ? -23.626 7.821 22.966 1.00 90.31 332 PRO A CA 1
ATOM 2588 C C . PRO A 1 332 ? -23.153 6.942 24.136 1.00 90.31 332 PRO A C 1
ATOM 2590 O O . PRO A 1 332 ? -21.999 7.033 24.552 1.00 90.31 332 PRO A O 1
ATOM 2593 N N . GLY A 1 333 ? -24.030 6.078 24.662 1.00 91.38 333 GLY A N 1
ATOM 2594 C CA . GLY A 1 333 ? -23.708 5.148 25.747 1.00 91.38 333 GLY A CA 1
ATOM 2595 C C . GLY A 1 333 ? -22.596 4.156 25.399 1.00 91.38 333 GLY A C 1
ATOM 2596 O O . GLY A 1 333 ? -21.754 3.892 26.248 1.00 91.38 333 GLY A O 1
ATOM 2597 N N . GLU A 1 334 ? -22.520 3.690 24.150 1.00 92.38 334 GLU A N 1
ATOM 2598 C CA . GLU A 1 334 ? -21.493 2.730 23.715 1.00 92.38 334 GLU A CA 1
ATOM 2599 C C . GLU A 1 334 ? -20.085 3.344 23.720 1.00 92.38 334 GLU A C 1
ATOM 2601 O O . GLU A 1 334 ? -19.092 2.668 24.001 1.00 92.38 334 GLU A O 1
ATOM 2606 N N . LEU A 1 335 ? -19.991 4.653 23.459 1.00 91.50 335 LEU A N 1
ATOM 2607 C CA . LEU A 1 335 ? -18.737 5.401 23.556 1.00 91.50 335 LEU A CA 1
ATOM 2608 C C . LEU A 1 335 ? -18.275 5.516 25.013 1.00 91.50 335 LEU A C 1
ATOM 2610 O O . LEU A 1 335 ? -17.083 5.389 25.292 1.00 91.50 335 LEU A O 1
ATOM 2614 N N . ALA A 1 336 ? -19.215 5.721 25.941 1.00 92.44 336 ALA A N 1
ATOM 2615 C CA . ALA A 1 336 ? -18.916 5.716 27.368 1.00 92.44 336 ALA A CA 1
ATOM 2616 C C . ALA A 1 336 ? -18.474 4.326 27.847 1.00 92.44 336 ALA A C 1
ATOM 2618 O O . ALA A 1 336 ? -17.483 4.228 28.567 1.00 92.44 336 ALA A O 1
ATOM 2619 N N . ASP A 1 337 ? -19.135 3.262 27.384 1.00 94.75 337 ASP A N 1
ATOM 2620 C CA . ASP A 1 337 ? -18.781 1.881 27.722 1.00 94.75 337 ASP A CA 1
ATOM 2621 C C . ASP A 1 337 ? -17.341 1.533 27.304 1.00 94.75 337 ASP A C 1
ATOM 2623 O O . ASP A 1 337 ? -16.629 0.862 28.054 1.00 94.75 337 ASP A O 1
ATOM 2627 N N . LEU A 1 338 ? -16.887 2.002 26.133 1.00 93.44 338 LEU A N 1
ATOM 2628 C CA . LEU A 1 338 ? -15.499 1.822 25.694 1.00 93.44 338 LEU A CA 1
ATOM 2629 C C . LEU A 1 338 ? -14.512 2.531 26.627 1.00 93.44 338 LEU A C 1
ATOM 2631 O O . LEU A 1 338 ? -13.519 1.933 27.036 1.00 93.44 338 LEU A O 1
ATOM 2635 N N . VAL A 1 339 ? -14.758 3.804 26.947 1.00 92.06 339 VAL A N 1
ATOM 2636 C CA . VAL A 1 339 ? -13.840 4.583 27.793 1.00 92.06 339 VAL A CA 1
ATOM 2637 C C . VAL A 1 339 ? -13.776 4.011 29.203 1.00 92.06 339 VAL A C 1
ATOM 2639 O O . VAL A 1 339 ? -12.687 3.896 29.757 1.00 92.06 339 VAL A O 1
ATOM 2642 N N . GLU A 1 340 ? -14.910 3.600 29.766 1.00 92.44 340 GLU A N 1
ATOM 2643 C CA . GLU A 1 340 ? -14.959 2.918 31.060 1.00 92.44 340 GLU A CA 1
ATOM 2644 C C . GLU A 1 340 ? -14.175 1.601 31.042 1.00 92.44 340 GLU A C 1
ATOM 2646 O O . GLU A 1 340 ? -13.415 1.325 31.972 1.00 92.44 340 GLU A O 1
ATOM 2651 N N . ALA A 1 341 ? -14.320 0.800 29.981 1.00 91.56 341 ALA A N 1
ATOM 2652 C CA . ALA A 1 341 ? -13.594 -0.458 29.839 1.00 91.56 341 ALA A CA 1
ATOM 2653 C C . ALA A 1 341 ? -12.078 -0.234 29.712 1.00 91.56 341 ALA A C 1
ATOM 2655 O O . ALA A 1 341 ? -11.308 -0.894 30.409 1.00 91.56 341 ALA A O 1
ATOM 2656 N N . LEU A 1 342 ? -11.651 0.732 28.891 1.00 89.38 342 LEU A N 1
ATOM 2657 C CA . LEU A 1 342 ? -10.241 1.108 28.756 1.00 89.38 342 LEU A CA 1
ATOM 2658 C C . LEU A 1 342 ? -9.669 1.641 30.072 1.00 89.38 342 LEU A C 1
ATOM 2660 O O . LEU A 1 342 ? -8.609 1.191 30.494 1.00 89.38 342 LEU A O 1
ATOM 2664 N N . ALA A 1 343 ? -10.383 2.549 30.747 1.00 88.44 343 ALA A N 1
ATOM 2665 C CA . ALA A 1 343 ? -9.951 3.115 32.022 1.00 88.44 343 ALA A CA 1
ATOM 2666 C C . ALA A 1 343 ? -9.784 2.024 33.088 1.00 88.44 343 ALA A C 1
ATOM 2668 O O . ALA A 1 343 ? -8.788 2.025 33.806 1.00 88.44 343 ALA A O 1
ATOM 2669 N N . LYS A 1 344 ? -10.711 1.058 33.143 1.00 88.19 344 LYS A N 1
ATOM 2670 C CA . LYS A 1 344 ? -10.642 -0.092 34.054 1.00 88.19 344 LYS A CA 1
ATOM 2671 C C . LYS A 1 344 ? -9.493 -1.053 33.727 1.00 88.19 344 LYS A C 1
ATOM 2673 O O . LYS A 1 344 ? -8.942 -1.652 34.645 1.00 88.19 344 LYS A O 1
ATOM 2678 N N . ALA A 1 345 ? -9.171 -1.236 32.447 1.00 85.38 345 ALA A N 1
ATOM 2679 C CA . ALA A 1 345 ? -8.078 -2.104 32.008 1.00 85.38 345 ALA A CA 1
ATOM 2680 C C . ALA A 1 345 ? -6.687 -1.459 32.180 1.00 85.38 345 ALA A C 1
ATOM 2682 O O . ALA A 1 345 ? -5.688 -2.170 32.191 1.00 85.38 345 ALA A O 1
ATOM 2683 N N . SER A 1 346 ? -6.618 -0.130 32.307 1.00 82.38 346 SER A N 1
ATOM 2684 C CA . SER A 1 346 ? -5.373 0.641 32.414 1.00 82.38 346 SER A CA 1
ATOM 2685 C C . SER A 1 346 ? -4.979 0.999 33.855 1.00 82.38 346 SER A C 1
ATOM 2687 O O . SER A 1 346 ? -5.843 1.149 34.715 1.00 82.38 346 SER A O 1
ATOM 2689 N N . VAL A 1 347 ? -3.680 1.200 34.120 1.00 64.75 347 VAL A N 1
ATOM 2690 C CA . VAL A 1 347 ? -3.157 1.412 35.492 1.00 64.75 347 VAL A CA 1
ATOM 2691 C C . VAL A 1 347 ? -3.524 2.753 36.132 1.00 64.75 347 VAL A C 1
ATOM 2693 O O . VAL A 1 347 ? -3.780 2.801 37.333 1.00 64.75 347 VAL A O 1
ATOM 2696 N N . ASP A 1 348 ? -3.521 3.854 35.374 1.00 71.44 348 ASP A N 1
ATOM 2697 C CA . ASP A 1 348 ? -3.865 5.182 35.903 1.00 71.44 348 ASP A CA 1
ATOM 2698 C C . ASP A 1 348 ? -4.286 6.153 34.777 1.00 71.44 348 ASP A C 1
ATOM 2700 O O . ASP A 1 348 ? -3.425 6.660 34.049 1.00 71.44 348 ASP A O 1
ATOM 2704 N N . PRO A 1 349 ? -5.589 6.470 34.630 1.00 66.44 349 PRO A N 1
ATOM 2705 C CA . PRO A 1 349 ? -6.083 7.389 33.602 1.00 66.44 349 PRO A CA 1
ATOM 2706 C C . PRO A 1 349 ? -5.755 8.869 33.886 1.00 66.44 349 PRO A C 1
ATOM 2708 O O . PRO A 1 349 ? -5.967 9.726 33.022 1.00 66.44 349 PRO A O 1
ATOM 2711 N N . THR A 1 350 ? -5.243 9.200 35.080 1.00 66.00 350 THR A N 1
ATOM 2712 C CA . THR A 1 350 ? -4.982 10.586 35.505 1.00 66.00 350 THR A CA 1
ATOM 2713 C C . THR A 1 350 ? -3.589 11.090 35.127 1.00 66.00 350 THR A C 1
ATOM 2715 O O . THR A 1 350 ? -3.366 12.306 35.062 1.00 66.00 350 THR A O 1
ATOM 2718 N N . ARG A 1 351 ? -2.650 10.178 34.842 1.00 65.94 351 ARG A N 1
ATOM 2719 C CA . ARG A 1 351 ? -1.271 10.520 34.474 1.00 65.94 351 ARG A CA 1
ATOM 2720 C C . ARG A 1 351 ? -1.167 11.090 33.064 1.00 65.94 351 ARG A C 1
ATOM 2722 O O . ARG A 1 351 ? -2.078 11.019 32.238 1.00 65.94 351 ARG A O 1
ATOM 2729 N 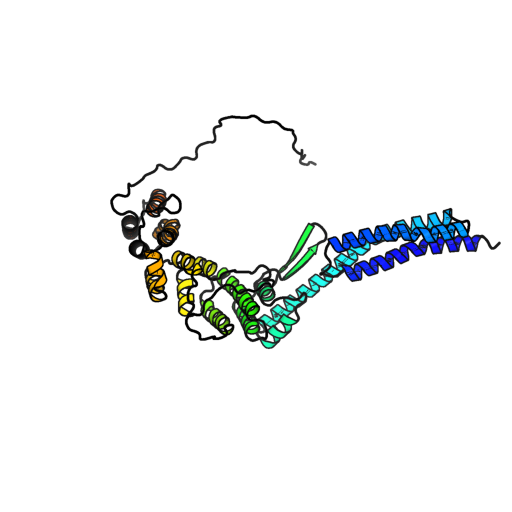N . SER A 1 352 ? -0.046 11.762 32.824 1.00 65.25 352 SER A N 1
ATOM 2730 C CA . SER A 1 352 ? 0.230 12.472 31.585 1.00 65.25 352 SER A CA 1
ATOM 2731 C C . SER A 1 352 ? 1.536 12.014 30.936 1.00 65.25 352 SER A C 1
ATOM 2733 O O . SER A 1 352 ? 2.597 12.259 31.498 1.00 65.25 352 SER A O 1
ATOM 2735 N N . VAL A 1 353 ? 1.469 11.506 29.705 1.00 61.06 353 VAL A N 1
ATOM 2736 C CA . VAL A 1 353 ? 2.631 11.232 28.842 1.00 61.06 353 VAL A CA 1
ATOM 2737 C C . VAL A 1 353 ? 3.098 12.491 28.096 1.00 61.06 353 VAL A C 1
ATOM 2739 O O . VAL A 1 353 ? 4.290 12.674 27.881 1.00 61.06 353 VAL A O 1
ATOM 2742 N N . SER A 1 354 ? 2.183 13.405 27.744 1.00 62.41 354 SER A N 1
ATOM 2743 C CA . SER A 1 354 ? 2.458 14.577 26.887 1.00 62.41 354 SER A CA 1
ATOM 2744 C C . SER A 1 354 ? 2.197 15.932 27.576 1.00 62.41 354 SER A C 1
ATOM 2746 O O . SER A 1 354 ? 1.783 16.895 26.935 1.00 62.41 354 SER A O 1
ATOM 2748 N N . GLY A 1 355 ? 2.316 15.996 28.903 1.00 66.62 355 GLY A N 1
ATOM 2749 C CA . GLY A 1 355 ? 1.923 17.152 29.737 1.00 66.62 355 GLY A CA 1
ATOM 2750 C C . GLY A 1 355 ? 0.408 17.433 29.908 1.00 66.62 355 GLY A C 1
ATOM 2751 O O . GLY A 1 355 ? 0.034 18.227 30.777 1.00 66.62 355 GLY A O 1
ATOM 2752 N N . VAL A 1 356 ? -0.481 16.785 29.140 1.00 71.38 356 VAL A N 1
ATOM 2753 C CA . VAL A 1 356 ? -1.949 16.917 29.235 1.00 71.38 356 VAL A CA 1
ATOM 2754 C C . VAL A 1 356 ? -2.604 15.540 29.409 1.00 71.38 356 VAL A C 1
ATOM 2756 O O . VAL A 1 356 ? -2.509 14.696 28.519 1.00 71.38 356 VAL A O 1
ATOM 2759 N N . SER A 1 357 ? -3.296 15.323 30.534 1.00 79.69 357 SER A N 1
ATOM 2760 C CA . SER A 1 357 ? -4.016 14.070 30.813 1.00 79.69 357 SER A CA 1
ATOM 2761 C C . SER A 1 357 ? -5.270 13.904 29.933 1.00 79.69 357 SER A C 1
ATOM 2763 O O . SER A 1 357 ? -5.859 14.912 29.522 1.00 79.69 357 SER A O 1
ATOM 2765 N N . PRO A 1 358 ? -5.730 12.661 29.670 1.00 82.25 358 PRO A N 1
ATOM 2766 C CA . PRO A 1 358 ? -6.971 12.397 28.933 1.00 82.25 358 PRO A CA 1
ATOM 2767 C C . PRO A 1 358 ? -8.185 13.127 29.528 1.00 82.25 358 PRO A C 1
ATOM 2769 O O . PRO A 1 358 ? -8.940 13.757 28.796 1.00 82.25 358 PRO A O 1
ATOM 2772 N N . CYS A 1 359 ? -8.310 13.143 30.861 1.00 85.06 359 CYS A N 1
ATOM 2773 C CA . CYS A 1 359 ? -9.326 13.916 31.585 1.00 85.06 359 CYS A CA 1
ATOM 2774 C C . CYS A 1 359 ? -9.335 15.404 31.180 1.00 85.06 359 CYS A C 1
ATOM 2776 O O . CYS A 1 359 ? -10.374 15.952 30.813 1.00 85.06 359 CYS A O 1
ATOM 2778 N N . ARG A 1 360 ? -8.161 16.057 31.182 1.00 83.25 360 ARG A N 1
ATOM 2779 C CA . ARG A 1 360 ? -8.044 17.481 30.836 1.00 83.25 360 ARG A CA 1
ATOM 2780 C C . ARG A 1 360 ? -8.401 17.745 29.371 1.00 83.25 360 ARG A C 1
ATOM 2782 O O . ARG A 1 360 ? -9.047 18.751 29.096 1.00 83.25 360 ARG A O 1
ATOM 2789 N N . ARG A 1 361 ? -7.998 16.870 28.443 1.00 84.19 361 ARG A N 1
ATOM 2790 C CA . ARG A 1 361 ? -8.354 17.012 27.018 1.00 84.19 361 ARG A CA 1
ATOM 2791 C C . ARG A 1 361 ? -9.859 16.876 26.792 1.00 84.19 361 ARG A C 1
ATOM 2793 O O . ARG A 1 361 ? -10.438 17.661 26.044 1.00 84.19 361 ARG A O 1
ATOM 2800 N N . PHE A 1 362 ? -10.498 15.923 27.471 1.00 87.50 362 PHE A N 1
ATOM 2801 C CA . PHE A 1 362 ? -11.942 15.733 27.362 1.00 87.50 362 PHE A CA 1
ATOM 2802 C C . PHE A 1 362 ? -12.697 16.954 27.895 1.00 87.50 362 PHE A C 1
ATOM 2804 O O . PHE A 1 362 ? -13.544 17.504 27.203 1.00 87.50 362 PHE A O 1
ATOM 2811 N N . ASP A 1 363 ? -12.331 17.467 29.072 1.00 86.88 363 ASP A N 1
ATOM 2812 C CA . ASP A 1 363 ? -12.972 18.669 29.615 1.00 86.88 363 ASP A CA 1
ATOM 2813 C C . ASP A 1 363 ? -12.749 19.916 28.737 1.00 86.88 363 ASP A C 1
ATOM 2815 O O . ASP A 1 363 ? -13.654 20.738 28.609 1.00 86.88 363 ASP A O 1
ATOM 2819 N N . GLN A 1 364 ? -11.578 20.062 28.103 1.00 85.75 364 GLN A N 1
ATOM 2820 C CA . GLN A 1 364 ? -11.308 21.167 27.174 1.00 85.75 364 GLN A CA 1
ATOM 2821 C C . GLN A 1 364 ? -12.187 21.105 25.921 1.00 85.75 364 GLN A C 1
ATOM 2823 O O . GLN A 1 364 ? -12.735 22.130 25.518 1.00 85.75 364 GLN A O 1
ATOM 2828 N N . THR A 1 365 ? -12.336 19.921 25.323 1.00 84.94 365 THR A N 1
ATOM 2829 C CA . THR A 1 365 ? -13.185 19.732 24.135 1.00 84.94 365 THR A CA 1
ATOM 2830 C C . THR A 1 365 ? -14.666 19.906 24.476 1.00 84.94 365 THR A C 1
ATOM 2832 O O . THR A 1 365 ? -15.380 20.606 23.763 1.00 84.94 365 THR A O 1
ATOM 2835 N N . GLU A 1 366 ? -15.112 19.392 25.625 1.00 86.19 366 GLU A N 1
ATOM 2836 C CA . GLU A 1 366 ? -16.477 19.593 26.122 1.00 86.19 366 GLU A CA 1
ATOM 2837 C C . GLU A 1 366 ? -16.800 21.062 26.435 1.00 86.19 366 GLU A C 1
ATOM 2839 O O . GLU A 1 366 ? -17.923 21.503 26.192 1.00 86.19 366 GLU A O 1
ATOM 2844 N N . ALA A 1 367 ? -15.841 21.832 26.963 1.00 84.69 367 ALA A N 1
ATOM 2845 C CA . ALA A 1 367 ? -16.042 23.240 27.313 1.00 84.69 367 ALA A CA 1
ATOM 2846 C C . ALA A 1 367 ? -16.172 24.165 26.091 1.00 84.69 367 ALA A C 1
ATOM 2848 O O . ALA A 1 367 ? -16.756 25.241 26.201 1.00 84.69 367 ALA A O 1
ATOM 2849 N N . GLN A 1 368 ? -15.624 23.767 24.941 1.00 81.94 368 GLN A N 1
ATOM 2850 C CA . GLN A 1 368 ? -15.677 24.539 23.692 1.00 81.94 368 GLN A CA 1
ATOM 2851 C C . GLN A 1 368 ? -16.944 24.271 22.868 1.00 81.94 368 GLN A C 1
ATOM 2853 O O . GLN A 1 368 ? -17.149 24.894 21.827 1.00 81.94 368 GLN A O 1
ATOM 2858 N N . ARG A 1 369 ? -17.793 23.345 23.317 1.00 84.06 369 ARG A N 1
ATOM 2859 C CA . ARG A 1 369 ? -18.944 22.857 22.564 1.00 84.06 369 ARG A CA 1
ATOM 2860 C C . ARG A 1 369 ? -20.230 23.619 22.890 1.00 84.06 369 ARG A C 1
ATOM 2862 O O . ARG A 1 369 ? -20.458 24.028 24.028 1.00 84.06 369 ARG A O 1
ATOM 2869 N N . ASP A 1 370 ? -21.117 23.731 21.903 1.00 76.81 370 ASP A N 1
ATOM 2870 C CA . ASP A 1 370 ? -22.492 24.186 22.118 1.00 76.81 370 ASP A CA 1
ATOM 2871 C C . ASP A 1 370 ? -23.335 23.079 22.780 1.00 76.81 370 ASP A C 1
ATOM 2873 O O . ASP A 1 370 ? -23.509 21.990 22.236 1.00 76.81 370 ASP A O 1
ATOM 2877 N N . THR A 1 371 ? -23.854 23.361 23.975 1.00 77.75 371 THR A N 1
ATOM 2878 C CA . THR A 1 371 ? -24.596 22.411 24.826 1.00 77.75 371 THR A CA 1
ATOM 2879 C C . THR A 1 371 ? -26.112 22.640 24.805 1.00 77.75 371 THR A C 1
ATOM 2881 O O . THR A 1 371 ? -26.865 21.880 25.422 1.00 77.75 371 THR A O 1
ATOM 2884 N N . ILE A 1 372 ? -26.592 23.678 24.103 1.00 66.12 372 ILE A N 1
ATOM 2885 C CA . ILE A 1 372 ? -27.970 24.194 24.216 1.00 66.12 372 ILE A CA 1
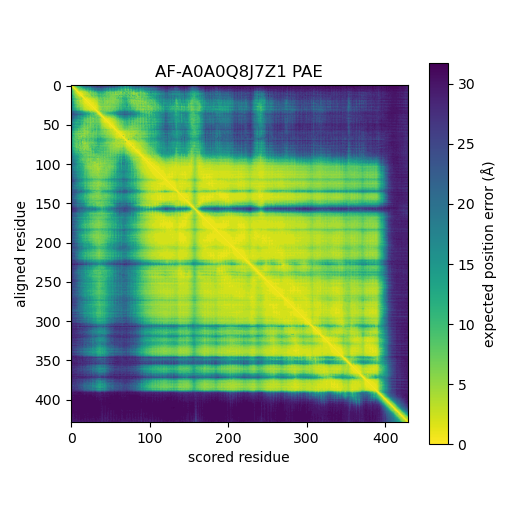ATOM 2886 C C . ILE A 1 372 ? -29.025 23.164 23.775 1.00 66.12 372 ILE A C 1
ATOM 2888 O O . ILE A 1 372 ? -30.157 23.191 24.261 1.00 66.12 372 ILE A O 1
ATOM 2892 N N . LYS A 1 373 ? -28.669 22.223 22.892 1.00 68.88 373 LYS A N 1
ATOM 2893 C CA . LYS A 1 373 ? -29.590 21.221 22.317 1.00 68.88 373 LYS A CA 1
ATOM 2894 C C . LYS A 1 373 ? -29.249 19.774 22.669 1.00 68.88 373 LYS A C 1
ATOM 2896 O O . LYS A 1 373 ? -29.721 18.853 22.010 1.00 68.88 373 LYS A O 1
ATOM 2901 N N . ASP A 1 374 ? -28.453 19.557 23.708 1.00 82.12 374 ASP A N 1
ATOM 2902 C CA . ASP A 1 374 ? -28.013 18.212 24.059 1.00 82.12 374 ASP A CA 1
ATOM 2903 C C . ASP A 1 374 ? -29.166 17.269 24.388 1.00 82.12 374 ASP A C 1
ATOM 2905 O O . ASP A 1 374 ? -29.921 17.509 25.338 1.00 82.12 374 ASP A O 1
ATOM 2909 N N . ALA A 1 375 ? -29.207 16.129 23.703 1.00 86.19 375 ALA A N 1
ATOM 2910 C CA . ALA A 1 375 ? -30.036 15.008 24.110 1.00 86.19 375 ALA A CA 1
ATOM 2911 C C . ALA A 1 375 ? -29.613 14.500 25.510 1.00 86.19 375 ALA A C 1
ATOM 2913 O O . ALA A 1 375 ? -28.414 14.431 25.806 1.00 86.19 375 ALA A O 1
ATOM 2914 N N . PRO A 1 376 ? -30.556 14.083 26.378 1.00 89.81 376 PRO A N 1
ATOM 2915 C CA . PRO A 1 376 ? -30.236 13.568 27.714 1.00 89.81 376 PRO A CA 1
ATOM 2916 C C . PRO A 1 376 ? -29.241 12.398 27.706 1.00 89.81 376 PRO A C 1
ATOM 2918 O O . PRO A 1 376 ? -28.356 12.331 28.555 1.00 89.81 376 PRO A O 1
ATOM 2921 N N . GLN A 1 377 ? -29.346 11.512 26.711 1.00 90.81 377 GLN A N 1
ATOM 2922 C CA . GLN A 1 377 ? -28.471 10.345 26.549 1.00 90.81 377 GLN A CA 1
ATOM 2923 C C . GLN A 1 377 ? -27.007 10.745 26.320 1.00 90.81 377 GLN A C 1
ATOM 2925 O O . GLN A 1 377 ? -26.099 10.150 26.897 1.00 90.81 377 GLN A O 1
ATOM 2930 N N . ARG A 1 378 ? -26.776 11.806 25.540 1.00 92.12 378 ARG A N 1
ATOM 2931 C CA . ARG A 1 378 ? -25.443 12.354 25.278 1.00 92.12 378 ARG A CA 1
ATOM 2932 C C . ARG A 1 378 ? -24.824 12.953 26.540 1.00 92.12 378 ARG A C 1
ATOM 2934 O O . ARG A 1 378 ? -23.657 12.699 26.826 1.00 92.12 378 ARG A O 1
ATOM 2941 N N . ARG A 1 379 ? -25.605 13.701 27.333 1.00 89.56 379 ARG A N 1
ATOM 2942 C CA . ARG A 1 379 ? -25.136 14.262 28.619 1.00 89.56 379 ARG A CA 1
ATOM 2943 C C . ARG A 1 379 ? -24.772 13.163 29.612 1.00 89.56 379 ARG A C 1
ATOM 2945 O O . ARG A 1 379 ? -23.731 13.250 30.254 1.00 89.56 379 ARG A O 1
ATOM 2952 N N . ALA A 1 380 ? -25.608 12.128 29.709 1.00 92.31 380 ALA A N 1
ATOM 2953 C CA . ALA A 1 380 ? -25.348 10.981 30.572 1.00 92.31 380 ALA A CA 1
ATOM 2954 C C . ALA A 1 380 ? -24.052 10.255 30.172 1.00 92.31 380 ALA A C 1
ATOM 2956 O O . ALA A 1 380 ? -23.234 9.946 31.034 1.00 92.31 380 ALA A O 1
ATOM 2957 N N . ALA A 1 381 ? -23.826 10.042 28.872 1.00 92.81 381 ALA A N 1
ATOM 2958 C CA . ALA A 1 381 ? -22.589 9.448 28.370 1.00 92.81 381 ALA A CA 1
ATOM 2959 C C . ALA A 1 381 ? -21.353 10.314 28.671 1.00 92.81 381 ALA A C 1
ATOM 2961 O O . ALA A 1 381 ? -20.348 9.798 29.154 1.00 92.81 381 ALA A O 1
ATOM 2962 N N . ALA A 1 382 ? -21.430 11.631 28.457 1.00 91.06 382 ALA A N 1
ATOM 2963 C CA . ALA A 1 382 ? -20.327 12.543 28.757 1.00 91.06 382 ALA A CA 1
ATOM 2964 C C . ALA A 1 382 ? -19.964 12.564 30.253 1.00 91.06 382 ALA A C 1
ATOM 2966 O O . ALA A 1 382 ? -18.785 12.604 30.601 1.00 91.06 382 ALA A O 1
ATOM 2967 N N . GLU A 1 383 ? -20.953 12.492 31.146 1.00 90.81 383 GLU A N 1
ATOM 2968 C CA . GLU A 1 383 ? -20.700 12.447 32.591 1.00 90.81 383 GLU A CA 1
ATOM 2969 C C . GLU A 1 383 ? -20.082 11.114 33.036 1.00 90.81 383 GLU A C 1
ATOM 2971 O O . GLU A 1 383 ? -19.173 11.092 33.870 1.00 90.81 383 GLU A O 1
ATOM 2976 N N . ARG A 1 384 ? -20.510 10.002 32.429 1.00 93.06 384 ARG A N 1
ATOM 2977 C CA . ARG A 1 384 ? -19.889 8.681 32.613 1.00 93.06 384 ARG A CA 1
ATOM 2978 C C . ARG A 1 384 ? -18.421 8.681 32.184 1.00 93.06 384 ARG A C 1
ATOM 2980 O O . ARG A 1 384 ? -17.552 8.292 32.960 1.00 93.06 384 ARG A O 1
ATOM 2987 N N . ILE A 1 385 ? -18.136 9.216 30.996 1.00 91.31 385 ILE A N 1
ATOM 2988 C CA . ILE A 1 385 ? -16.772 9.385 30.472 1.00 91.31 385 ILE A CA 1
ATOM 2989 C C . ILE A 1 385 ? -15.930 10.238 31.421 1.00 91.31 385 ILE A C 1
ATOM 2991 O O . ILE A 1 385 ? -14.820 9.849 31.783 1.00 91.31 385 ILE A O 1
ATOM 2995 N N . ARG A 1 386 ? -16.462 11.378 31.877 1.00 89.12 386 ARG A N 1
ATOM 2996 C CA . ARG A 1 386 ? -15.773 12.238 32.845 1.00 89.12 386 ARG A CA 1
ATOM 2997 C C . ARG A 1 386 ? -15.465 11.488 34.139 1.00 89.12 386 ARG A C 1
ATOM 2999 O O . ARG A 1 386 ? -14.349 11.580 34.632 1.00 89.12 386 ARG A O 1
ATOM 3006 N N . THR A 1 387 ? -16.413 10.717 34.662 1.00 89.19 387 THR A N 1
ATOM 3007 C CA . THR A 1 387 ? -16.223 9.920 35.884 1.00 89.19 387 THR A CA 1
ATOM 3008 C C . THR A 1 387 ? -15.132 8.860 35.708 1.00 89.19 387 THR A C 1
ATOM 3010 O O . THR A 1 387 ? -14.304 8.685 36.600 1.00 89.19 387 THR A O 1
ATOM 3013 N N . ALA A 1 388 ? -15.089 8.194 34.550 1.00 89.00 388 ALA A N 1
ATOM 3014 C CA . ALA A 1 388 ? -14.078 7.187 34.236 1.00 89.00 388 ALA A CA 1
ATOM 3015 C C . ALA A 1 388 ? -12.666 7.780 34.099 1.00 89.00 388 ALA A C 1
ATOM 3017 O O . ALA A 1 388 ? -11.692 7.181 34.551 1.00 89.00 388 ALA A O 1
ATOM 3018 N N . LEU A 1 389 ? -12.548 8.963 33.487 1.00 86.25 389 LEU A N 1
ATOM 3019 C CA . LEU A 1 389 ? -11.258 9.614 33.234 1.00 86.25 389 LEU A CA 1
ATOM 3020 C C . LEU A 1 389 ? -10.755 10.458 34.416 1.00 86.25 389 LEU A C 1
ATOM 3022 O O . LEU A 1 389 ? -9.547 10.643 34.563 1.00 86.25 389 LEU A O 1
ATOM 3026 N N . CYS A 1 390 ? -11.662 10.999 35.234 1.00 82.62 390 CYS A N 1
ATOM 3027 C CA . CYS A 1 390 ? -11.381 11.989 36.275 1.00 82.62 390 CYS A CA 1
ATOM 3028 C C . CYS A 1 390 ? -11.877 11.526 37.667 1.00 82.62 390 CYS A C 1
ATOM 3030 O O . CYS A 1 390 ? -12.784 12.149 38.230 1.00 82.62 390 CYS A O 1
ATOM 3032 N N . PRO A 1 391 ? -11.307 10.464 38.268 1.00 70.00 391 PRO A N 1
ATOM 3033 C CA . PRO A 1 391 ? -11.693 10.034 39.611 1.00 70.00 391 PRO A CA 1
ATOM 3034 C C . PRO A 1 391 ? -11.480 11.145 40.662 1.00 70.00 391 PRO A C 1
ATOM 3036 O O . PRO A 1 391 ? -10.629 12.036 40.510 1.00 70.00 391 PRO A O 1
ATOM 3039 N N . ALA A 1 392 ? -12.305 11.117 41.717 1.00 55.09 392 ALA A N 1
ATOM 3040 C CA . ALA A 1 392 ? -12.430 12.180 42.717 1.00 55.09 392 ALA A CA 1
ATOM 3041 C C . ALA A 1 392 ? -11.069 12.579 43.327 1.00 55.09 392 ALA A C 1
ATOM 3043 O O . ALA A 1 392 ? -10.364 11.753 43.897 1.00 55.09 392 ALA A O 1
ATOM 3044 N N . GLY A 1 393 ? -10.706 13.861 43.193 1.00 52.66 393 GLY A N 1
ATOM 3045 C CA . GLY A 1 393 ? -9.389 14.417 43.558 1.00 52.66 393 GLY A CA 1
ATOM 3046 C C . GLY A 1 393 ? -8.710 15.180 42.412 1.00 52.66 393 GLY A C 1
ATOM 3047 O O . GLY A 1 393 ? -7.892 16.072 42.643 1.00 52.66 393 GLY A O 1
ATOM 3048 N N . SER A 1 394 ? -9.127 14.909 41.175 1.00 51.47 394 SER A N 1
ATOM 3049 C CA . SER A 1 394 ? -8.717 15.634 39.969 1.00 51.47 394 SER A CA 1
ATOM 3050 C C . SER A 1 394 ? -9.398 17.010 39.927 1.00 51.47 394 SER A C 1
ATOM 3052 O O . SER A 1 394 ? -10.595 17.108 39.661 1.00 51.47 394 SER A O 1
ATOM 3054 N N . LYS A 1 395 ? -8.684 18.101 40.241 1.00 43.12 395 LYS A N 1
ATOM 3055 C CA . LYS A 1 395 ? -9.270 19.457 40.209 1.00 43.12 395 LYS A CA 1
ATOM 3056 C C . LYS A 1 395 ? -9.782 19.793 38.803 1.00 43.12 395 LYS A C 1
ATOM 3058 O O . LYS A 1 395 ? -8.999 19.847 37.856 1.00 43.12 395 LYS A O 1
ATOM 3063 N N . ARG A 1 396 ? -11.079 20.105 38.707 1.00 46.94 396 ARG A N 1
ATOM 3064 C CA . ARG A 1 396 ? -11.728 20.699 37.530 1.00 46.94 396 ARG A CA 1
ATOM 3065 C C . ARG A 1 396 ? -10.987 21.993 37.181 1.00 46.94 396 ARG A C 1
ATOM 3067 O O . ARG A 1 396 ? -11.059 22.965 37.929 1.00 46.94 396 ARG A O 1
ATOM 3074 N N . SER A 1 397 ? -10.224 22.005 36.092 1.00 43.88 397 SER A N 1
ATOM 3075 C CA . SER A 1 397 ? -9.571 23.227 35.622 1.00 43.88 397 SER A CA 1
ATOM 3076 C C . SER A 1 397 ? -10.396 23.789 34.479 1.00 43.88 397 SER A C 1
ATOM 3078 O O . SER A 1 397 ? -10.212 23.430 33.321 1.00 43.88 397 SER A O 1
ATOM 3080 N N . ILE A 1 398 ? -11.323 24.678 34.829 1.00 42.00 398 ILE A N 1
ATOM 3081 C CA . ILE A 1 398 ? -11.910 25.615 33.875 1.00 42.00 398 ILE A CA 1
ATOM 3082 C C . ILE A 1 398 ? -10.816 26.654 33.617 1.00 42.00 398 ILE A C 1
ATOM 3084 O O . ILE A 1 398 ? -10.760 27.690 34.275 1.00 42.00 398 ILE A O 1
ATOM 3088 N N . ALA A 1 399 ? -9.855 26.335 32.752 1.00 38.44 399 ALA A N 1
ATOM 3089 C CA . ALA A 1 399 ? -8.950 27.359 32.257 1.00 38.44 399 ALA A CA 1
ATOM 3090 C C . ALA A 1 399 ? -9.756 28.241 31.287 1.00 38.44 399 ALA A C 1
ATOM 3092 O O . ALA A 1 399 ? -10.377 27.693 30.372 1.00 38.44 399 ALA A O 1
ATOM 3093 N N . PRO A 1 400 ? -9.790 29.574 31.465 1.00 33.59 400 PRO A N 1
ATOM 3094 C CA . PRO A 1 400 ? -10.379 30.450 30.464 1.00 33.59 400 PRO A CA 1
ATOM 3095 C C . PRO A 1 400 ? -9.632 30.257 29.140 1.00 33.59 400 PRO A C 1
ATOM 3097 O O . PRO A 1 400 ? -8.410 30.081 29.128 1.00 33.59 400 PRO A O 1
ATOM 3100 N N . ALA A 1 401 ? -10.374 30.256 28.031 1.00 34.78 401 ALA A N 1
ATOM 3101 C C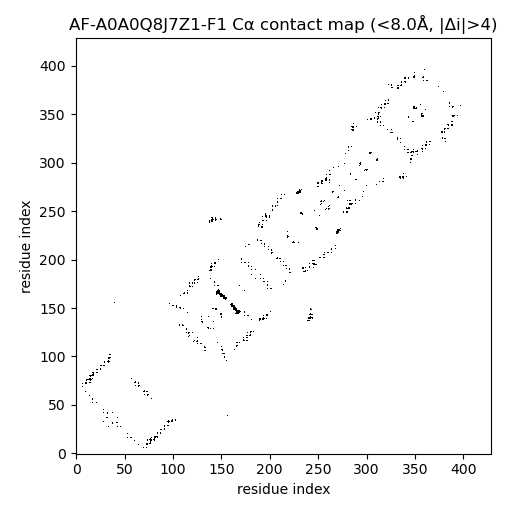A . ALA A 1 401 ? -9.800 30.215 26.694 1.00 34.78 401 ALA A CA 1
ATOM 3102 C C . ALA A 1 401 ? -8.695 31.277 26.588 1.00 34.78 401 ALA A C 1
ATOM 3104 O O . ALA A 1 401 ? -8.937 32.451 26.877 1.00 34.78 401 ALA A O 1
ATOM 3105 N N . ARG A 1 402 ? -7.477 30.874 26.198 1.00 35.19 402 ARG A N 1
ATOM 3106 C CA . ARG A 1 402 ? -6.443 31.840 25.816 1.00 35.19 402 ARG A CA 1
ATOM 3107 C C . ARG A 1 402 ? -7.001 32.641 24.646 1.00 35.19 402 ARG A C 1
ATOM 3109 O O . ARG A 1 402 ? -7.183 32.097 23.559 1.00 35.19 402 ARG A O 1
ATOM 3116 N N . GLN A 1 403 ? -7.291 33.916 24.889 1.00 31.73 403 GLN A N 1
ATOM 3117 C CA . GLN A 1 403 ? -7.435 34.885 23.813 1.00 31.73 403 GLN A CA 1
ATOM 3118 C C . GLN A 1 403 ? -6.141 34.861 22.986 1.00 31.73 403 GLN A C 1
ATOM 3120 O O . GLN A 1 403 ? -5.065 34.683 23.566 1.00 31.73 403 GLN A O 1
ATOM 3125 N N . PRO A 1 404 ? -6.211 35.003 21.654 1.00 34.81 404 PRO A N 1
ATOM 3126 C CA . PRO A 1 404 ? -5.013 35.172 20.851 1.00 34.81 404 PRO A CA 1
ATOM 3127 C C . PRO A 1 404 ? -4.339 36.474 21.296 1.00 34.81 404 PRO A C 1
ATOM 3129 O O . PRO A 1 404 ? -4.836 37.564 21.019 1.00 34.81 404 PRO A O 1
ATOM 3132 N N . GLU A 1 405 ? -3.244 36.361 22.048 1.00 33.91 405 GLU A N 1
ATOM 3133 C CA . GLU A 1 405 ? -2.442 37.512 22.444 1.00 33.91 405 GLU A CA 1
ATOM 3134 C C . GLU A 1 405 ? -1.867 38.156 21.185 1.00 33.91 405 GLU A C 1
ATOM 3136 O O . GLU A 1 405 ? -1.084 37.566 20.434 1.00 33.91 405 GLU A O 1
ATOM 3141 N N . ALA A 1 406 ? -2.321 39.384 20.955 1.00 32.88 406 ALA A N 1
ATOM 3142 C CA . ALA A 1 406 ? -1.753 40.302 20.000 1.00 32.88 406 ALA A CA 1
ATOM 3143 C C . ALA A 1 406 ? -0.246 40.427 20.254 1.00 32.88 406 ALA A C 1
ATOM 3145 O O . ALA A 1 406 ? 0.207 40.717 21.361 1.00 32.88 406 ALA A O 1
ATOM 3146 N N . LYS A 1 407 ? 0.522 40.210 19.189 1.00 36.69 407 LYS A N 1
ATOM 3147 C CA . LYS A 1 407 ? 1.953 40.484 19.101 1.00 36.69 407 LYS A CA 1
ATOM 3148 C C . LYS A 1 407 ? 2.200 41.961 19.459 1.00 36.69 407 LYS A C 1
ATOM 3150 O O . LYS A 1 407 ? 1.916 42.839 18.653 1.00 36.69 407 LYS A O 1
ATOM 3155 N N . ALA A 1 408 ? 2.735 42.211 20.647 1.00 32.53 408 ALA A N 1
ATOM 3156 C CA . ALA A 1 408 ? 3.451 43.431 21.015 1.00 32.53 408 ALA A CA 1
ATOM 3157 C C . ALA A 1 408 ? 4.762 42.952 21.655 1.00 32.53 408 ALA A C 1
ATOM 3159 O O . ALA A 1 408 ? 4.771 42.373 22.734 1.00 32.53 408 ALA A O 1
ATOM 3160 N N . GLU A 1 409 ? 5.809 42.799 20.851 1.00 31.55 409 GLU A N 1
ATOM 3161 C CA . GLU A 1 409 ? 6.869 43.804 20.739 1.00 31.55 409 GLU A CA 1
ATOM 3162 C C . GLU A 1 409 ? 7.596 43.999 22.077 1.00 31.55 409 GLU A C 1
ATOM 3164 O O . GLU A 1 409 ? 7.194 44.772 22.939 1.00 31.55 409 GLU A O 1
ATOM 3169 N N . SER A 1 410 ? 8.710 43.285 22.236 1.00 31.28 410 SER A N 1
ATOM 3170 C CA . SER A 1 410 ? 9.787 43.752 23.097 1.00 31.28 410 SER A CA 1
ATOM 3171 C C . SER A 1 410 ? 11.110 43.488 22.398 1.00 31.28 410 SER A C 1
ATOM 3173 O O . SER A 1 410 ? 11.460 42.357 22.058 1.00 31.28 410 SER A O 1
ATOM 3175 N N . ALA A 1 411 ? 11.761 44.602 22.096 1.00 35.94 411 ALA A N 1
ATOM 3176 C CA . ALA A 1 411 ? 13.010 44.719 21.390 1.00 35.94 411 ALA A CA 1
ATOM 3177 C C . ALA A 1 411 ? 14.185 44.234 22.246 1.00 35.94 411 ALA A C 1
ATOM 3179 O O . ALA A 1 411 ? 14.307 44.601 23.412 1.00 35.94 411 ALA A O 1
ATOM 3180 N N . ALA A 1 412 ? 15.090 43.494 21.611 1.00 30.78 412 ALA A N 1
ATOM 3181 C CA . ALA A 1 412 ? 16.504 43.450 21.963 1.00 30.78 412 ALA A CA 1
ATOM 3182 C C . ALA A 1 412 ? 17.305 42.991 20.731 1.00 30.78 412 ALA A C 1
ATOM 3184 O O . ALA A 1 412 ? 17.523 41.802 20.515 1.00 30.78 412 ALA A O 1
ATOM 3185 N N . THR A 1 413 ? 17.714 43.944 19.894 1.00 33.12 413 THR A N 1
ATOM 3186 C CA . THR A 1 413 ? 18.903 43.821 19.025 1.00 33.12 413 THR A CA 1
ATOM 3187 C C . THR A 1 413 ? 20.152 43.885 19.926 1.00 33.12 413 THR A C 1
ATOM 3189 O O . THR A 1 413 ? 20.071 44.555 20.961 1.00 33.12 413 THR A O 1
ATOM 3192 N N . PRO A 1 414 ? 21.302 43.248 19.601 1.00 39.91 414 PRO A N 1
ATOM 3193 C CA . PRO A 1 414 ? 22.135 43.665 18.456 1.00 39.91 414 PRO A CA 1
ATOM 3194 C C . PRO A 1 414 ? 22.912 42.533 17.732 1.00 39.91 414 PRO A C 1
ATOM 3196 O O . PRO A 1 414 ? 23.216 41.497 18.317 1.00 39.91 414 PRO A O 1
ATOM 3199 N N . GLY A 1 415 ? 23.328 42.777 16.481 1.00 27.70 415 GLY A N 1
ATOM 3200 C CA . GLY A 1 415 ? 24.396 42.003 15.826 1.00 27.70 415 GLY A CA 1
ATOM 3201 C C . GLY A 1 415 ? 24.364 42.021 14.296 1.00 27.70 415 GLY A C 1
ATOM 3202 O O . GLY A 1 415 ? 23.673 41.210 13.696 1.00 27.70 415 GLY A O 1
ATOM 3203 N N . ASP A 1 416 ? 25.110 42.955 13.705 1.00 30.36 416 ASP A N 1
ATOM 3204 C CA . ASP A 1 416 ? 25.367 43.209 12.275 1.00 30.36 416 ASP A CA 1
ATOM 3205 C C . ASP A 1 416 ? 25.465 41.996 11.327 1.00 30.36 416 ASP A C 1
ATOM 3207 O O . ASP A 1 416 ? 26.192 41.046 11.608 1.00 30.36 416 ASP A O 1
ATOM 3211 N N . ALA A 1 417 ? 24.865 42.117 10.129 1.00 31.00 417 ALA A N 1
ATOM 3212 C CA . ALA A 1 417 ? 25.603 42.266 8.857 1.00 31.00 417 ALA A CA 1
ATOM 3213 C C . ALA A 1 417 ? 24.676 42.225 7.610 1.00 31.00 417 ALA A C 1
ATOM 3215 O O . ALA A 1 417 ? 24.112 41.194 7.266 1.00 31.00 417 ALA A O 1
ATOM 3216 N N . THR A 1 418 ? 24.615 43.364 6.906 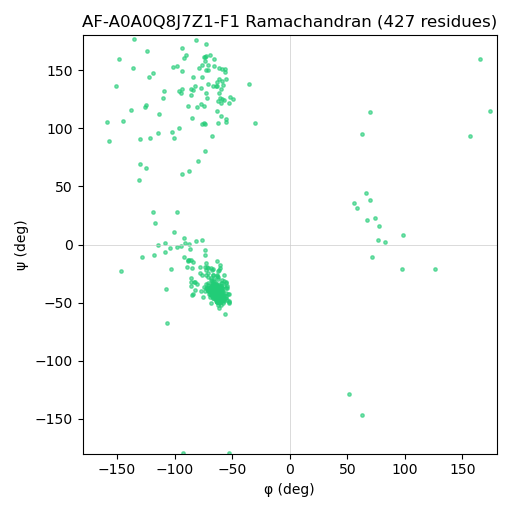1.00 32.38 418 THR A N 1
ATOM 3217 C CA . THR A 1 418 ? 24.621 43.520 5.429 1.00 32.38 418 THR A CA 1
ATOM 3218 C C . THR A 1 418 ? 23.408 43.073 4.564 1.00 32.38 418 THR A C 1
ATOM 3220 O O . THR A 1 418 ? 23.114 41.901 4.376 1.00 32.38 418 THR A O 1
ATOM 3223 N N . GLN A 1 419 ? 22.773 44.091 3.962 1.00 31.47 419 GLN A N 1
ATOM 3224 C CA . GLN A 1 419 ? 21.774 44.181 2.863 1.00 31.47 419 GLN A CA 1
ATOM 3225 C C . GLN A 1 419 ? 22.128 43.465 1.522 1.00 31.47 419 GLN A C 1
ATOM 3227 O O . GLN A 1 419 ? 23.275 43.043 1.388 1.00 31.47 419 GLN A O 1
ATOM 3232 N N . PRO A 1 420 ? 21.285 43.497 0.441 1.00 40.88 420 PRO A N 1
ATOM 3233 C CA . PRO A 1 420 ? 19.843 43.816 0.298 1.00 40.88 420 PRO A CA 1
ATOM 3234 C C . PRO A 1 420 ? 19.031 42.838 -0.611 1.00 40.88 420 PRO A C 1
ATOM 3236 O O . PRO A 1 420 ? 19.554 41.933 -1.253 1.00 40.88 420 PRO A O 1
ATOM 3239 N N . ALA A 1 421 ? 17.718 43.090 -0.679 1.00 33.34 421 ALA A N 1
ATOM 3240 C CA . ALA A 1 421 ? 16.677 42.412 -1.460 1.00 33.34 421 ALA A CA 1
ATOM 3241 C C . ALA A 1 421 ? 16.785 42.527 -3.005 1.00 33.34 421 ALA A C 1
ATOM 3243 O O . ALA A 1 421 ? 17.349 43.503 -3.504 1.00 33.34 421 ALA A O 1
ATOM 3244 N N . PRO A 1 422 ? 16.141 41.620 -3.775 1.00 34.25 422 PRO A N 1
ATOM 3245 C CA . PRO A 1 422 ? 15.908 41.797 -5.205 1.00 34.25 422 PRO A CA 1
ATOM 3246 C C . PRO A 1 422 ? 14.623 42.598 -5.480 1.00 34.25 422 PRO A C 1
ATOM 3248 O O . PRO A 1 422 ? 13.536 42.277 -5.000 1.00 34.25 422 PRO A O 1
ATOM 3251 N N . THR A 1 423 ? 14.755 43.641 -6.295 1.00 35.06 423 THR A N 1
ATOM 3252 C CA . THR A 1 423 ? 13.655 44.428 -6.862 1.00 35.06 423 THR A CA 1
ATOM 3253 C C . THR A 1 423 ? 13.063 43.693 -8.068 1.00 35.06 423 THR A C 1
ATOM 3255 O O . THR A 1 423 ? 13.751 43.493 -9.065 1.00 35.06 423 THR A O 1
ATOM 3258 N N . GLN A 1 424 ? 11.783 43.326 -8.009 1.00 41.69 424 GLN A N 1
ATOM 3259 C CA . GLN A 1 424 ? 10.966 43.100 -9.206 1.00 41.69 424 GLN A CA 1
ATOM 3260 C C . GLN A 1 424 ? 10.225 44.396 -9.554 1.00 41.69 424 GLN A C 1
ATOM 3262 O O . GLN A 1 424 ? 9.593 44.976 -8.669 1.00 41.69 424 GLN A O 1
ATOM 3267 N N . PRO A 1 425 ? 10.207 44.818 -10.827 1.00 49.00 425 PRO A N 1
ATOM 3268 C CA . PRO A 1 425 ? 9.146 45.662 -11.347 1.00 49.00 425 PRO A CA 1
ATOM 3269 C C . PRO A 1 425 ? 8.064 44.804 -12.010 1.00 49.00 425 PRO A C 1
ATOM 3271 O O . PRO A 1 425 ? 8.341 43.954 -12.856 1.00 49.00 425 PRO A O 1
ATOM 3274 N N . ALA A 1 426 ? 6.823 45.072 -11.614 1.00 36.94 426 ALA A N 1
ATOM 3275 C CA . ALA A 1 426 ? 5.607 44.650 -12.291 1.00 36.94 426 ALA A CA 1
ATOM 3276 C C . ALA A 1 426 ? 5.427 45.401 -13.638 1.00 36.94 426 ALA A C 1
ATOM 3278 O O . ALA A 1 426 ? 6.072 46.431 -13.853 1.00 36.94 426 ALA A O 1
ATOM 3279 N N . PRO A 1 427 ? 4.569 44.892 -14.543 1.00 42.31 427 PRO A N 1
ATOM 3280 C CA . PRO A 1 427 ? 4.513 45.282 -15.951 1.00 42.31 427 PRO A CA 1
ATOM 3281 C C . PRO A 1 427 ? 3.516 46.419 -16.221 1.00 42.31 427 PRO A C 1
ATOM 3283 O O . PRO A 1 427 ? 2.593 46.606 -15.431 1.00 42.31 427 PRO A O 1
ATOM 3286 N N . GLN A 1 428 ? 3.682 47.105 -17.364 1.00 39.97 428 GLN A N 1
ATOM 3287 C CA . GLN A 1 428 ? 2.645 47.621 -18.293 1.00 39.97 428 GLN A CA 1
ATOM 3288 C C . GLN A 1 428 ? 3.246 48.657 -19.269 1.00 39.97 428 GLN A C 1
ATOM 3290 O O . GLN A 1 428 ? 4.235 49.300 -18.904 1.00 39.97 428 GLN A O 1
ATOM 3295 N N . PRO A 1 429 ? 2.619 48.950 -20.427 1.00 48.06 429 PRO A N 1
ATOM 3296 C CA . PRO A 1 429 ? 1.598 48.215 -21.186 1.00 48.06 429 PRO A CA 1
ATOM 3297 C C . PRO A 1 429 ? 2.140 47.514 -22.446 1.00 48.06 429 PRO A C 1
ATOM 3299 O O . PRO A 1 429 ? 3.210 47.918 -22.956 1.00 48.06 429 PRO A O 1
#

Secondary structure (DSSP, 8-state):
--HHHHHHHHHHHHHHHHHHHHHHHHHHHHHHSSSTT--HHHHHHHHHHHHHHHHHTHHHHHHHHHHTT-HHHHHHHHHHHHHHHHHHHHHHHHHHHHHHHHHHHHHHHHHHHHHHHHHHT-HHHHHHHHHT-TTT--HHHHHHHHTT-EEEEEEETTTEEEEEE-----HHHHHHHHHHHHHSS--HHHHHHHHHHHHHHHHHTT-GGGHHHHHHHHHHTSSSTT-TTEE-------S--TT----SSHHHHHHHHHHHHHHHHHHTTEEPPGGGHHHHHHH--SHHHHHHHHHH-THHHHHHHH-HHHHHHHHHHHHHHHHHHHHH-S-HHHHHHHHHHHHHHSS-TT--SSSS-HHHHHHHHHHTS--TT--HHHHHHHHHHHHHHS-TT-----PPP-------------------PPPPPPP--